Protein AF-A0A0C3HPU7-F1 (afdb_monomer_lite)

Organism: Oidiodendron maius (strain Zn) (NCBI:txid913774)

Foldseek 3Di:
DDDDDDQDDPDDDDDDDDDPLCVQCVVCVVVLPLVSNLVSLLVLLVVQDPPDLSPVLLVDDPVRVLVNLVSNQCCNPQVLVLVLVLLCAQVNCVVLVHDDPCPDNLVSLVVVLVSLCSSVVSNCVNPPDELSSLLSSLSSCLSSLPLPSLVVSVVVLVVQCVPDVVSRHQHAQSRLLSNLSSLLCSLSSHSLQPLLLADFPVSLVLQCDPDRDPSNNNAHEDCPRGLLVVLVVSVVVCVVSVHDHFQSSLLSNLSSCLSNPNVVSNQVSCCVLWVFRLVCLVPDDPVPGDQTDDDDPPGSHQDALSVLQSLLQSCLSHLNLVSNVSVSVSSCVRSVYQNDLNSLLSSLVSLLSLQDDDPDPDPPDCRPSNNRNRDHLCVSVVSVCVCCDPPNNDDHDLSSLLSNLVSCLVVLVLVVSVVSLVVLVVVLVVLVVQLVVLLVVLVPDDPPDPVNVVSVVSNVSSVSVSSSSLVSSLVSLLSSQASCLVVCQVPQCCQPPVNVVSCVVCLLSYDQWRWGHHVVGIDIDGRPNVVVVVVVVVVVVVSPPPPNPDDDDDDDDPPDPPPPDDDDDDDDDDDDDDD

Secondary structure (DSSP, 8-state):
--------PPP------S-TTHHHHHHHHHTT-HHHHHHHHHHHHHHTTTTS--HHHHHS-HHHHHHHHHHT-GGGTTHHHHHHHHHS-HHHHHHHTPPPTTTSHHHHHHHHHHHHHHHHHHHTTTSPPPHHHHHHHHHHHHHHT-HHHHHHHHHHHHHHHHH-GGG-----HHHHHHHHHHHHHTTTT-TTTGGGG---HHHHHHHHSSS--GGGTT---STTT-HHHHHHHHHHHHHHTTPPP-HHHHHHHHHHHHHTT-HHHHHHHIIIII---HHHHHHS-GGGSPPPPP--TTSTTS--HHHHHHHHHHHHHTT-HHHHHHHHHHHHHHHT----HHHHHHHHHHHHHHH-----S-SSSSHHHHHTTPPPTTHHHHHHHHHHSTTT-----HHHHHHHHHHHHHTT-HHHHHHHHHHHHHHHHHHHHHHHHHHHHHHTS-TTSHHHHHHHHHHHHHHHHHHHHHHHHHHHHHHHHHHHHHHSTT-HHIIIIIHHHHHHHTGGG--SEEEEEETTEEEEEE-THHHHHHHHHHHHHHT---TTSS-S-----STTSSSSS--------------

Sequence (579 aa):
MGDVLSLSFPDIATNTVSDSGTVPLYTALRLGNPHMVLKALVNLVRYDGEQYTSNMLGMIPSNTFSEILRCLDPAHFVDRFTKLEREVGPKTAKRLKLPQNEDGYLRFCKLFLSQIHKVIGVRAPQHPLSTSDMRYLLKCARAVGSAESAHAIWRSMTSISQKDPEKRVIPDADCYNHYLATKCWGDAFNSDRRYKQRVIPSYLTLRTWTVPPHGFRGHRVGPDGGIKAQASEIFRQMVEAGIPGNEETFCLMMVALAREGDISGVSNILQRVWGIDVDLLLTKQDSKVPLPRTYPQHSPFYPSEQLLFTLAHVYGINNTIPSALRLVDYVSQQYKINIPLKVWNELLQWTYVTSLTRTGQNPETNNEDRKTGQLAPEAVSSLWDTMTLEPYNVKPSMEMYNRLIMNLINRGRFGEAKIRIEEAYRTNKKYVCELSKAIAAYRAGHVHSPIHAERARNVYMARLRVRRNRLYIRRWVEKWIRSGSSMMRFNETFCSQDLPNFLKQWERFLPVRVHYSVTNGEVIFTTGVREANFMMQLSFADAADAPNLVSERLILPRRLRKATSLQGNSIFRRHVLLE

Structure (mmCIF, N/CA/C/O backbone):
data_AF-A0A0C3HPU7-F1
#
_entry.id   AF-A0A0C3HPU7-F1
#
loop_
_atom_site.group_PDB
_atom_site.id
_atom_site.type_symbol
_atom_site.label_atom_id
_atom_site.label_alt_id
_atom_site.label_comp_id
_atom_site.label_asym_id
_atom_site.label_entity_id
_atom_site.label_seq_id
_atom_site.pdbx_PDB_ins_code
_atom_site.Cartn_x
_atom_site.Cartn_y
_atom_site.Cartn_z
_atom_site.occupancy
_atom_site.B_iso_or_equiv
_atom_site.auth_seq_id
_atom_site.auth_comp_id
_atom_site.auth_asym_id
_atom_site.auth_atom_id
_atom_site.pdbx_PDB_model_num
ATOM 1 N N . MET A 1 1 ? -29.556 -26.215 -9.366 1.00 22.80 1 MET A N 1
ATOM 2 C CA . MET A 1 1 ? -29.513 -27.306 -8.372 1.00 22.80 1 MET A CA 1
ATOM 3 C C . MET A 1 1 ? -28.306 -28.173 -8.675 1.00 22.80 1 MET A C 1
ATOM 5 O O . MET A 1 1 ? -28.083 -28.417 -9.850 1.00 22.80 1 MET A O 1
ATOM 9 N N . GLY A 1 2 ? -27.565 -28.572 -7.635 1.00 28.09 2 GLY A N 1
ATOM 10 C CA . GLY A 1 2 ? -26.647 -29.721 -7.635 1.00 28.09 2 GLY A CA 1
ATOM 11 C C . GLY A 1 2 ? -25.381 -29.616 -8.484 1.00 28.09 2 GLY A C 1
ATOM 12 O O . GLY A 1 2 ? -25.407 -29.946 -9.658 1.00 28.09 2 GLY A O 1
ATOM 13 N N . ASP A 1 3 ? -24.293 -29.122 -7.887 1.00 20.55 3 ASP A N 1
ATOM 14 C CA . ASP A 1 3 ? -23.057 -29.903 -7.670 1.00 20.55 3 ASP A CA 1
ATOM 15 C C . ASP A 1 3 ? -21.906 -28.962 -7.310 1.00 20.55 3 ASP A C 1
ATOM 17 O O . ASP A 1 3 ? -21.168 -28.409 -8.127 1.00 20.55 3 ASP A O 1
ATOM 21 N N . VAL A 1 4 ? -21.830 -28.734 -6.001 1.00 25.00 4 VAL A N 1
ATOM 22 C CA . VAL A 1 4 ? -20.758 -28.035 -5.309 1.00 25.00 4 VAL A CA 1
ATOM 23 C C . VAL A 1 4 ? -19.565 -28.979 -5.285 1.00 25.00 4 VAL A C 1
ATOM 25 O O . VAL A 1 4 ? -19.643 -30.049 -4.692 1.00 25.00 4 VAL A O 1
ATOM 28 N N . LEU A 1 5 ? -18.461 -28.575 -5.916 1.00 22.22 5 LEU A N 1
ATOM 29 C CA . LEU A 1 5 ? -17.185 -29.280 -5.827 1.00 22.22 5 LEU A CA 1
ATOM 30 C C . LEU A 1 5 ? -16.828 -29.527 -4.354 1.00 22.22 5 LEU A C 1
ATOM 32 O O . LEU A 1 5 ? -16.519 -28.603 -3.596 1.00 22.22 5 LEU A O 1
ATOM 36 N N . SER A 1 6 ? -16.895 -30.800 -3.981 1.00 21.08 6 SER A N 1
ATOM 37 C CA . SER A 1 6 ? -16.377 -31.372 -2.752 1.00 21.08 6 SER A CA 1
ATOM 38 C C . SER A 1 6 ? -14.887 -31.068 -2.632 1.00 21.08 6 SER A C 1
ATOM 40 O O . SER A 1 6 ? -14.089 -31.402 -3.507 1.00 21.08 6 SER A O 1
ATOM 42 N N . LEU A 1 7 ? -14.503 -30.454 -1.518 1.00 24.03 7 LEU A N 1
ATOM 43 C CA . LEU A 1 7 ? -13.120 -30.420 -1.061 1.00 24.03 7 LEU A CA 1
ATOM 44 C C . LEU A 1 7 ? -12.742 -31.832 -0.592 1.00 24.03 7 LEU A C 1
ATOM 46 O O . LEU A 1 7 ? -12.940 -32.159 0.575 1.00 24.03 7 LEU A O 1
ATOM 50 N N . SER A 1 8 ? -12.217 -32.667 -1.484 1.00 20.84 8 SER A N 1
ATOM 51 C CA . SER A 1 8 ? -11.567 -33.920 -1.100 1.00 20.84 8 SER A CA 1
ATOM 52 C C . SER A 1 8 ? -10.192 -33.608 -0.497 1.00 20.84 8 SER A C 1
ATOM 54 O O . SER A 1 8 ? -9.246 -33.255 -1.206 1.00 20.84 8 SER A O 1
ATOM 56 N N . PHE A 1 9 ? -10.098 -33.704 0.828 1.00 29.05 9 PHE A N 1
ATOM 57 C CA . PHE A 1 9 ? -8.840 -33.919 1.546 1.00 29.05 9 PHE A CA 1
ATOM 58 C C . PHE A 1 9 ? -8.591 -35.437 1.643 1.00 29.05 9 PHE A C 1
ATOM 60 O O . PHE A 1 9 ? -9.564 -36.181 1.566 1.00 29.05 9 PHE A O 1
ATOM 67 N N . PRO A 1 10 ? -7.335 -35.906 1.781 1.00 23.47 10 PRO A N 1
ATOM 68 C CA . PRO A 1 10 ? -7.043 -37.336 1.780 1.00 23.47 10 PRO A CA 1
ATOM 69 C C . PRO A 1 10 ? -7.791 -38.056 2.904 1.00 23.47 10 PRO A C 1
ATOM 71 O O . PRO A 1 10 ? -7.775 -37.589 4.047 1.00 23.47 10 PRO A O 1
ATOM 74 N N . ASP A 1 11 ? -8.402 -39.186 2.551 1.00 22.83 11 ASP A N 1
ATOM 75 C CA . ASP A 1 11 ? -9.031 -40.125 3.471 1.00 22.83 11 ASP A CA 1
ATOM 76 C C . ASP A 1 11 ? -8.021 -40.570 4.532 1.00 22.83 11 ASP A C 1
ATOM 78 O O . ASP A 1 11 ? -6.982 -41.158 4.228 1.00 22.83 11 ASP A O 1
ATOM 82 N N . ILE A 1 12 ? -8.336 -40.295 5.795 1.00 27.66 12 ILE A N 1
ATOM 83 C CA . ILE A 1 12 ? -7.794 -41.063 6.910 1.00 27.66 12 ILE A CA 1
ATOM 84 C C . ILE A 1 12 ? -8.950 -41.933 7.369 1.00 27.66 12 ILE A C 1
ATOM 86 O O . ILE A 1 12 ? -9.917 -41.444 7.953 1.00 27.66 12 ILE A O 1
ATOM 90 N N . ALA A 1 13 ? -8.850 -43.213 7.020 1.00 26.58 13 ALA A N 1
ATOM 91 C CA . ALA A 1 13 ? -9.755 -44.244 7.473 1.00 26.58 13 ALA A CA 1
ATOM 92 C C . ALA A 1 13 ? -9.871 -44.218 9.004 1.00 26.58 13 ALA A C 1
ATOM 94 O O . ALA A 1 13 ? -8.899 -44.050 9.743 1.00 26.58 13 ALA A O 1
ATOM 95 N N . THR A 1 14 ? -11.114 -44.361 9.429 1.00 30.58 14 THR A N 1
ATOM 96 C CA . THR A 1 14 ? -11.617 -44.461 10.789 1.00 30.58 14 THR A CA 1
ATOM 97 C C . THR A 1 14 ? -10.988 -45.617 11.559 1.00 30.58 14 THR A C 1
ATOM 99 O O . THR A 1 14 ? -10.808 -46.699 11.007 1.00 30.58 14 THR A O 1
ATOM 102 N N . ASN A 1 15 ? -10.744 -45.413 12.855 1.00 25.61 15 ASN A N 1
ATOM 103 C CA . ASN A 1 15 ? -11.394 -46.171 13.933 1.00 25.61 15 ASN A CA 1
ATOM 104 C C . ASN A 1 15 ? -10.812 -45.750 15.287 1.00 25.61 15 ASN A C 1
ATOM 106 O O . ASN A 1 15 ? -9.653 -46.024 15.560 1.00 25.61 15 ASN A O 1
ATOM 110 N N . THR A 1 16 ? -11.625 -45.071 16.100 1.00 26.70 16 THR A N 1
ATOM 111 C CA . THR A 1 16 ? -12.003 -45.451 17.477 1.00 26.70 16 THR A CA 1
ATOM 112 C C . THR A 1 16 ? -12.852 -44.326 18.066 1.00 26.70 16 THR A C 1
ATOM 114 O O . THR A 1 16 ? -12.469 -43.158 18.056 1.00 26.70 16 THR A O 1
ATOM 117 N N . VAL A 1 17 ? -14.031 -44.704 18.544 1.00 39.25 17 VAL A N 1
ATOM 118 C CA . VAL A 1 17 ? -15.015 -43.860 19.219 1.00 39.25 17 VAL A CA 1
ATOM 119 C C . VAL A 1 17 ? -14.498 -43.504 20.615 1.00 39.25 17 VAL A C 1
ATOM 121 O O . VAL A 1 17 ? -14.429 -44.390 21.456 1.00 39.25 17 VAL A O 1
ATOM 124 N N . SER A 1 18 ? -14.149 -42.231 20.837 1.00 37.06 18 SER A N 1
ATOM 125 C CA . SER A 1 18 ? -14.240 -41.504 22.122 1.00 37.06 18 SER A CA 1
ATOM 126 C C . SER A 1 18 ? -13.592 -40.106 21.996 1.00 37.06 18 SER A C 1
ATOM 128 O O . SER A 1 18 ? -12.405 -40.008 21.694 1.00 37.06 18 SER A O 1
ATOM 130 N N . ASP A 1 19 ? -14.355 -39.036 22.262 1.00 42.94 19 ASP A N 1
ATOM 131 C CA . ASP A 1 19 ? -13.868 -37.698 22.687 1.00 42.94 19 ASP A CA 1
ATOM 132 C C . ASP A 1 19 ? -13.229 -36.714 21.657 1.00 42.94 19 ASP A C 1
ATOM 134 O O . ASP A 1 19 ? -12.379 -35.881 21.979 1.00 42.94 19 ASP A O 1
ATOM 138 N N . SER A 1 20 ? -13.623 -36.749 20.379 1.00 50.28 20 SER A N 1
ATOM 139 C CA . SER A 1 20 ? -12.733 -36.316 19.278 1.00 50.28 20 SER A CA 1
ATOM 140 C C . SER A 1 20 ? -12.784 -34.852 18.777 1.00 50.28 20 SER A C 1
ATOM 142 O O . SER A 1 20 ? -12.077 -34.530 17.820 1.00 50.28 20 SER A O 1
ATOM 144 N N . GLY A 1 21 ? -13.581 -33.943 19.354 1.00 54.22 21 GLY A N 1
ATOM 145 C CA . GLY A 1 21 ? -13.721 -32.558 18.844 1.00 54.22 21 GLY A CA 1
ATOM 146 C C . GLY A 1 21 ? -12.745 -31.531 19.442 1.00 54.22 21 GLY A C 1
ATOM 147 O O . GLY A 1 21 ? -12.226 -30.655 18.743 1.00 54.22 21 GLY A O 1
ATOM 148 N N . THR A 1 22 ? -12.460 -31.649 20.739 1.00 58.22 22 THR A N 1
ATOM 149 C CA . THR A 1 22 ? -11.664 -30.683 21.518 1.00 58.22 22 THR A CA 1
ATOM 150 C C . THR A 1 22 ? -10.162 -30.951 21.430 1.00 58.22 22 THR A C 1
ATOM 152 O O . THR A 1 22 ? -9.368 -30.009 21.390 1.00 58.22 22 THR A O 1
ATOM 155 N N . VAL A 1 23 ? -9.754 -32.220 21.317 1.00 64.00 23 VAL A N 1
ATOM 156 C CA . VAL A 1 23 ? -8.347 -32.635 21.176 1.00 64.00 23 VAL A CA 1
ATOM 157 C C . VAL A 1 23 ? -7.656 -31.950 19.981 1.00 64.00 23 VAL A C 1
ATOM 159 O O . VAL A 1 23 ? -6.560 -31.407 20.169 1.00 64.00 23 VAL A O 1
ATOM 162 N N . PRO A 1 24 ? -8.272 -31.851 18.782 1.00 74.56 24 PRO A N 1
ATOM 163 C CA . PRO A 1 24 ? -7.721 -31.070 17.674 1.00 74.56 24 PRO A CA 1
ATOM 164 C C . PRO A 1 24 ? -7.555 -29.575 17.981 1.00 74.56 24 PRO A C 1
ATOM 166 O O . PRO A 1 24 ? -6.556 -28.984 17.567 1.00 74.56 24 PRO A O 1
ATOM 169 N N . LEU A 1 25 ? -8.496 -28.960 18.711 1.00 77.31 25 LEU A N 1
ATOM 170 C CA . LEU A 1 25 ? -8.434 -27.541 19.077 1.00 77.31 25 LEU A CA 1
ATOM 171 C C . LEU A 1 25 ? -7.308 -27.275 20.084 1.00 77.31 25 LEU A C 1
ATOM 173 O O . LEU A 1 25 ? -6.482 -26.395 19.849 1.00 77.31 25 LEU A O 1
ATOM 177 N N . TYR A 1 26 ? -7.212 -28.062 21.158 1.00 77.69 26 TYR A N 1
ATOM 178 C CA . TYR A 1 26 ? -6.135 -27.929 22.144 1.00 77.69 26 TYR A CA 1
ATOM 179 C C . TYR A 1 26 ? -4.759 -28.203 21.538 1.00 77.69 26 TYR A C 1
ATOM 181 O O . TYR A 1 26 ? -3.800 -27.487 21.827 1.00 77.69 26 TYR A O 1
ATOM 189 N N . THR A 1 27 ? -4.659 -29.189 20.645 1.00 79.25 27 THR A N 1
ATOM 190 C CA . THR A 1 27 ? -3.423 -29.458 19.897 1.00 79.25 27 THR A CA 1
ATOM 191 C C . THR A 1 27 ? -3.053 -28.269 19.009 1.00 79.25 27 THR A C 1
ATOM 193 O O . THR A 1 27 ? -1.901 -27.839 18.999 1.00 79.25 27 THR A O 1
ATOM 196 N N . ALA A 1 28 ? -4.025 -27.681 18.305 1.00 79.88 28 ALA A N 1
ATOM 197 C CA . ALA A 1 28 ? -3.797 -26.501 17.477 1.00 79.88 28 ALA A CA 1
ATOM 198 C C . ALA A 1 28 ? -3.351 -25.275 18.293 1.00 79.88 28 ALA A C 1
ATOM 200 O O . ALA A 1 28 ? -2.455 -24.553 17.851 1.00 79.88 28 ALA A O 1
ATOM 201 N N . LEU A 1 29 ? -3.935 -25.070 19.479 1.00 82.31 29 LEU A N 1
ATOM 202 C CA . LEU A 1 29 ? -3.561 -23.995 20.400 1.00 82.31 29 LEU A CA 1
ATOM 203 C C . LEU A 1 29 ? -2.152 -24.199 20.971 1.00 82.31 29 LEU A C 1
ATOM 205 O O . LEU A 1 29 ? -1.365 -23.257 20.965 1.00 82.31 29 LEU A O 1
ATOM 209 N N . ARG A 1 30 ? -1.784 -25.427 21.368 1.00 82.06 30 ARG A N 1
ATOM 210 C CA . ARG A 1 30 ? -0.418 -25.758 21.828 1.00 82.06 30 ARG A CA 1
ATOM 211 C C . ARG A 1 30 ? 0.641 -25.511 20.756 1.00 82.06 30 ARG A C 1
ATOM 213 O O . ARG A 1 30 ? 1.739 -25.070 21.067 1.00 82.06 30 ARG A O 1
ATOM 220 N N . LEU A 1 31 ? 0.310 -25.787 19.495 1.00 80.44 31 LEU A N 1
ATOM 221 C CA . LEU A 1 31 ? 1.198 -25.536 18.358 1.00 80.44 31 LEU A CA 1
ATOM 222 C C . LEU A 1 31 ? 1.249 -24.058 17.944 1.00 80.44 31 LEU A C 1
ATOM 224 O O . LEU A 1 31 ? 2.064 -23.704 17.093 1.00 80.44 31 LEU A O 1
ATOM 228 N N . GLY A 1 32 ? 0.363 -23.211 18.479 1.00 78.81 32 GLY A N 1
ATOM 229 C CA . GLY A 1 32 ? 0.308 -21.783 18.169 1.00 78.81 32 GLY A CA 1
ATOM 230 C C . GLY A 1 32 ? 0.048 -21.468 16.693 1.00 78.81 32 GLY A C 1
ATOM 231 O O . GLY A 1 32 ? 0.434 -20.399 16.231 1.00 78.81 32 GLY A O 1
ATOM 232 N N . ASN A 1 33 ? -0.561 -22.384 15.923 1.00 81.12 33 ASN A N 1
ATOM 233 C CA . ASN A 1 33 ? -0.788 -22.192 14.486 1.00 81.12 33 ASN A CA 1
ATOM 234 C C . ASN A 1 33 ? -2.214 -21.664 14.216 1.00 81.12 33 ASN A C 1
ATOM 236 O O . ASN A 1 33 ? -3.164 -22.454 14.275 1.00 81.12 33 ASN A O 1
ATOM 240 N N . PRO A 1 34 ? -2.390 -20.383 13.823 1.00 83.50 34 PRO A N 1
ATOM 241 C CA . PRO A 1 34 ? -3.710 -19.764 13.649 1.00 83.50 34 PRO A CA 1
ATOM 242 C C . PRO A 1 34 ? -4.620 -20.521 12.680 1.00 83.50 34 PRO A C 1
ATOM 244 O O . PRO A 1 34 ? -5.833 -20.603 12.850 1.00 83.50 34 PRO A O 1
ATOM 247 N N . HIS A 1 35 ? -4.043 -21.126 11.645 1.00 79.88 35 HIS A N 1
ATOM 248 C CA . HIS A 1 35 ? -4.823 -21.805 10.618 1.00 79.88 35 HIS A CA 1
ATOM 249 C C . HIS A 1 35 ? -5.360 -23.158 11.072 1.00 79.88 35 HIS A C 1
ATOM 251 O O . HIS A 1 35 ? -6.445 -23.554 10.650 1.00 79.88 35 HIS A O 1
ATOM 257 N N . MET A 1 36 ? -4.610 -23.852 11.929 1.00 77.62 36 MET A N 1
ATOM 258 C CA . MET A 1 36 ? -5.078 -25.083 12.561 1.00 77.62 36 MET A CA 1
ATOM 259 C C . MET A 1 36 ? -6.200 -24.774 13.549 1.00 77.62 36 MET A C 1
ATOM 261 O O . MET A 1 36 ? -7.199 -25.486 13.559 1.00 77.62 36 MET A O 1
ATOM 265 N N . VAL A 1 37 ? -6.073 -23.674 14.300 1.00 84.50 37 VAL A N 1
ATOM 266 C CA . VAL A 1 37 ? -7.111 -23.197 15.224 1.00 84.50 37 VAL A CA 1
ATOM 267 C C . VAL A 1 37 ? -8.396 -22.878 14.457 1.00 84.50 37 VAL A C 1
ATOM 269 O O . VAL A 1 37 ? -9.451 -23.407 14.795 1.00 84.50 37 VAL A O 1
ATOM 272 N N . LEU A 1 38 ? -8.313 -22.113 13.360 1.00 83.56 38 LEU A N 1
ATOM 273 C CA . LEU A 1 38 ? -9.487 -21.807 12.535 1.00 83.56 38 LEU A CA 1
ATOM 274 C C . LEU A 1 38 ? -10.124 -23.075 11.957 1.00 83.56 38 LEU A C 1
ATOM 276 O O . LEU A 1 38 ? -11.343 -23.217 11.984 1.00 83.56 38 LEU A O 1
ATOM 280 N N . LYS A 1 39 ? -9.313 -24.014 11.449 1.00 81.50 39 LYS A N 1
ATOM 281 C CA . LYS A 1 39 ? -9.816 -25.282 10.904 1.00 81.50 39 LYS A CA 1
ATOM 282 C C . LYS A 1 39 ? -10.527 -26.111 11.975 1.00 81.50 39 LYS A C 1
ATOM 284 O O . LYS A 1 39 ? -11.596 -26.643 11.697 1.00 81.50 39 LYS A O 1
ATOM 289 N N . ALA A 1 40 ? -9.962 -26.201 13.179 1.00 82.50 40 ALA A N 1
ATOM 290 C CA . ALA A 1 40 ? -10.573 -26.912 14.298 1.00 82.50 40 ALA A CA 1
ATOM 291 C C . ALA A 1 40 ? -11.921 -26.285 14.688 1.00 82.50 40 ALA A C 1
ATOM 293 O O . ALA A 1 40 ? -12.910 -27.002 14.792 1.00 82.50 40 ALA A O 1
ATOM 294 N N . LEU A 1 41 ? -11.994 -24.954 14.791 1.00 82.44 41 LEU A N 1
ATOM 295 C CA . LEU A 1 41 ? -13.239 -24.240 15.101 1.00 82.44 41 LEU A CA 1
ATOM 296 C C . LEU A 1 41 ? -14.302 -24.405 14.010 1.00 82.44 41 LEU A C 1
ATOM 298 O O . LEU A 1 41 ? -15.462 -24.655 14.313 1.00 82.44 41 LEU A O 1
ATOM 302 N N . VAL A 1 42 ? -13.924 -24.309 12.733 1.00 81.38 42 VAL A N 1
ATOM 303 C CA . VAL A 1 42 ? -14.861 -24.518 11.616 1.00 81.38 42 VAL A CA 1
ATOM 304 C C . VAL A 1 42 ? -15.355 -25.962 11.570 1.00 81.38 42 VAL A C 1
ATOM 306 O O . VAL A 1 42 ? -16.517 -26.194 11.251 1.00 81.38 42 VAL A O 1
ATOM 309 N N . ASN A 1 43 ? -14.497 -26.934 11.885 1.00 79.44 43 ASN A N 1
ATOM 310 C CA . ASN A 1 43 ? -14.906 -28.329 11.978 1.00 79.44 43 ASN A CA 1
ATOM 311 C C . ASN A 1 43 ? -15.895 -28.539 13.128 1.00 79.44 43 ASN A C 1
ATOM 313 O O . ASN A 1 43 ? -16.916 -29.169 12.890 1.00 79.44 43 ASN A O 1
ATOM 317 N N . LEU A 1 44 ? -15.653 -27.961 14.310 1.00 76.06 44 LEU A N 1
ATOM 318 C CA . LEU A 1 44 ? -16.605 -27.995 15.431 1.00 76.06 44 LEU A CA 1
ATOM 319 C C . LEU A 1 44 ? -17.982 -27.455 15.012 1.00 76.06 44 LEU A C 1
ATOM 321 O O . LEU A 1 44 ? -18.992 -28.107 15.232 1.00 76.06 44 LEU A O 1
ATOM 325 N N . VAL A 1 45 ? -18.017 -26.334 14.284 1.00 74.94 45 VAL A N 1
ATOM 326 C CA . VAL A 1 45 ? -19.268 -25.775 13.736 1.00 74.94 45 VAL A CA 1
ATOM 327 C C . VAL A 1 45 ? -19.944 -26.700 12.709 1.00 74.94 45 VAL A C 1
ATOM 329 O O . VAL A 1 45 ? -21.163 -26.683 12.584 1.00 74.94 45 VAL A O 1
ATOM 332 N N . ARG A 1 46 ? -19.182 -27.483 11.933 1.00 69.88 46 ARG A N 1
ATOM 333 C CA . ARG A 1 46 ? -19.723 -28.393 10.903 1.00 69.88 46 ARG A CA 1
ATOM 334 C C . ARG A 1 46 ? -20.219 -29.724 11.465 1.00 69.88 46 ARG A C 1
ATOM 336 O O . ARG A 1 46 ? -21.188 -30.250 10.931 1.00 69.88 46 ARG A O 1
ATOM 343 N N . TYR A 1 47 ? -19.542 -30.269 12.476 1.00 59.53 47 TYR A N 1
ATOM 344 C CA . TYR A 1 47 ? -19.900 -31.548 13.097 1.00 59.53 47 TYR A CA 1
ATOM 345 C C . TYR A 1 47 ? -21.237 -31.477 13.844 1.00 59.53 47 TYR A C 1
ATOM 347 O O . TYR A 1 47 ? -21.968 -32.461 13.849 1.00 59.53 47 TYR A O 1
ATOM 355 N N . ASP A 1 48 ? -21.587 -30.311 14.387 1.00 54.75 48 ASP A N 1
ATOM 356 C CA . ASP A 1 48 ? -22.776 -30.152 15.231 1.00 54.75 48 ASP A CA 1
ATOM 357 C C . ASP A 1 48 ? -24.075 -29.857 14.443 1.00 54.75 48 ASP A C 1
ATOM 359 O O . ASP A 1 48 ? -25.157 -29.791 15.023 1.00 54.75 48 ASP A O 1
ATOM 363 N N . GLY A 1 49 ? -24.004 -29.741 13.109 1.00 50.50 49 GLY A N 1
ATOM 364 C CA . GLY A 1 49 ? -25.149 -29.410 12.252 1.00 50.50 49 GLY A CA 1
ATOM 365 C C . GLY A 1 49 ? -25.630 -27.960 12.423 1.00 50.50 49 GLY A C 1
ATOM 366 O O . GLY A 1 49 ? -25.474 -27.338 13.466 1.00 50.50 49 GLY A O 1
ATOM 367 N N . GLU A 1 50 ? -26.244 -27.379 11.388 1.00 48.53 50 GLU A N 1
ATOM 368 C CA . GLU A 1 50 ? -26.665 -25.960 11.387 1.00 48.53 50 GLU A CA 1
ATOM 369 C C . GLU A 1 50 ? -27.797 -25.625 12.392 1.00 48.53 50 GLU A C 1
ATOM 371 O O . GLU A 1 50 ? -28.236 -24.478 12.451 1.00 48.53 50 GLU A O 1
ATOM 376 N N . GLN A 1 51 ? -28.267 -26.597 13.185 1.00 47.00 51 GLN A N 1
ATOM 377 C CA . GLN A 1 51 ? -29.429 -26.475 14.074 1.00 47.00 51 GLN A CA 1
ATOM 378 C C . GLN A 1 51 ? -29.131 -26.649 15.571 1.00 47.00 51 GLN A C 1
ATOM 380 O O . GLN A 1 51 ? -29.960 -26.236 16.379 1.00 47.00 51 GLN A O 1
ATOM 385 N N . TYR A 1 52 ? -27.969 -27.179 15.968 1.00 44.75 52 TYR A N 1
ATOM 386 C CA . TYR A 1 52 ? -27.614 -27.299 17.383 1.00 44.75 52 TYR A CA 1
ATOM 387 C C . TYR A 1 52 ? -26.515 -26.301 17.733 1.00 44.75 52 TYR A C 1
ATOM 389 O O . TYR A 1 52 ? -25.448 -26.260 17.122 1.00 44.75 52 TYR A O 1
ATOM 397 N N . THR A 1 53 ? -26.783 -25.464 18.737 1.00 50.06 53 THR A N 1
ATOM 398 C CA . THR A 1 53 ? -25.742 -24.686 19.404 1.00 50.06 53 THR A CA 1
ATOM 399 C C . THR A 1 53 ? -24.648 -25.658 19.821 1.00 50.06 53 THR A C 1
ATOM 401 O O . THR A 1 53 ? -24.924 -26.556 20.614 1.00 50.06 53 THR A O 1
ATOM 404 N N . SER A 1 54 ? -23.443 -25.523 19.269 1.00 54.59 54 SER A N 1
ATOM 405 C CA . SER A 1 54 ? -22.326 -26.393 19.630 1.00 54.59 54 SER A CA 1
ATOM 406 C C . SER A 1 54 ? -22.128 -26.343 21.145 1.00 54.59 54 SER A C 1
ATOM 408 O O . SER A 1 54 ? -21.590 -25.361 21.667 1.00 54.59 54 SER A O 1
ATOM 410 N N . ASN A 1 55 ? -22.578 -27.384 21.860 1.00 61.50 55 ASN A N 1
ATOM 411 C CA . ASN A 1 55 ? -22.423 -27.479 23.315 1.00 61.50 55 ASN A CA 1
ATOM 412 C C . ASN A 1 55 ? -20.944 -27.307 23.684 1.00 61.50 55 ASN A C 1
ATOM 414 O O . ASN A 1 55 ? -20.621 -26.668 24.677 1.00 61.50 55 ASN A O 1
ATOM 418 N N . MET A 1 56 ? -20.033 -27.768 22.821 1.00 67.62 56 MET A N 1
ATOM 419 C CA . MET A 1 56 ? -18.593 -27.636 23.024 1.00 67.62 56 MET A CA 1
ATOM 420 C C . MET A 1 56 ? -18.090 -26.189 22.913 1.00 67.62 56 MET A C 1
ATOM 422 O O . MET A 1 56 ? -17.303 -25.759 23.755 1.00 67.62 56 MET A O 1
ATOM 426 N N . LEU A 1 57 ? -18.523 -25.409 21.912 1.00 74.31 57 LEU A N 1
ATOM 427 C CA . LEU A 1 57 ? -18.087 -24.008 21.775 1.00 74.31 57 LEU A CA 1
ATOM 428 C C . LEU A 1 57 ? -18.619 -23.114 22.894 1.00 74.31 57 LEU A C 1
ATOM 430 O O . LEU A 1 57 ? -17.955 -22.140 23.263 1.00 74.31 57 LEU A O 1
ATOM 434 N N . GLY A 1 58 ? -19.797 -23.426 23.428 1.00 72.19 58 GLY A N 1
ATOM 435 C CA . GLY A 1 58 ? -20.362 -22.685 24.544 1.00 72.19 58 GLY A CA 1
ATOM 436 C C . GLY A 1 58 ? -19.861 -23.116 25.924 1.00 72.19 58 GLY A C 1
ATOM 437 O O . GLY A 1 58 ? -19.920 -22.315 26.853 1.00 72.19 58 GLY A O 1
ATOM 438 N N . MET A 1 59 ? -19.243 -24.294 26.061 1.00 78.12 59 MET A N 1
ATOM 439 C CA . MET A 1 59 ? -18.497 -24.661 27.276 1.00 78.12 59 MET A CA 1
ATOM 440 C C . MET A 1 59 ? -17.199 -23.856 27.458 1.00 78.12 59 MET A C 1
ATOM 442 O O . MET A 1 59 ? -16.681 -23.773 28.569 1.00 78.12 59 MET A O 1
ATOM 446 N N . ILE A 1 60 ? -16.656 -23.249 26.395 1.00 81.00 60 ILE A N 1
ATOM 447 C CA . ILE A 1 60 ? -15.426 -22.447 26.478 1.00 81.00 60 ILE A CA 1
ATOM 448 C C . ILE A 1 60 ? -15.728 -21.099 27.160 1.00 81.00 60 ILE A C 1
ATOM 450 O O . ILE A 1 60 ? -16.524 -20.329 26.612 1.00 81.00 60 ILE A O 1
ATOM 454 N N . PRO A 1 61 ? -15.047 -20.737 28.264 1.00 83.00 61 PRO A N 1
ATOM 455 C CA . PRO A 1 61 ? -15.206 -19.437 28.923 1.00 83.00 61 PRO A CA 1
ATOM 456 C C . PRO A 1 61 ? -14.942 -18.233 28.000 1.00 83.00 61 PRO A C 1
ATOM 458 O O . PRO A 1 61 ? -14.123 -18.301 27.081 1.00 83.00 61 PRO A O 1
ATOM 461 N N . SER A 1 62 ? -15.617 -17.103 28.237 1.00 81.06 62 SER A N 1
ATOM 462 C CA . SER A 1 62 ? -15.547 -15.906 27.370 1.00 81.06 62 SER A CA 1
ATOM 463 C C . SER A 1 62 ? -14.167 -15.254 27.290 1.00 81.06 62 SER A C 1
ATOM 465 O O . SER A 1 62 ? -13.773 -14.774 26.226 1.00 81.06 62 SER A O 1
ATOM 467 N N . ASN A 1 63 ? -13.392 -15.299 28.373 1.00 81.88 63 ASN A N 1
ATOM 468 C CA . ASN A 1 63 ? -11.996 -14.859 28.372 1.00 81.88 63 ASN A CA 1
ATOM 469 C C . ASN A 1 63 ? -11.128 -15.757 27.473 1.00 81.88 63 ASN A C 1
ATOM 471 O O . ASN A 1 63 ? -10.430 -15.253 26.598 1.00 81.88 63 ASN A O 1
ATOM 475 N N . THR A 1 64 ? -11.229 -17.082 27.611 1.00 84.25 64 THR A N 1
ATOM 476 C CA . THR A 1 64 ? -10.488 -18.045 26.788 1.00 84.25 64 THR A CA 1
ATOM 477 C C . THR A 1 64 ? -10.856 -17.914 25.316 1.00 84.25 64 THR A C 1
ATOM 479 O O . THR A 1 64 ? -9.979 -17.929 24.458 1.00 84.25 64 THR A O 1
ATOM 482 N N . PHE A 1 65 ? -12.139 -17.731 25.006 1.00 85.19 65 PHE A N 1
ATOM 483 C CA . PHE A 1 65 ? -12.581 -17.521 23.632 1.00 85.19 65 PHE A CA 1
ATOM 484 C C . PHE A 1 65 ? -12.026 -16.230 23.029 1.00 85.19 65 PHE A C 1
ATOM 486 O O . PHE A 1 65 ? -11.571 -16.239 21.888 1.00 85.19 65 PHE A O 1
ATOM 493 N N . SER A 1 66 ? -11.981 -15.150 23.809 1.00 82.25 66 SER A N 1
ATOM 494 C CA . SER A 1 66 ? -11.366 -13.892 23.376 1.00 82.25 66 SER A CA 1
ATOM 495 C C . SER A 1 66 ? -9.880 -14.071 23.041 1.00 82.25 66 SER A C 1
ATOM 497 O O . SER A 1 66 ? -9.421 -13.550 22.025 1.00 82.25 66 SER A O 1
ATOM 499 N N . GLU A 1 67 ? -9.129 -14.854 23.827 1.00 83.69 67 GLU A N 1
ATOM 500 C CA . GLU A 1 67 ? -7.734 -15.190 23.493 1.00 83.69 67 GLU A CA 1
ATOM 501 C C . GLU A 1 67 ? -7.628 -16.051 22.229 1.00 83.69 67 GLU A C 1
ATOM 503 O O . GLU A 1 67 ? -6.775 -15.798 21.378 1.00 83.69 67 GLU A O 1
ATOM 508 N N . ILE A 1 68 ? -8.528 -17.025 22.050 1.00 86.12 68 ILE A N 1
ATOM 509 C CA . ILE A 1 68 ? -8.588 -17.840 20.828 1.00 86.12 68 ILE A CA 1
ATOM 510 C C . ILE A 1 68 ? -8.816 -16.944 19.601 1.00 86.12 68 ILE A C 1
ATOM 512 O O . ILE A 1 68 ? -8.134 -17.110 18.589 1.00 86.12 68 ILE A O 1
ATOM 516 N N . LEU A 1 69 ? -9.722 -15.963 19.684 1.00 86.06 69 LEU A N 1
ATOM 517 C CA . LEU A 1 69 ? -9.939 -14.992 18.609 1.00 86.06 69 LEU A CA 1
ATOM 518 C C . LEU A 1 69 ? -8.701 -14.120 18.360 1.00 86.06 69 LEU A C 1
ATOM 520 O O . LEU A 1 69 ? -8.373 -13.852 17.204 1.00 86.06 69 LEU A O 1
ATOM 524 N N . ARG A 1 70 ? -7.957 -13.725 19.403 1.00 83.56 70 ARG A N 1
ATOM 525 C CA . ARG A 1 70 ? -6.682 -13.004 19.233 1.00 83.56 70 ARG A CA 1
ATOM 526 C C . ARG A 1 70 ? -5.634 -13.838 18.498 1.00 83.56 70 ARG A C 1
ATOM 528 O O . ARG A 1 70 ? -4.931 -13.293 17.651 1.00 83.56 70 ARG A O 1
ATOM 535 N N . CYS A 1 71 ? -5.569 -15.150 18.737 1.00 85.56 71 CYS A N 1
ATOM 536 C CA . CYS A 1 71 ? -4.710 -16.050 17.958 1.00 85.56 71 CYS A CA 1
ATOM 537 C C . CYS A 1 71 ? -5.100 -16.103 16.471 1.00 85.56 71 CYS A C 1
ATOM 539 O O . CYS A 1 71 ? -4.263 -16.405 15.623 1.00 85.56 71 CYS A O 1
ATOM 541 N N . LEU A 1 72 ? -6.356 -15.800 16.137 1.00 86.44 72 LEU A N 1
ATOM 542 C CA . LEU A 1 72 ? -6.875 -15.748 14.772 1.00 86.44 72 LEU A CA 1
ATOM 543 C C . LEU A 1 72 ? -6.725 -14.366 14.126 1.00 86.44 72 LEU A C 1
ATOM 545 O O . LEU A 1 72 ? -7.560 -13.972 13.310 1.00 86.44 72 LEU A O 1
ATOM 549 N N . ASP A 1 73 ? -5.678 -13.613 14.467 1.00 87.31 73 ASP A N 1
ATOM 550 C CA . ASP A 1 73 ? -5.467 -12.282 13.902 1.00 87.31 73 ASP A CA 1
ATOM 551 C C . ASP A 1 73 ? -5.517 -12.315 12.357 1.00 87.31 73 ASP A C 1
ATOM 553 O O . ASP A 1 73 ? -4.799 -13.114 11.734 1.00 87.31 73 ASP A O 1
ATOM 557 N N . PRO A 1 74 ? -6.339 -11.463 11.708 1.00 86.06 74 PRO A N 1
ATOM 558 C CA . PRO A 1 74 ? -6.446 -11.435 10.253 1.00 86.06 74 PRO A CA 1
ATOM 559 C C . PRO A 1 74 ? -5.105 -11.187 9.544 1.00 86.06 74 PRO A C 1
ATOM 561 O O . PRO A 1 74 ? -4.966 -11.587 8.385 1.00 86.06 74 PRO A O 1
ATOM 564 N N . ALA A 1 75 ? -4.092 -10.628 10.215 1.00 84.19 75 ALA A N 1
ATOM 565 C CA . ALA A 1 75 ? -2.743 -10.469 9.675 1.00 84.19 75 ALA A CA 1
ATOM 566 C C . ALA A 1 75 ? -2.104 -11.797 9.222 1.00 84.19 75 ALA A C 1
ATOM 568 O O . ALA A 1 75 ? -1.343 -11.836 8.247 1.00 84.19 75 ALA A O 1
ATOM 569 N N . HIS A 1 76 ? -2.442 -12.912 9.881 1.00 80.06 76 HIS A N 1
ATOM 570 C CA . HIS A 1 76 ? -1.949 -14.243 9.517 1.00 80.06 76 HIS A CA 1
ATOM 571 C C . HIS A 1 76 ? -2.607 -14.800 8.247 1.00 80.06 76 HIS A C 1
ATOM 573 O O . HIS A 1 76 ? -2.000 -15.611 7.543 1.00 80.06 76 HIS A O 1
ATOM 579 N N . PHE A 1 77 ? -3.823 -14.351 7.925 1.00 77.00 77 PHE A N 1
ATOM 580 C CA . PHE A 1 77 ? -4.647 -14.912 6.853 1.00 77.00 77 PHE A CA 1
ATOM 581 C C . PHE A 1 77 ? -4.718 -14.017 5.622 1.00 77.00 77 PHE A C 1
ATOM 583 O O . PHE A 1 77 ? -4.604 -14.515 4.509 1.00 77.00 77 PHE A O 1
ATOM 590 N N . VAL A 1 78 ? -4.921 -12.716 5.816 1.00 75.69 78 VAL A N 1
ATOM 591 C CA . VAL A 1 78 ? -5.316 -11.763 4.774 1.00 75.69 78 VAL A CA 1
ATOM 592 C C . VAL A 1 78 ? -4.128 -10.868 4.411 1.00 75.69 78 VAL A C 1
ATOM 594 O O . VAL A 1 78 ? -3.689 -10.862 3.263 1.00 75.69 78 VAL A O 1
ATOM 597 N N . ASP A 1 79 ? -3.491 -10.202 5.377 1.00 71.69 79 ASP A N 1
ATOM 598 C CA . ASP A 1 79 ? -2.495 -9.151 5.090 1.00 71.69 79 ASP A CA 1
ATOM 599 C C . ASP A 1 79 ? -1.285 -9.624 4.270 1.00 71.69 79 ASP A C 1
ATOM 601 O O . ASP A 1 79 ? -0.819 -8.918 3.365 1.00 71.69 79 ASP A O 1
ATOM 605 N N . ARG A 1 80 ? -0.804 -10.851 4.520 1.00 68.69 80 ARG A N 1
ATOM 606 C CA . ARG A 1 80 ? 0.287 -11.462 3.735 1.00 68.69 80 ARG A CA 1
ATOM 607 C C . ARG A 1 80 ? -0.058 -11.573 2.248 1.00 68.69 80 ARG A C 1
ATOM 609 O O . ARG A 1 80 ? 0.818 -11.378 1.402 1.00 68.69 80 ARG A O 1
ATOM 616 N N . PHE A 1 81 ? -1.313 -11.878 1.934 1.00 67.62 81 PHE A N 1
ATOM 617 C CA . PHE A 1 81 ? -1.812 -12.042 0.571 1.00 67.62 81 PHE A CA 1
ATOM 618 C C . PHE A 1 81 ? -2.208 -10.699 -0.041 1.00 67.62 81 PHE A C 1
ATOM 620 O O . PHE A 1 81 ? -1.845 -10.437 -1.189 1.00 67.62 81 PHE A O 1
ATOM 627 N N . THR A 1 82 ? -2.820 -9.805 0.744 1.00 71.19 82 THR A N 1
ATOM 628 C CA . THR A 1 82 ? -3.205 -8.450 0.322 1.00 71.19 82 THR A CA 1
ATOM 629 C C . THR A 1 82 ? -2.051 -7.714 -0.342 1.00 71.19 82 THR A C 1
ATOM 631 O O . THR A 1 82 ? -2.234 -7.113 -1.399 1.00 71.19 82 THR A O 1
ATOM 634 N N . LYS A 1 83 ? -0.844 -7.762 0.239 1.00 74.12 83 LYS A N 1
ATOM 635 C CA . LYS A 1 83 ? 0.310 -7.037 -0.314 1.00 74.12 83 LYS A CA 1
ATOM 636 C C . LYS A 1 83 ? 0.665 -7.511 -1.724 1.00 74.12 83 LYS A C 1
ATOM 638 O O . LYS A 1 83 ? 0.923 -6.687 -2.592 1.00 74.12 83 LYS A O 1
ATOM 643 N N . LEU A 1 84 ? 0.658 -8.824 -1.951 1.00 73.25 84 LEU A N 1
ATOM 644 C CA . LEU A 1 84 ? 1.016 -9.418 -3.237 1.00 73.25 84 LEU A CA 1
ATOM 645 C C . LEU A 1 84 ? -0.098 -9.231 -4.277 1.00 73.25 84 LEU A C 1
ATOM 647 O O . LEU A 1 84 ? 0.190 -8.886 -5.422 1.00 73.25 84 LEU A O 1
ATOM 651 N N . GLU A 1 85 ? -1.354 -9.398 -3.868 1.00 70.31 85 GLU A N 1
ATOM 652 C CA . GLU A 1 85 ? -2.538 -9.237 -4.721 1.00 70.31 85 GLU A CA 1
ATOM 653 C C . GLU A 1 85 ? -2.791 -7.769 -5.101 1.00 70.31 85 GLU A C 1
ATOM 655 O O . GLU A 1 85 ? -3.119 -7.481 -6.251 1.00 70.31 85 GLU A O 1
ATOM 660 N N . ARG A 1 86 ? -2.514 -6.803 -4.208 1.00 72.19 86 ARG A N 1
ATOM 661 C CA . ARG A 1 86 ? -2.543 -5.358 -4.529 1.00 72.19 86 ARG A CA 1
ATOM 662 C C . ARG A 1 86 ? -1.615 -5.011 -5.701 1.00 72.19 86 ARG A C 1
ATOM 664 O O . ARG A 1 86 ? -1.875 -4.057 -6.441 1.00 72.19 86 ARG A O 1
ATOM 671 N N . GLU A 1 87 ? -0.533 -5.767 -5.879 1.00 74.25 87 GLU A N 1
ATOM 672 C CA . GLU A 1 87 ? 0.391 -5.604 -7.003 1.00 74.25 87 GLU A CA 1
ATOM 673 C C . GLU A 1 87 ? -0.094 -6.312 -8.283 1.00 74.25 87 GLU A C 1
ATOM 675 O O . GLU A 1 87 ? 0.223 -5.883 -9.396 1.00 74.25 87 GLU A O 1
ATOM 680 N N . VAL A 1 88 ? -0.881 -7.384 -8.163 1.00 72.75 88 VAL A N 1
ATOM 681 C CA . VAL A 1 88 ? -1.412 -8.143 -9.302 1.00 72.75 88 VAL A CA 1
ATOM 682 C C . VAL A 1 88 ? -2.745 -7.533 -9.751 1.00 72.75 88 VAL A C 1
ATOM 684 O O . VAL A 1 88 ? -3.831 -7.968 -9.394 1.00 72.75 88 VAL A O 1
ATOM 687 N N . GLY A 1 89 ? -2.668 -6.502 -10.598 1.00 69.38 89 GLY A N 1
ATOM 688 C CA . GLY A 1 89 ? -3.864 -5.934 -11.238 1.00 69.38 89 GLY A CA 1
ATOM 689 C C . GLY A 1 89 ? -4.593 -6.936 -12.152 1.00 69.38 89 GLY A C 1
ATOM 690 O O . GLY A 1 89 ? -3.964 -7.884 -12.627 1.00 69.38 89 GLY A O 1
ATOM 691 N N . PRO A 1 90 ? -5.866 -6.727 -12.531 1.00 69.75 90 PRO A N 1
ATOM 692 C CA . PRO A 1 90 ? -6.660 -7.751 -13.228 1.00 69.75 90 PRO A CA 1
ATOM 693 C C . PRO A 1 90 ? -6.133 -8.094 -14.621 1.00 69.75 90 PRO A C 1
ATOM 695 O O . PRO A 1 90 ? -6.172 -9.243 -15.059 1.00 69.75 90 PRO A O 1
ATOM 698 N N . LYS A 1 91 ? -5.504 -7.125 -15.299 1.00 71.69 91 LYS A N 1
ATOM 699 C CA . LYS A 1 91 ? -4.755 -7.378 -16.543 1.00 71.69 91 LYS A CA 1
ATOM 700 C C . LYS A 1 91 ? -3.560 -8.312 -16.314 1.00 71.69 91 LYS A C 1
ATOM 702 O O . LYS A 1 91 ? -3.283 -9.173 -17.148 1.00 71.69 91 LYS A O 1
ATOM 707 N N . THR A 1 92 ? -2.845 -8.134 -15.206 1.00 73.19 92 THR A N 1
ATOM 708 C CA . THR A 1 92 ? -1.731 -8.995 -14.788 1.00 73.19 92 THR A CA 1
ATOM 709 C C . THR A 1 92 ? -2.262 -10.373 -14.391 1.00 73.19 92 THR A C 1
ATOM 711 O O . THR A 1 92 ? -1.740 -11.366 -14.887 1.00 73.19 92 THR A O 1
ATOM 714 N N . ALA A 1 93 ? -3.348 -10.442 -13.613 1.00 70.69 93 ALA A N 1
ATOM 715 C CA . ALA A 1 93 ? -4.023 -11.682 -13.232 1.00 70.69 93 ALA A CA 1
ATOM 716 C C . ALA A 1 93 ? -4.463 -12.496 -14.460 1.00 70.69 93 ALA A C 1
ATOM 718 O O . ALA A 1 93 ? -4.125 -13.674 -14.574 1.00 70.69 93 ALA A O 1
ATOM 719 N N . LYS A 1 94 ? -5.104 -11.849 -15.447 1.00 74.69 94 LYS A N 1
ATOM 720 C CA . LYS A 1 94 ? -5.498 -12.470 -16.724 1.00 74.69 94 LYS A CA 1
ATOM 721 C C . LYS A 1 94 ? -4.293 -13.031 -17.484 1.00 74.69 94 LYS A C 1
ATOM 723 O O . LYS A 1 94 ? -4.343 -14.153 -17.980 1.00 74.69 94 LYS A O 1
ATOM 728 N N . ARG A 1 95 ? -3.180 -12.289 -17.547 1.00 71.31 95 ARG A N 1
ATOM 729 C CA . ARG A 1 95 ? -1.929 -12.755 -18.183 1.00 71.31 95 ARG A CA 1
ATOM 730 C C . ARG A 1 95 ? -1.262 -13.900 -17.418 1.00 71.31 95 ARG A C 1
ATOM 732 O O . ARG A 1 95 ? -0.635 -14.754 -18.038 1.00 71.31 95 ARG A O 1
ATOM 739 N N . LEU A 1 96 ? -1.399 -13.927 -16.094 1.00 69.44 96 LEU A N 1
ATOM 740 C CA . LEU A 1 96 ? -0.924 -15.012 -15.236 1.00 69.44 96 LEU A CA 1
ATOM 741 C C . LEU A 1 96 ? -1.883 -16.214 -15.202 1.00 69.44 96 LEU A C 1
ATOM 743 O O . LEU A 1 96 ? -1.525 -17.233 -14.612 1.00 69.44 96 LEU A O 1
ATOM 747 N N . LYS A 1 97 ? -3.046 -16.127 -15.868 1.00 69.00 97 LYS A N 1
ATOM 748 C CA . LYS A 1 97 ? -4.122 -17.130 -15.833 1.00 69.00 97 LYS A CA 1
ATOM 749 C C . LYS A 1 97 ? -4.577 -17.448 -14.404 1.00 69.00 97 LYS A C 1
ATOM 751 O O . LYS A 1 97 ? -4.822 -18.603 -14.074 1.00 69.00 97 LYS A O 1
ATOM 756 N N . LEU A 1 98 ? -4.619 -16.430 -13.549 1.00 66.56 98 LEU A N 1
ATOM 757 C CA . LEU A 1 98 ? -5.176 -16.560 -12.207 1.00 66.56 98 LEU A CA 1
ATOM 758 C C . LEU A 1 98 ? -6.710 -16.504 -12.282 1.00 66.56 98 LEU A C 1
ATOM 760 O O . LEU A 1 98 ? -7.236 -15.812 -13.171 1.00 66.56 98 LEU A O 1
ATOM 764 N N . PRO A 1 99 ? -7.417 -17.208 -11.377 1.00 58.75 99 PRO A N 1
ATOM 765 C CA . PRO A 1 99 ? -8.866 -17.093 -11.258 1.00 58.75 99 PRO A CA 1
ATOM 766 C C . PRO A 1 99 ? -9.253 -15.618 -11.091 1.00 58.75 99 PRO A C 1
ATOM 768 O O . PRO A 1 99 ? -8.588 -14.861 -10.382 1.00 58.75 99 PRO A O 1
ATOM 771 N N . GLN A 1 100 ? -10.274 -15.188 -11.832 1.00 56.59 100 GLN A N 1
ATOM 772 C CA . GLN A 1 100 ? -10.738 -13.800 -11.807 1.00 56.59 100 GLN A CA 1
ATOM 773 C C . GLN A 1 100 ? -11.426 -13.480 -10.471 1.00 56.59 100 GLN A C 1
ATOM 775 O O . GLN A 1 100 ? -11.753 -14.376 -9.699 1.00 56.59 100 GLN A O 1
ATOM 780 N N . ASN A 1 101 ? -11.626 -12.187 -10.211 1.00 49.34 101 ASN A N 1
ATOM 781 C CA . ASN A 1 101 ? -12.026 -11.591 -8.930 1.00 49.34 101 ASN A CA 1
ATOM 782 C C . ASN A 1 101 ? -13.137 -12.314 -8.135 1.00 49.34 101 ASN A C 1
ATOM 784 O O . ASN A 1 101 ? -13.101 -12.247 -6.911 1.00 49.34 101 ASN A O 1
ATOM 788 N N . GLU A 1 102 ? -14.091 -13.002 -8.765 1.00 48.28 102 GLU A N 1
ATOM 789 C CA . GLU A 1 102 ? -15.165 -13.717 -8.051 1.00 48.28 102 GLU A CA 1
ATOM 790 C C . GLU A 1 102 ? -14.763 -15.105 -7.522 1.00 48.28 102 GLU A C 1
ATOM 792 O O . GLU A 1 102 ? -15.345 -15.564 -6.543 1.00 48.28 102 GLU A O 1
ATOM 797 N N . ASP A 1 103 ? -13.711 -15.717 -8.074 1.00 48.06 103 ASP A N 1
ATOM 798 C CA . ASP A 1 103 ? -13.183 -17.029 -7.664 1.00 48.06 103 ASP A CA 1
ATOM 799 C C . ASP A 1 103 ? -11.793 -16.965 -7.010 1.00 48.06 103 ASP A C 1
ATOM 801 O O . ASP A 1 103 ? -11.273 -17.974 -6.539 1.00 48.06 103 ASP A O 1
ATOM 805 N N . GLY A 1 104 ? -11.171 -15.782 -6.985 1.00 62.38 104 GLY A N 1
ATOM 806 C CA . GLY A 1 104 ? -9.814 -15.568 -6.478 1.00 62.38 104 GLY A CA 1
ATOM 807 C C . GLY A 1 104 ? -9.743 -15.068 -5.028 1.00 62.38 104 GLY A C 1
ATOM 808 O O . GLY A 1 104 ? -10.488 -15.482 -4.141 1.00 62.38 104 GLY A O 1
ATOM 809 N N . TYR A 1 105 ? -8.826 -14.130 -4.778 1.00 67.69 105 TYR A N 1
ATOM 810 C CA . TYR A 1 105 ? -8.525 -13.604 -3.443 1.00 67.69 105 TYR A CA 1
ATOM 811 C C . TYR A 1 105 ? -9.730 -12.993 -2.704 1.00 67.69 105 TYR A C 1
ATOM 813 O O . TYR A 1 105 ? -9.885 -13.176 -1.496 1.00 67.69 105 TYR A O 1
ATOM 821 N N . LEU A 1 106 ? -10.630 -12.308 -3.415 1.00 69.12 106 LEU A N 1
ATOM 822 C CA . LEU A 1 106 ? -11.828 -11.728 -2.798 1.00 69.12 106 LEU A CA 1
ATOM 823 C C . LEU A 1 106 ? -12.784 -12.812 -2.282 1.00 69.12 106 LEU A C 1
ATOM 825 O O . LEU A 1 106 ? -13.397 -12.627 -1.232 1.00 69.12 106 LEU A O 1
ATOM 829 N N . ARG A 1 107 ? -12.879 -13.962 -2.966 1.00 72.19 107 ARG A N 1
ATOM 830 C CA . ARG A 1 107 ? -13.638 -15.124 -2.482 1.00 72.19 107 ARG A CA 1
ATOM 831 C C . ARG A 1 107 ? -13.017 -15.689 -1.216 1.00 72.19 107 ARG A C 1
ATOM 833 O O . ARG A 1 107 ? -13.743 -15.943 -0.263 1.00 72.19 107 ARG A O 1
ATOM 840 N N . PHE A 1 108 ? -11.691 -15.821 -1.178 1.00 74.44 108 PHE A N 1
ATOM 841 C CA . PHE A 1 108 ? -10.975 -16.218 0.036 1.00 74.44 108 PHE A CA 1
ATOM 842 C C . PHE A 1 108 ? -11.298 -15.283 1.211 1.00 74.44 108 PHE A C 1
ATOM 844 O O . PHE A 1 108 ? -11.665 -15.758 2.283 1.00 74.44 108 PHE A O 1
ATOM 851 N N . CYS A 1 109 ? -11.265 -13.965 0.997 1.00 75.38 109 CYS A N 1
ATOM 852 C CA . CYS A 1 109 ? -11.584 -12.991 2.040 1.00 75.38 109 CYS A CA 1
ATOM 853 C C . CYS A 1 109 ? -13.049 -13.080 2.509 1.00 75.38 109 CYS A C 1
ATOM 855 O O . CYS A 1 109 ? -13.316 -13.042 3.710 1.00 75.38 109 CYS A O 1
ATOM 857 N N . LYS A 1 110 ? -14.000 -13.253 1.578 1.00 76.69 110 LYS A N 1
ATOM 858 C CA . LYS A 1 110 ? -15.423 -13.472 1.899 1.00 76.69 110 LYS A CA 1
ATOM 859 C C . LYS A 1 110 ? -15.640 -14.767 2.686 1.00 76.69 110 LYS A C 1
ATOM 861 O O . LYS A 1 110 ? -16.399 -14.769 3.651 1.00 76.69 110 LYS A O 1
ATOM 866 N N . LEU A 1 111 ? -14.972 -15.854 2.297 1.00 80.12 111 LEU A N 1
ATOM 867 C CA . LEU A 1 111 ? -15.051 -17.145 2.984 1.00 80.12 111 LEU A CA 1
ATOM 868 C C . LEU A 1 111 ? -14.466 -17.068 4.394 1.00 80.12 111 LEU A C 1
ATOM 870 O O . LEU A 1 111 ? -15.101 -17.558 5.321 1.00 80.12 111 LEU A O 1
ATOM 874 N N . PHE A 1 112 ? -13.308 -16.425 4.564 1.00 84.00 112 PHE A N 1
ATOM 875 C CA . PHE A 1 112 ? -12.706 -16.191 5.877 1.00 84.00 112 PHE A CA 1
ATOM 876 C C . PHE A 1 112 ? -13.673 -15.438 6.798 1.00 84.00 112 PHE A C 1
ATOM 878 O O . PHE A 1 112 ? -13.995 -15.920 7.882 1.00 84.00 112 PHE A O 1
ATOM 885 N N . LEU A 1 113 ? -14.215 -14.306 6.337 1.00 84.38 113 LEU A N 1
ATOM 886 C CA . LEU A 1 113 ? -15.149 -13.511 7.133 1.00 84.38 113 LEU A CA 1
ATOM 887 C C . LEU A 1 113 ? -16.444 -14.277 7.446 1.00 84.38 113 LEU A C 1
ATOM 889 O O . LEU A 1 113 ? -16.940 -14.214 8.567 1.00 84.38 113 LEU A O 1
ATOM 893 N N . SER A 1 114 ? -16.965 -15.047 6.485 1.00 84.25 114 SER A N 1
ATOM 894 C CA . SER A 1 114 ? -18.137 -15.906 6.688 1.00 84.25 114 SER A CA 1
ATOM 895 C C . SER A 1 114 ? -17.882 -16.998 7.730 1.00 84.25 114 SER A C 1
ATOM 897 O O . SER A 1 114 ? -18.738 -17.232 8.577 1.00 84.25 114 SER A O 1
ATOM 899 N N . GLN A 1 115 ? -16.713 -17.643 7.710 1.00 84.94 115 GLN A N 1
ATOM 900 C CA . GLN A 1 115 ? -16.342 -18.658 8.699 1.00 84.94 115 GLN A CA 1
ATOM 901 C C . GLN A 1 115 ? -16.256 -18.065 10.106 1.00 84.94 115 GLN A C 1
ATOM 903 O O . GLN A 1 115 ? -16.820 -18.639 11.033 1.00 84.94 115 GLN A O 1
ATOM 908 N N . ILE A 1 116 ? -15.625 -16.897 10.258 1.00 87.19 116 ILE A N 1
ATOM 909 C CA . ILE A 1 116 ? -15.546 -16.200 11.547 1.00 87.19 116 ILE A CA 1
ATOM 910 C C . ILE A 1 116 ? -16.940 -15.792 12.044 1.00 87.19 116 ILE A C 1
ATOM 912 O O . ILE A 1 116 ? -17.275 -16.060 13.197 1.00 87.19 116 ILE A O 1
ATOM 916 N N . HIS A 1 117 ? -17.786 -15.219 11.177 1.00 85.56 117 HIS A N 1
ATOM 917 C CA . HIS A 1 117 ? -19.171 -14.898 11.535 1.00 85.56 117 HIS A CA 1
ATOM 918 C C . HIS A 1 117 ? -19.958 -16.130 11.981 1.00 85.56 117 HIS A C 1
ATOM 920 O O . HIS A 1 117 ? -20.712 -16.039 12.943 1.00 85.56 117 HIS A O 1
ATOM 926 N N . LYS A 1 118 ? -19.777 -17.282 11.323 1.00 83.94 118 LYS A N 1
ATOM 927 C CA . LYS A 1 118 ? -20.438 -18.532 11.722 1.00 83.94 118 LYS A CA 1
ATOM 928 C C . LYS A 1 118 ? -19.968 -19.009 13.097 1.00 83.94 118 LYS A C 1
ATOM 930 O O . LYS A 1 118 ? -20.806 -19.319 13.932 1.00 83.94 118 LYS A O 1
ATOM 935 N N . VAL A 1 119 ? -18.657 -19.021 13.352 1.00 85.12 119 VAL A N 1
ATOM 936 C CA . VAL A 1 119 ? -18.094 -19.439 14.651 1.00 85.12 119 VAL A CA 1
ATOM 937 C C . VAL A 1 119 ? -18.633 -18.571 15.792 1.00 85.12 119 VAL A C 1
ATOM 939 O O . VAL A 1 119 ? -19.078 -19.097 16.808 1.00 85.12 119 VAL A O 1
ATOM 942 N N . ILE A 1 120 ? -18.642 -17.248 15.614 1.00 85.69 120 ILE A N 1
ATOM 943 C CA . ILE A 1 120 ? -19.141 -16.318 16.636 1.00 85.69 120 ILE A CA 1
ATOM 944 C C . ILE A 1 120 ? -20.672 -16.389 16.751 1.00 85.69 120 ILE A C 1
ATOM 946 O O . ILE A 1 120 ? -21.208 -16.381 17.856 1.00 85.69 120 ILE A O 1
ATOM 950 N N . GLY A 1 121 ? -21.382 -16.529 15.629 1.00 83.19 121 GLY A N 1
ATOM 951 C CA . GLY A 1 121 ? -22.841 -16.631 15.593 1.00 83.19 121 GLY A CA 1
ATOM 952 C C . GLY A 1 121 ? -23.387 -17.875 16.295 1.00 83.19 121 GLY A C 1
ATOM 953 O O . GLY A 1 121 ? -24.387 -17.772 16.993 1.00 83.19 121 GLY A O 1
ATOM 954 N N . VAL A 1 122 ? -22.710 -19.024 16.182 1.00 81.94 122 VAL A N 1
ATOM 955 C CA . VAL A 1 122 ? -23.089 -20.261 16.897 1.00 81.94 122 VAL A CA 1
ATOM 956 C C . VAL A 1 122 ? -22.883 -20.133 18.410 1.00 81.94 122 VAL A C 1
ATOM 958 O O . VAL A 1 122 ? -23.615 -20.744 19.184 1.00 81.94 122 VAL A O 1
ATOM 961 N N . ARG A 1 123 ? -21.913 -19.321 18.847 1.00 82.88 123 ARG A N 1
ATOM 962 C CA . ARG A 1 123 ? -21.627 -19.080 20.270 1.00 82.88 123 ARG A CA 1
ATOM 963 C C . ARG A 1 123 ? -22.578 -18.060 20.910 1.00 82.88 123 ARG A C 1
ATOM 965 O O . ARG A 1 123 ? -22.886 -18.184 22.094 1.00 82.88 123 ARG A O 1
ATOM 972 N N . ALA A 1 124 ? -23.041 -17.078 20.137 1.00 81.38 124 ALA A N 1
ATOM 973 C CA . ALA A 1 124 ? -23.827 -15.939 20.616 1.00 81.38 124 ALA A CA 1
ATOM 974 C C . ALA A 1 124 ? -25.073 -16.283 21.471 1.00 81.38 124 ALA A C 1
ATOM 976 O O . ALA A 1 124 ? -25.359 -15.525 22.397 1.00 81.38 124 ALA A O 1
ATOM 977 N N . PRO A 1 125 ? -25.817 -17.386 21.226 1.00 80.19 125 PRO A N 1
ATOM 978 C CA . PRO A 1 125 ? -26.963 -17.753 22.062 1.00 80.19 125 PRO A CA 1
ATOM 979 C C . PRO A 1 125 ? -26.589 -18.155 23.494 1.00 80.19 125 PRO A C 1
ATOM 981 O O . PRO A 1 125 ? -27.389 -17.958 24.402 1.00 80.19 125 PRO A O 1
ATOM 984 N N . GLN A 1 126 ? -25.395 -18.724 23.699 1.00 78.12 126 GLN A N 1
ATOM 985 C CA . GLN A 1 126 ? -24.945 -19.215 25.009 1.00 78.12 126 GLN A CA 1
ATOM 986 C C . GLN A 1 126 ? -24.097 -18.180 25.757 1.00 78.12 126 GLN A C 1
ATOM 988 O O . GLN A 1 126 ? -24.169 -18.088 26.978 1.00 78.12 126 GLN A O 1
ATOM 993 N N . HIS A 1 127 ? -23.325 -17.372 25.024 1.00 79.81 127 HIS A N 1
ATOM 994 C CA . HIS A 1 127 ? -22.554 -16.260 25.577 1.00 79.81 127 HIS A CA 1
ATOM 995 C C . HIS A 1 127 ? -22.855 -14.990 24.783 1.00 79.81 127 HIS A C 1
ATOM 997 O O . HIS A 1 127 ? -22.569 -14.967 23.581 1.00 79.81 127 HIS A O 1
ATOM 1003 N N . PRO A 1 128 ? -23.398 -13.931 25.412 1.00 81.00 128 PRO A N 1
ATOM 1004 C CA . PRO A 1 128 ? -23.682 -12.691 24.709 1.00 81.00 128 PRO A CA 1
ATOM 1005 C C . PRO A 1 128 ? -22.395 -12.070 24.161 1.00 81.00 128 PRO A C 1
ATOM 1007 O O . PRO A 1 128 ? -21.325 -12.176 24.760 1.00 81.00 128 PRO A O 1
ATOM 1010 N N . LEU A 1 129 ? -22.513 -11.422 23.002 1.00 83.06 129 LEU A N 1
ATOM 1011 C CA . LEU A 1 129 ? -21.374 -10.834 22.304 1.00 83.06 129 LEU A CA 1
ATOM 1012 C C . LEU A 1 129 ? -20.771 -9.691 23.121 1.00 83.06 129 LEU A C 1
ATOM 1014 O O . LEU A 1 129 ? -21.451 -8.718 23.440 1.00 83.06 129 LEU A O 1
ATOM 1018 N N . SER A 1 130 ? -19.480 -9.800 23.419 1.00 85.38 130 SER A N 1
ATOM 1019 C CA . SER A 1 130 ? -18.728 -8.774 24.140 1.00 85.38 130 SER A CA 1
ATOM 1020 C C . SER A 1 130 ? -18.231 -7.659 23.208 1.00 85.38 130 SER A C 1
ATOM 1022 O O . SER A 1 130 ? -18.141 -7.830 21.987 1.00 85.38 130 SER A O 1
ATOM 1024 N N . THR A 1 131 ? -17.806 -6.525 23.781 1.00 88.00 131 THR A N 1
ATOM 1025 C CA . THR A 1 131 ? -17.090 -5.473 23.031 1.00 88.00 131 THR A CA 1
ATOM 1026 C C . THR A 1 131 ? -15.842 -6.029 22.339 1.00 88.00 131 THR A C 1
ATOM 1028 O O . THR A 1 131 ? -15.549 -5.658 21.204 1.00 88.00 131 THR A O 1
ATOM 1031 N N . SER A 1 132 ? -15.118 -6.965 22.966 1.00 88.06 132 SER A N 1
ATOM 1032 C CA . SER A 1 132 ? -13.960 -7.625 22.348 1.00 88.06 132 SER A CA 1
ATOM 1033 C C . SER A 1 132 ? -14.322 -8.434 21.104 1.00 88.06 132 SER A C 1
ATOM 1035 O O . SER A 1 132 ? -13.584 -8.357 20.119 1.00 88.06 132 SER A O 1
ATOM 1037 N N . ASP A 1 133 ? -15.449 -9.148 21.117 1.00 87.75 133 ASP A N 1
ATOM 1038 C CA . ASP A 1 133 ? -15.906 -9.944 19.971 1.00 87.75 133 ASP A CA 1
ATOM 1039 C C . ASP A 1 133 ? -16.291 -9.036 18.799 1.00 87.75 133 ASP A C 1
ATOM 1041 O O . ASP A 1 133 ? -15.872 -9.258 17.660 1.00 87.75 133 ASP A O 1
ATOM 1045 N N . MET A 1 134 ? -17.022 -7.952 19.083 1.00 89.50 134 MET A N 1
ATOM 1046 C CA . MET A 1 134 ? -17.403 -6.956 18.075 1.00 89.50 134 MET A CA 1
ATOM 1047 C C . MET A 1 134 ? -16.189 -6.224 17.500 1.00 89.50 134 MET A C 1
ATOM 1049 O O . MET A 1 134 ? -16.082 -6.068 16.280 1.00 89.50 134 MET A O 1
ATOM 1053 N N . ARG A 1 135 ? -15.230 -5.836 18.349 1.00 92.50 135 ARG A N 1
ATOM 1054 C CA . ARG A 1 135 ? -13.957 -5.248 17.916 1.00 92.50 135 ARG A CA 1
ATOM 1055 C C . ARG A 1 135 ? -13.206 -6.188 16.979 1.00 92.50 135 ARG A C 1
ATOM 1057 O O . ARG A 1 135 ? -12.733 -5.754 15.930 1.00 92.50 135 ARG A O 1
ATOM 1064 N N . TYR A 1 136 ? -13.122 -7.473 17.318 1.00 92.12 136 TYR A N 1
ATOM 1065 C CA . TYR A 1 136 ? -12.460 -8.467 16.476 1.00 92.12 136 TYR A CA 1
ATOM 1066 C C . TYR A 1 136 ? -13.177 -8.665 15.130 1.00 92.12 136 TYR A C 1
ATOM 1068 O O . TYR A 1 136 ? -12.526 -8.703 14.082 1.00 92.12 136 TYR A O 1
ATOM 1076 N N . LEU A 1 137 ? -14.513 -8.708 15.121 1.00 91.44 137 LEU A N 1
ATOM 1077 C CA . LEU A 1 137 ? -15.301 -8.767 13.887 1.00 91.44 137 LEU A CA 1
ATOM 1078 C C . LEU A 1 137 ? -15.070 -7.546 12.991 1.00 91.44 137 LEU A C 1
ATOM 1080 O O . LEU A 1 137 ? -14.854 -7.693 11.784 1.00 91.44 137 LEU A O 1
ATOM 1084 N N . LEU A 1 138 ? -15.042 -6.344 13.570 1.00 93.44 138 LEU A N 1
ATOM 1085 C CA . LEU A 1 138 ? -14.726 -5.116 12.841 1.00 93.44 138 LEU A CA 1
ATOM 1086 C C . LEU A 1 138 ? -13.282 -5.117 12.326 1.00 93.44 138 LEU A C 1
ATOM 1088 O O . LEU A 1 138 ? -13.046 -4.714 11.185 1.00 93.44 138 LEU A O 1
ATOM 1092 N N . LYS A 1 139 ? -12.325 -5.642 13.102 1.00 92.75 139 LYS A N 1
ATOM 1093 C CA . LYS A 1 139 ? -10.936 -5.846 12.662 1.00 92.75 139 LYS A CA 1
ATOM 1094 C C . LYS A 1 139 ? -10.862 -6.782 11.451 1.00 92.75 139 LYS A C 1
ATOM 1096 O O . LYS A 1 139 ? -10.166 -6.480 10.481 1.00 92.75 139 LYS A O 1
ATOM 1101 N N . CYS A 1 140 ? -11.622 -7.877 11.457 1.00 90.88 140 CYS A N 1
ATOM 1102 C CA . CYS A 1 140 ? -11.712 -8.800 10.323 1.00 90.88 140 CYS A CA 1
ATOM 1103 C C . CYS A 1 140 ? -12.350 -8.137 9.095 1.00 90.88 140 CYS A C 1
ATOM 1105 O O . CYS A 1 140 ? -11.822 -8.246 7.986 1.00 90.88 140 CYS A O 1
ATOM 1107 N N . ALA A 1 141 ? -13.451 -7.401 9.280 1.00 90.75 141 ALA A N 1
ATOM 1108 C CA . ALA A 1 141 ? -14.113 -6.674 8.199 1.00 90.75 141 ALA A CA 1
ATOM 1109 C C . ALA A 1 141 ? -13.199 -5.599 7.585 1.00 90.75 141 ALA A C 1
ATOM 1111 O O . ALA A 1 141 ? -13.175 -5.439 6.361 1.00 90.75 141 ALA A O 1
ATOM 1112 N N . ARG A 1 142 ? -12.404 -4.915 8.420 1.00 90.88 142 ARG A N 1
ATOM 1113 C CA . ARG A 1 142 ? -11.356 -3.974 8.003 1.00 90.88 142 ARG A CA 1
ATOM 1114 C C . ARG A 1 142 ? -10.284 -4.657 7.163 1.00 90.88 142 ARG A C 1
ATOM 1116 O O . ARG A 1 142 ? -9.979 -4.154 6.086 1.00 90.88 142 ARG A O 1
ATOM 1123 N N . ALA A 1 143 ? -9.732 -5.778 7.626 1.00 87.56 143 ALA A N 1
ATOM 1124 C CA . ALA A 1 143 ? -8.670 -6.492 6.913 1.00 87.56 143 ALA A CA 1
ATOM 1125 C C . ALA A 1 143 ? -9.131 -6.998 5.535 1.00 87.56 143 ALA A C 1
ATOM 1127 O O . ALA A 1 143 ? -8.390 -6.929 4.558 1.00 87.56 143 ALA A O 1
ATOM 1128 N N . VAL A 1 144 ? -10.383 -7.456 5.446 1.00 83.75 144 VAL A N 1
ATOM 1129 C CA . VAL A 1 144 ? -11.020 -7.893 4.194 1.00 83.75 144 VAL A CA 1
ATOM 1130 C C . VAL A 1 144 ? -11.427 -6.713 3.295 1.00 83.75 144 VAL A C 1
ATOM 1132 O O . VAL A 1 144 ? -11.589 -6.883 2.086 1.00 83.75 144 VAL A O 1
ATOM 1135 N N . GLY A 1 145 ? -11.608 -5.516 3.858 1.00 83.62 145 GLY A N 1
ATOM 1136 C CA . GLY A 1 145 ? -12.093 -4.339 3.133 1.00 83.62 145 GLY A CA 1
ATOM 1137 C C . GLY A 1 145 ? -13.595 -4.365 2.830 1.00 83.62 145 GLY A C 1
ATOM 1138 O O . GLY A 1 145 ? -14.047 -3.702 1.898 1.00 83.62 145 GLY A O 1
ATOM 1139 N N . SER A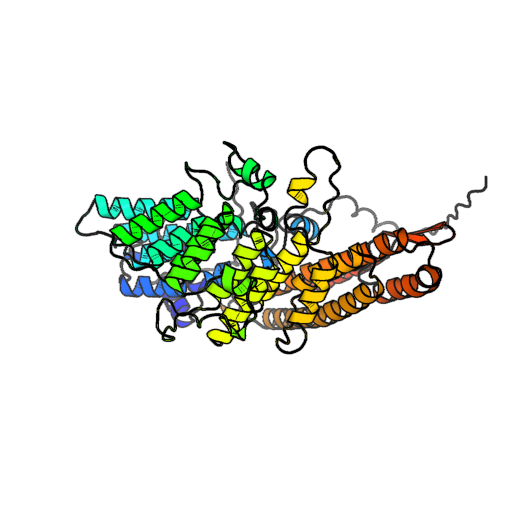 1 146 ? -14.388 -5.132 3.586 1.00 85.56 146 SER A N 1
ATOM 1140 C CA . SER A 1 146 ? -15.831 -5.278 3.358 1.00 85.56 146 SER A CA 1
ATOM 1141 C C . SER A 1 146 ? -16.639 -4.246 4.156 1.00 85.56 146 SER A C 1
ATOM 1143 O O . SER A 1 146 ? -17.065 -4.521 5.281 1.00 85.56 146 SER A O 1
ATOM 1145 N N . ALA A 1 147 ? -16.940 -3.100 3.539 1.00 87.44 147 ALA A N 1
ATOM 1146 C CA . ALA A 1 147 ? -17.761 -2.047 4.148 1.00 87.44 147 ALA A CA 1
ATOM 1147 C C . ALA A 1 147 ? -19.200 -2.494 4.485 1.00 87.44 147 ALA A C 1
ATOM 1149 O O . ALA A 1 147 ? -19.765 -2.024 5.470 1.00 87.44 147 ALA A O 1
ATOM 1150 N N . GLU A 1 148 ? -19.783 -3.409 3.703 1.00 87.69 148 GLU A N 1
ATOM 1151 C CA . GLU A 1 148 ? -21.126 -3.966 3.947 1.00 87.69 148 GLU A CA 1
ATOM 1152 C C . GLU A 1 148 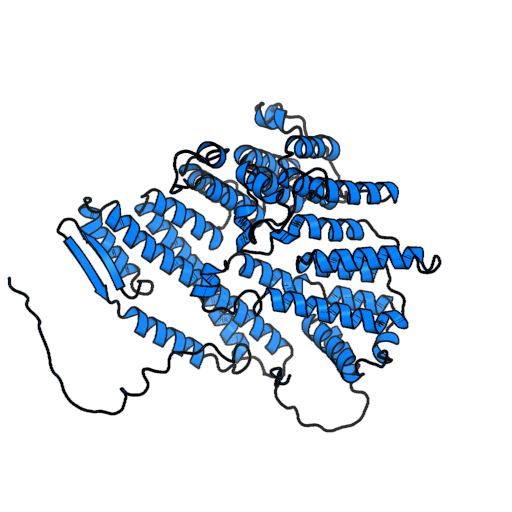? -21.163 -4.761 5.255 1.00 87.69 148 GLU A C 1
ATOM 1154 O O . GLU A 1 148 ? -21.930 -4.435 6.158 1.00 87.69 148 GLU A O 1
ATOM 1159 N N . SER A 1 149 ? -20.266 -5.744 5.394 1.00 88.31 149 SER A N 1
ATOM 1160 C CA . SER A 1 149 ? -20.127 -6.522 6.631 1.00 88.31 149 SER A CA 1
ATOM 1161 C C . SER A 1 149 ? -19.828 -5.634 7.841 1.00 88.31 149 SER A C 1
ATOM 1163 O O . SER A 1 149 ? -20.468 -5.793 8.872 1.00 88.31 149 SER A O 1
ATOM 1165 N N . ALA A 1 150 ? -18.917 -4.659 7.716 1.00 92.00 150 ALA A N 1
ATOM 1166 C CA . ALA A 1 150 ? -18.614 -3.727 8.804 1.00 92.00 150 ALA A CA 1
ATOM 1167 C C . ALA A 1 150 ? -19.849 -2.923 9.242 1.00 92.00 150 ALA A C 1
ATOM 1169 O O . ALA A 1 150 ? -20.074 -2.726 10.432 1.00 92.00 150 ALA A O 1
ATOM 1170 N N . HIS A 1 151 ? -20.679 -2.497 8.288 1.00 91.38 151 HIS A N 1
ATOM 1171 C CA . HIS A 1 151 ? -21.914 -1.781 8.579 1.00 91.38 151 HIS A CA 1
ATOM 1172 C C . HIS A 1 151 ? -22.974 -2.667 9.244 1.00 91.38 151 HIS A C 1
ATOM 1174 O O . HIS A 1 151 ? -23.651 -2.215 10.166 1.00 91.38 151 HIS A O 1
ATOM 1180 N N . ALA A 1 152 ? -23.096 -3.927 8.818 1.00 90.81 152 ALA A N 1
ATOM 1181 C CA . ALA A 1 152 ? -23.977 -4.900 9.459 1.00 90.81 152 ALA A CA 1
ATOM 1182 C C . ALA A 1 152 ? -23.551 -5.182 10.912 1.00 90.81 152 ALA A C 1
ATOM 1184 O O . ALA A 1 152 ? -24.393 -5.146 11.807 1.00 90.81 152 ALA A O 1
ATOM 1185 N N . ILE A 1 153 ? -22.247 -5.369 11.156 1.00 91.50 153 ILE A N 1
ATOM 1186 C CA . ILE A 1 153 ? -21.685 -5.552 12.504 1.00 91.50 153 ILE A CA 1
ATOM 1187 C C . ILE A 1 153 ? -21.957 -4.314 13.371 1.00 91.50 153 ILE A C 1
ATOM 1189 O O . ILE A 1 153 ? -22.455 -4.446 14.487 1.00 91.50 153 ILE A O 1
ATOM 1193 N N . TRP A 1 154 ? -21.704 -3.108 12.846 1.00 92.44 154 TRP A N 1
ATOM 1194 C CA . TRP A 1 154 ? -21.943 -1.855 13.572 1.00 92.44 154 TRP A CA 1
ATOM 1195 C C . TRP A 1 154 ? -23.413 -1.688 13.972 1.00 92.44 154 TRP A C 1
ATOM 1197 O O . TRP A 1 154 ? -23.711 -1.436 15.136 1.00 92.44 154 TRP A O 1
ATOM 1207 N N . ARG A 1 155 ? -24.349 -1.912 13.036 1.00 90.75 155 ARG A N 1
ATOM 1208 C CA . ARG A 1 155 ? -25.794 -1.881 13.325 1.00 90.75 155 ARG A CA 1
ATOM 1209 C C . ARG A 1 155 ? -26.196 -2.922 14.365 1.00 90.75 155 ARG A C 1
ATOM 1211 O O . ARG A 1 155 ? -26.994 -2.610 15.243 1.00 90.75 155 ARG A O 1
ATOM 1218 N N . SER A 1 156 ? -25.641 -4.133 14.281 1.00 86.50 156 SER A N 1
ATOM 1219 C CA . SER A 1 156 ? -25.897 -5.184 15.268 1.00 86.50 156 SER A CA 1
ATOM 1220 C C . SER A 1 156 ? -25.480 -4.728 16.663 1.00 86.50 156 SER A C 1
ATOM 1222 O O . SER A 1 156 ? -26.277 -4.829 17.591 1.00 86.50 156 SER A O 1
ATOM 1224 N N . MET A 1 157 ? -24.280 -4.161 16.802 1.00 87.06 157 MET A N 1
ATOM 1225 C CA . MET A 1 157 ? -23.767 -3.633 18.068 1.00 87.06 157 MET A CA 1
ATOM 1226 C C . MET A 1 157 ? -24.671 -2.534 18.643 1.00 87.06 157 MET A C 1
ATOM 1228 O O . MET A 1 157 ? -25.045 -2.604 19.811 1.00 87.06 157 MET A O 1
ATOM 1232 N N . THR A 1 158 ? -25.104 -1.568 17.824 1.00 82.38 158 THR A N 1
ATOM 1233 C CA . THR A 1 158 ? -26.045 -0.522 18.262 1.00 82.38 158 THR A CA 1
ATOM 1234 C C . THR A 1 158 ? -27.401 -1.105 18.670 1.00 82.38 158 THR A C 1
ATOM 1236 O O . THR A 1 158 ? -27.966 -0.692 19.678 1.00 82.38 158 THR A O 1
ATOM 1239 N N . SER A 1 159 ? -27.913 -2.088 17.923 1.00 81.44 159 SER A N 1
ATOM 1240 C CA . SER A 1 159 ? -29.217 -2.702 18.198 1.00 81.44 159 SER A CA 1
ATOM 1241 C C . SER A 1 159 ? -29.233 -3.556 19.469 1.00 81.44 159 SER A C 1
ATOM 1243 O O . SER A 1 159 ? -30.232 -3.556 20.181 1.00 81.44 159 SER A O 1
ATOM 1245 N N . ILE A 1 160 ? -28.134 -4.253 19.785 1.00 77.88 160 ILE A N 1
ATOM 1246 C CA . ILE A 1 160 ? -27.992 -5.033 21.025 1.00 77.88 160 ILE A CA 1
ATOM 1247 C C . ILE A 1 160 ? -28.059 -4.086 22.222 1.00 77.88 160 ILE A C 1
ATOM 1249 O O . ILE A 1 160 ? -28.861 -4.292 23.126 1.00 77.88 160 ILE A O 1
ATOM 1253 N N . SER A 1 161 ? -27.306 -2.987 22.152 1.00 73.69 161 SER A N 1
ATOM 1254 C CA . SER A 1 161 ? -27.280 -1.949 23.184 1.00 73.69 161 SER A CA 1
ATOM 1255 C C . SER A 1 161 ? -28.617 -1.229 23.390 1.00 73.69 161 SER A C 1
ATOM 1257 O O . SER A 1 161 ? -28.823 -0.652 24.452 1.00 73.69 161 SER A O 1
ATOM 1259 N N . GLN A 1 162 ? -29.514 -1.244 22.399 1.00 73.69 162 GLN A N 1
ATOM 1260 C CA . GLN A 1 162 ? -30.867 -0.686 22.520 1.00 73.69 162 GLN A CA 1
ATOM 1261 C C . GLN A 1 162 ? -31.881 -1.680 23.100 1.00 73.69 162 GLN A C 1
ATOM 1263 O O . GLN A 1 162 ? -32.824 -1.257 23.759 1.00 73.69 162 GLN A O 1
ATOM 1268 N N . LYS A 1 163 ? -31.725 -2.983 22.829 1.00 75.69 163 LYS A N 1
ATOM 1269 C CA . LYS A 1 163 ? -32.697 -4.017 23.220 1.00 75.69 163 LYS A CA 1
ATOM 1270 C C . LYS A 1 163 ? -32.523 -4.512 24.651 1.00 75.69 163 LYS A C 1
ATOM 1272 O O . LYS A 1 163 ? -33.518 -4.845 25.282 1.00 75.69 163 LYS A O 1
ATOM 1277 N N . ASP A 1 164 ? -31.286 -4.596 25.132 1.00 69.94 164 ASP A N 1
ATOM 1278 C CA . ASP A 1 164 ? -30.968 -5.137 26.454 1.00 69.94 164 ASP A CA 1
ATOM 1279 C C . ASP A 1 164 ? -29.951 -4.216 27.160 1.00 69.94 164 ASP A C 1
ATOM 1281 O O . ASP A 1 164 ? -28.761 -4.238 26.822 1.00 69.94 164 ASP A O 1
ATOM 1285 N N . PRO A 1 165 ? -30.401 -3.376 28.113 1.00 68.69 165 PRO A N 1
ATOM 1286 C CA . PRO A 1 165 ? -29.528 -2.472 28.858 1.00 68.69 165 PRO A CA 1
ATOM 1287 C C . PRO A 1 165 ? -28.465 -3.201 29.691 1.00 68.69 165 PRO A C 1
ATOM 1289 O O . PRO A 1 165 ? -27.382 -2.651 29.893 1.00 68.69 165 PRO A O 1
ATOM 1292 N N . GLU A 1 166 ? -28.741 -4.428 30.146 1.00 66.75 166 GLU A N 1
ATOM 1293 C CA . GLU A 1 166 ? -27.817 -5.223 30.966 1.00 66.75 166 GLU A CA 1
ATOM 1294 C C . GLU A 1 166 ? -26.707 -5.867 30.121 1.00 66.75 166 GLU A C 1
ATOM 1296 O O . GLU A 1 166 ? -25.609 -6.120 30.615 1.00 66.75 166 GLU A O 1
ATOM 1301 N N . LYS A 1 167 ? -26.949 -6.069 28.818 1.00 69.50 167 LYS A N 1
ATOM 1302 C CA . LYS A 1 167 ? -25.975 -6.608 27.845 1.00 69.50 167 LYS A CA 1
ATOM 1303 C C . LYS A 1 167 ? -25.451 -5.547 26.881 1.00 69.50 167 LYS A C 1
ATOM 1305 O O . LYS A 1 167 ? -25.089 -5.848 25.739 1.00 69.50 167 LYS A O 1
ATOM 1310 N N . ARG A 1 168 ? -25.411 -4.289 27.327 1.00 74.06 168 ARG A N 1
ATOM 1311 C CA . ARG A 1 168 ? -24.969 -3.160 26.508 1.00 74.06 168 ARG A CA 1
ATOM 1312 C C . ARG A 1 168 ? -23.520 -3.338 26.056 1.00 74.06 168 ARG A C 1
ATOM 1314 O O . ARG A 1 168 ? -22.595 -3.385 26.864 1.00 74.06 168 ARG A O 1
ATOM 1321 N N . VAL A 1 169 ? -23.313 -3.331 24.742 1.00 82.12 169 VAL A N 1
ATOM 1322 C CA . VAL A 1 169 ? -21.979 -3.309 24.139 1.00 82.12 169 VAL A CA 1
ATOM 1323 C C . VAL A 1 169 ? -21.563 -1.854 23.954 1.00 82.12 169 VAL A C 1
ATOM 1325 O O . VAL A 1 169 ? -22.119 -1.134 23.120 1.00 82.12 169 VAL A O 1
ATOM 1328 N N . ILE A 1 170 ? -20.600 -1.409 24.759 1.00 85.56 170 ILE A N 1
ATOM 1329 C CA . ILE A 1 170 ? -20.021 -0.065 24.670 1.00 85.56 170 ILE A CA 1
ATOM 1330 C C . ILE A 1 170 ? -18.841 -0.137 23.691 1.00 85.56 170 ILE A C 1
ATOM 1332 O O . ILE A 1 170 ? -17.895 -0.880 23.971 1.00 85.56 170 ILE A O 1
ATOM 1336 N N . PRO A 1 171 ? -18.879 0.568 22.544 1.00 90.12 171 PRO A N 1
ATOM 1337 C CA . PRO A 1 171 ? -17.763 0.579 21.604 1.00 90.12 171 PRO A CA 1
ATOM 1338 C C . PRO A 1 171 ? -16.566 1.322 22.205 1.00 90.12 171 PRO A C 1
ATOM 1340 O O . PRO A 1 171 ? -16.743 2.361 22.832 1.00 90.12 171 PRO A O 1
ATOM 1343 N N . ASP A 1 172 ? -15.353 0.818 21.989 1.00 92.12 172 ASP A N 1
ATOM 1344 C CA . ASP A 1 172 ? -14.106 1.503 22.348 1.00 92.12 172 ASP A CA 1
ATOM 1345 C C . ASP A 1 172 ? -13.515 2.268 21.145 1.00 92.12 172 ASP A C 1
ATOM 1347 O O . ASP A 1 172 ? -14.067 2.251 20.040 1.00 92.12 172 ASP A O 1
ATOM 1351 N N . ALA A 1 173 ? -12.388 2.963 21.337 1.00 92.88 173 ALA A N 1
ATOM 1352 C CA . ALA A 1 173 ? -11.734 3.718 20.262 1.00 92.88 173 ALA A CA 1
ATOM 1353 C C . ALA A 1 173 ? -11.336 2.826 19.068 1.00 92.88 173 ALA A C 1
ATOM 1355 O O . ALA A 1 173 ? -11.501 3.229 17.915 1.00 92.88 173 ALA A O 1
ATOM 1356 N N . ASP A 1 174 ? -10.894 1.590 19.324 1.00 94.00 174 ASP A N 1
ATOM 1357 C CA . ASP A 1 174 ? -10.590 0.599 18.282 1.00 94.00 174 ASP A CA 1
ATOM 1358 C C . ASP A 1 174 ? -11.849 0.211 17.489 1.00 94.00 174 ASP A C 1
ATOM 1360 O O . ASP A 1 174 ? -11.805 0.117 16.261 1.00 94.00 174 ASP A O 1
ATOM 1364 N N . CYS A 1 175 ? -12.976 0.062 18.197 1.00 94.50 175 CYS A N 1
ATOM 1365 C CA . CYS A 1 175 ? -14.361 0.118 17.728 1.00 94.50 175 CYS A CA 1
ATOM 1366 C C . CYS A 1 175 ? -14.552 1.031 16.516 1.00 94.50 175 CYS A C 1
ATOM 1368 O O . CYS A 1 175 ? -14.748 0.614 15.363 1.00 94.50 175 CYS A O 1
ATOM 1370 N N . TYR A 1 176 ? -14.483 2.320 16.836 1.00 95.31 176 TYR A N 1
ATOM 1371 C CA . TYR A 1 176 ? -14.684 3.420 15.906 1.00 95.31 176 TYR A CA 1
ATOM 1372 C C . TYR A 1 176 ? -13.625 3.428 14.808 1.00 95.31 176 TYR A C 1
ATOM 1374 O O . TYR A 1 176 ? -13.972 3.547 13.634 1.00 95.31 176 TYR A O 1
ATOM 1382 N N . ASN A 1 177 ? -12.352 3.228 15.151 1.00 96.00 177 ASN A N 1
ATOM 1383 C CA . ASN A 1 177 ? -11.255 3.241 14.188 1.00 96.00 177 ASN A CA 1
ATOM 1384 C C . ASN A 1 177 ? -11.376 2.125 13.149 1.00 96.00 177 ASN A C 1
ATOM 1386 O O . ASN A 1 177 ? -11.162 2.359 11.960 1.00 96.00 177 ASN A O 1
ATOM 1390 N N . HIS A 1 178 ? -11.743 0.908 13.552 1.00 95.12 178 HIS A N 1
ATOM 1391 C CA . HIS A 1 178 ? -11.938 -0.200 12.621 1.00 95.12 178 HIS A CA 1
ATOM 1392 C C . HIS A 1 178 ? -13.123 0.045 11.691 1.00 95.12 178 HIS A C 1
ATOM 1394 O O . HIS A 1 178 ? -13.009 -0.170 10.480 1.00 95.12 178 HIS A O 1
ATOM 1400 N N . TYR A 1 179 ? -14.234 0.552 12.228 1.00 94.81 179 TYR A N 1
ATOM 1401 C CA . TYR A 1 179 ? -15.395 0.900 11.419 1.00 94.81 179 TYR A CA 1
ATOM 1402 C C . TYR A 1 179 ? -15.087 2.044 10.442 1.00 94.81 179 TYR A C 1
ATOM 1404 O O 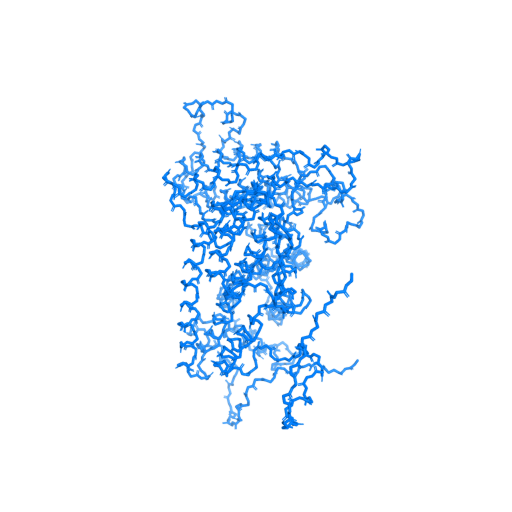. TYR A 1 179 ? -15.306 1.900 9.235 1.00 94.81 179 TYR A O 1
ATOM 1412 N N . LEU A 1 180 ? -14.474 3.127 10.921 1.00 93.94 180 LEU A N 1
ATOM 1413 C CA . LEU A 1 180 ? -14.034 4.264 10.116 1.00 93.94 180 LEU A CA 1
ATOM 1414 C C . LEU A 1 180 ? -13.033 3.832 9.034 1.00 93.94 180 LEU A C 1
ATOM 1416 O O . LEU A 1 180 ? -13.174 4.205 7.870 1.00 93.94 180 LEU A O 1
ATOM 1420 N N . ALA A 1 181 ? -12.081 2.954 9.364 1.00 93.00 181 ALA A N 1
ATOM 1421 C CA . ALA A 1 181 ? -11.124 2.408 8.408 1.00 93.00 181 ALA A CA 1
ATOM 1422 C C . ALA A 1 181 ? -11.803 1.642 7.269 1.00 93.00 181 ALA A C 1
ATOM 1424 O O . ALA A 1 181 ? -11.340 1.721 6.134 1.00 93.00 181 ALA A O 1
ATOM 1425 N N . THR A 1 182 ? -12.910 0.938 7.518 1.00 91.06 182 THR A N 1
ATOM 1426 C CA . THR A 1 182 ? -13.631 0.232 6.443 1.00 91.06 182 THR A CA 1
ATOM 1427 C C . THR A 1 182 ? -14.257 1.200 5.436 1.00 91.06 182 THR A C 1
ATOM 1429 O O . THR A 1 182 ? -14.247 0.925 4.234 1.00 91.06 182 THR A O 1
ATOM 1432 N N . LYS A 1 183 ? -14.720 2.370 5.896 1.00 89.62 183 LYS A N 1
ATOM 1433 C CA . LYS A 1 183 ? -15.213 3.458 5.037 1.00 89.62 183 LYS A CA 1
ATOM 1434 C C . LYS A 1 183 ? -14.056 4.130 4.297 1.00 89.62 183 LYS A C 1
ATOM 1436 O O . LYS A 1 183 ? -14.095 4.286 3.076 1.00 89.62 183 LYS A O 1
ATOM 1441 N N . CYS A 1 184 ? -12.979 4.432 5.019 1.00 88.56 184 CYS A N 1
ATOM 1442 C CA . CYS A 1 184 ? -11.802 5.101 4.480 1.00 88.56 184 CYS A CA 1
ATOM 1443 C C . CYS A 1 184 ? -10.914 4.216 3.608 1.00 88.56 184 CYS A C 1
ATOM 1445 O O . CYS A 1 184 ? -10.147 4.758 2.833 1.00 88.56 184 CYS A O 1
ATOM 1447 N N . TRP A 1 185 ? -10.981 2.887 3.651 1.00 84.25 185 TRP A N 1
ATOM 1448 C CA . TRP A 1 185 ? -10.065 2.015 2.894 1.00 84.25 185 TRP A CA 1
ATOM 1449 C C . TRP A 1 185 ? -10.752 0.944 2.045 1.00 84.25 185 TRP A C 1
ATOM 1451 O O . TRP A 1 185 ? -10.048 0.203 1.360 1.00 84.25 185 TRP A O 1
ATOM 1461 N N . GLY A 1 186 ? -12.089 0.913 1.970 1.00 73.31 186 GLY A N 1
ATOM 1462 C CA . GLY A 1 186 ? -12.831 -0.055 1.141 1.00 73.31 186 GLY A CA 1
ATOM 1463 C C . GLY A 1 186 ? -12.399 -0.111 -0.336 1.00 73.31 186 GLY A C 1
ATOM 1464 O O . GLY A 1 186 ? -12.532 -1.139 -0.994 1.00 73.31 186 GLY A O 1
ATOM 1465 N N . ASP A 1 187 ? -11.799 0.962 -0.858 1.00 64.38 187 ASP A N 1
ATOM 1466 C CA . ASP A 1 187 ? -11.253 1.023 -2.218 1.00 64.38 187 ASP A CA 1
ATOM 1467 C C . ASP A 1 187 ? -9.847 0.463 -2.411 1.00 64.38 187 ASP A C 1
ATOM 1469 O O . ASP A 1 187 ? -9.479 0.108 -3.533 1.00 64.38 187 ASP A O 1
ATOM 1473 N N . ALA A 1 188 ? -9.031 0.433 -1.359 1.00 61.62 188 ALA A N 1
ATOM 1474 C CA . ALA A 1 188 ? -7.600 0.167 -1.492 1.00 61.62 188 ALA A CA 1
ATOM 1475 C C . ALA A 1 188 ? -7.288 -1.294 -1.832 1.00 61.62 188 ALA A C 1
ATOM 1477 O O . ALA A 1 188 ? -6.236 -1.584 -2.404 1.00 61.62 188 ALA A O 1
ATOM 1478 N N . PHE A 1 189 ? -8.218 -2.198 -1.528 1.00 63.69 189 PHE A N 1
ATOM 1479 C CA . PHE A 1 189 ? -8.086 -3.631 -1.777 1.00 63.69 189 PHE A CA 1
ATOM 1480 C C . PHE A 1 189 ? -8.444 -4.026 -3.216 1.00 63.69 189 PHE A C 1
ATOM 1482 O O . PHE A 1 189 ? -8.113 -5.127 -3.651 1.00 63.69 189 PHE A O 1
ATOM 1489 N N . ASN A 1 190 ? -9.072 -3.131 -3.991 1.00 70.12 190 ASN A N 1
ATOM 1490 C CA . ASN A 1 190 ? -9.384 -3.391 -5.391 1.00 70.12 190 ASN A CA 1
ATOM 1491 C C . ASN A 1 190 ? -8.306 -2.797 -6.310 1.00 70.12 190 ASN A C 1
ATOM 1493 O O . ASN A 1 190 ? -8.190 -1.579 -6.486 1.00 70.12 190 ASN A O 1
ATOM 1497 N N . SER A 1 191 ? -7.538 -3.673 -6.955 1.00 67.50 191 SER A N 1
ATOM 1498 C CA . SER A 1 191 ? -6.437 -3.283 -7.835 1.00 67.50 191 SER A CA 1
ATOM 1499 C C . SER A 1 191 ? -6.881 -2.467 -9.063 1.00 67.50 191 SER A C 1
ATOM 1501 O O . SER A 1 191 ? -6.091 -1.663 -9.560 1.00 67.50 191 SER A O 1
ATOM 1503 N N . ASP A 1 192 ? -8.146 -2.560 -9.499 1.00 66.69 192 ASP A N 1
ATOM 1504 C CA . ASP A 1 192 ? -8.709 -1.713 -10.570 1.00 66.69 192 ASP A CA 1
ATOM 1505 C C . ASP A 1 192 ? -8.982 -0.267 -10.138 1.00 66.69 192 ASP A C 1
ATOM 1507 O O . ASP A 1 192 ? -9.131 0.627 -10.983 1.00 66.69 192 ASP A O 1
ATOM 1511 N N . ARG A 1 193 ? -9.090 -0.028 -8.828 1.00 73.56 193 ARG A N 1
ATOM 1512 C CA . ARG A 1 193 ? -9.493 1.265 -8.258 1.00 73.56 193 ARG A CA 1
ATOM 1513 C C . ARG A 1 193 ? -8.320 2.073 -7.719 1.00 73.56 193 ARG A C 1
ATOM 1515 O O . ARG A 1 193 ? -8.446 3.287 -7.599 1.00 73.56 193 ARG A O 1
ATOM 1522 N N . ARG A 1 194 ? -7.160 1.444 -7.505 1.00 74.12 194 ARG A N 1
ATOM 1523 C CA . ARG A 1 194 ? -5.942 2.063 -6.948 1.00 74.12 194 ARG A CA 1
ATOM 1524 C C . ARG A 1 194 ? -5.601 3.425 -7.565 1.00 74.12 194 ARG A C 1
ATOM 1526 O O . ARG A 1 194 ? -5.497 4.413 -6.856 1.00 74.12 194 ARG A O 1
ATOM 1533 N N . TYR A 1 195 ? -5.484 3.513 -8.892 1.00 78.75 195 TYR A N 1
ATOM 1534 C CA . TYR A 1 195 ? -5.140 4.778 -9.569 1.00 78.75 195 TYR A CA 1
ATOM 1535 C C . TYR A 1 195 ? -6.337 5.713 -9.802 1.00 78.75 195 TYR A C 1
ATOM 1537 O O . TYR A 1 195 ? -6.166 6.824 -10.301 1.00 78.75 195 TYR A O 1
ATOM 1545 N N . LYS A 1 196 ? -7.556 5.264 -9.482 1.00 82.50 196 LYS A N 1
ATOM 1546 C CA . LYS A 1 196 ? -8.790 6.061 -9.560 1.00 82.50 196 LYS A CA 1
ATOM 1547 C C . LYS A 1 196 ? -9.084 6.805 -8.254 1.00 82.50 196 LYS A C 1
ATOM 1549 O O . LYS A 1 196 ? -10.072 7.525 -8.189 1.00 82.50 196 LYS A O 1
ATOM 1554 N N . GLN A 1 197 ? -8.230 6.646 -7.242 1.00 85.12 197 GLN A N 1
ATOM 1555 C CA . GLN A 1 197 ? -8.259 7.422 -5.998 1.00 85.12 197 GLN A CA 1
ATOM 1556 C C . GLN A 1 197 ? -7.689 8.837 -6.160 1.00 85.12 197 GLN A C 1
ATOM 1558 O O . GLN A 1 197 ? -7.870 9.649 -5.265 1.00 85.12 197 GLN A O 1
ATOM 1563 N N . ARG A 1 198 ? -7.021 9.133 -7.288 1.00 88.56 198 ARG A N 1
ATOM 1564 C CA . ARG A 1 198 ? -6.539 10.483 -7.613 1.00 88.56 198 ARG A CA 1
ATOM 1565 C C . ARG A 1 198 ? -7.698 11.478 -7.548 1.00 88.56 198 ARG A C 1
ATOM 1567 O O . ARG A 1 198 ? -8.741 11.232 -8.150 1.00 88.56 198 ARG A O 1
ATOM 1574 N N . VAL A 1 199 ? -7.489 12.596 -6.879 1.00 89.00 199 VAL A N 1
ATOM 1575 C CA . VAL A 1 199 ? -8.468 13.667 -6.756 1.00 89.00 199 VAL A CA 1
ATOM 1576 C C . VAL A 1 199 ? -8.235 14.643 -7.900 1.00 89.00 199 VAL A C 1
ATOM 1578 O O . VAL A 1 199 ? -7.220 15.333 -7.961 1.00 89.00 199 VAL A O 1
ATOM 1581 N N . ILE A 1 200 ? -9.151 14.615 -8.861 1.00 87.44 200 ILE A N 1
ATOM 1582 C CA . ILE A 1 200 ? -9.245 15.552 -9.983 1.00 87.44 200 ILE A CA 1
ATOM 1583 C C . ILE A 1 200 ? -10.731 15.843 -10.225 1.00 87.44 200 ILE A C 1
ATOM 1585 O O . ILE A 1 200 ? -11.540 14.938 -9.980 1.00 87.44 200 ILE A O 1
ATOM 1589 N N . PRO A 1 201 ? -11.103 17.034 -10.731 1.00 86.62 201 PRO A N 1
ATOM 1590 C CA . PRO A 1 201 ? -12.507 17.426 -10.885 1.00 86.62 201 PRO A CA 1
ATOM 1591 C C . PRO A 1 201 ? -13.342 16.365 -11.616 1.00 86.62 201 PRO A C 1
ATOM 1593 O O . PRO A 1 201 ? -14.293 15.830 -11.050 1.00 86.62 201 PRO A O 1
ATOM 1596 N N . SER A 1 202 ? -12.882 15.912 -12.789 1.00 84.38 202 SER A N 1
ATOM 1597 C CA . SER A 1 202 ? -13.535 14.834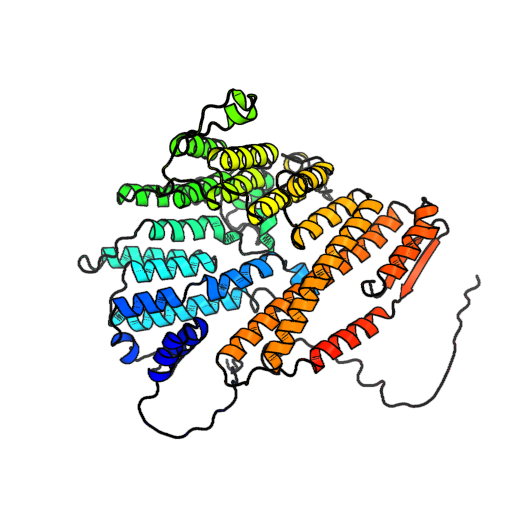 -13.552 1.00 84.38 202 SER A CA 1
ATOM 1598 C C . SER A 1 202 ? -13.785 13.534 -12.767 1.00 84.38 202 SER A C 1
ATOM 1600 O O . SER A 1 202 ? -14.788 12.858 -12.989 1.00 84.38 202 SER A O 1
ATOM 1602 N N . TYR A 1 203 ? -12.899 13.145 -11.845 1.00 87.94 203 TYR A N 1
ATOM 1603 C CA . TYR A 1 203 ? -13.083 11.935 -11.036 1.00 87.94 203 TYR A CA 1
ATOM 1604 C C . TYR A 1 203 ? -14.047 12.163 -9.876 1.00 87.94 203 TYR A C 1
ATOM 1606 O O . TYR A 1 203 ? -14.784 11.239 -9.535 1.00 87.94 203 TYR A O 1
ATOM 1614 N N . LEU A 1 204 ? -14.049 13.359 -9.285 1.00 87.88 204 LEU A N 1
ATOM 1615 C CA . LEU A 1 204 ? -15.004 13.731 -8.245 1.00 87.88 204 LEU A CA 1
ATOM 1616 C C . LEU A 1 204 ? -16.425 13.774 -8.815 1.00 87.88 204 LEU A C 1
ATOM 1618 O O . LEU A 1 204 ? -17.316 13.153 -8.242 1.00 87.88 204 LEU A O 1
ATOM 1622 N N . THR A 1 205 ? -16.623 14.371 -9.995 1.00 87.62 205 THR A N 1
ATOM 1623 C CA . THR A 1 205 ? -17.929 14.397 -10.676 1.00 87.62 205 THR A CA 1
ATOM 1624 C C . THR A 1 205 ? -18.464 12.992 -10.945 1.00 87.62 205 THR A C 1
ATOM 1626 O O . THR A 1 205 ? -19.634 12.715 -10.714 1.00 87.62 205 THR A O 1
ATOM 1629 N N . LEU A 1 206 ? -17.616 12.046 -11.360 1.00 87.88 206 LEU A N 1
ATOM 1630 C CA . LEU A 1 206 ? -18.051 10.657 -11.563 1.00 87.88 206 LEU A CA 1
ATOM 1631 C C . LEU A 1 206 ? -18.516 9.970 -10.271 1.00 87.88 206 LEU A C 1
ATOM 1633 O O . LEU A 1 206 ? -19.201 8.952 -10.349 1.00 87.88 206 LEU A O 1
ATOM 1637 N N . ARG A 1 207 ? -18.128 10.478 -9.095 1.00 89.06 207 ARG A N 1
ATOM 1638 C CA . ARG A 1 207 ? -18.481 9.923 -7.778 1.00 89.06 207 ARG A CA 1
ATOM 1639 C C . ARG A 1 207 ? -19.748 10.517 -7.180 1.00 89.06 207 ARG A C 1
ATOM 1641 O O . ARG A 1 207 ? -20.278 9.909 -6.252 1.00 89.06 207 ARG A O 1
ATOM 1648 N N . THR A 1 208 ? -20.226 11.644 -7.704 1.00 88.69 208 THR A N 1
ATOM 1649 C CA . THR A 1 208 ? -21.511 12.240 -7.308 1.00 88.69 208 THR A CA 1
ATOM 1650 C C . THR A 1 208 ? -22.693 11.584 -8.022 1.00 88.69 208 THR A C 1
ATOM 1652 O O . THR A 1 208 ? -23.835 11.742 -7.603 1.00 88.69 208 THR A O 1
ATOM 1655 N N . TRP A 1 209 ? -22.440 10.810 -9.083 1.00 87.12 209 TRP A N 1
ATOM 1656 C CA . TRP A 1 209 ? -23.484 10.094 -9.812 1.00 87.12 209 TRP A CA 1
ATOM 1657 C C . TRP A 1 209 ? -24.239 9.124 -8.897 1.00 87.12 209 TRP A C 1
ATOM 1659 O O . TRP A 1 209 ? -23.640 8.442 -8.061 1.00 87.12 209 TRP A O 1
ATOM 1669 N N . THR A 1 210 ? -25.549 9.003 -9.121 1.00 85.38 210 THR A N 1
ATOM 1670 C CA . THR A 1 210 ? -26.437 8.079 -8.391 1.00 85.38 210 THR A CA 1
ATOM 1671 C C . THR A 1 210 ? -25.877 6.653 -8.402 1.00 85.38 210 THR A C 1
ATOM 1673 O O . THR A 1 210 ? -25.698 6.017 -7.355 1.00 85.38 210 THR A O 1
ATOM 1676 N N . VAL A 1 211 ? -25.473 6.189 -9.588 1.00 86.06 211 VAL A N 1
ATOM 1677 C CA . VAL A 1 211 ? -24.759 4.928 -9.796 1.00 86.06 211 VAL A CA 1
ATOM 1678 C C . VAL A 1 211 ? -23.408 5.205 -10.470 1.00 86.06 211 VAL A C 1
ATOM 1680 O O . VAL A 1 211 ? -23.319 5.240 -11.698 1.00 86.06 211 VAL A O 1
ATOM 1683 N N . PRO A 1 212 ? -22.317 5.356 -9.698 1.00 85.44 212 PRO A N 1
ATOM 1684 C CA . PRO A 1 212 ? -21.002 5.569 -10.264 1.00 85.44 212 PRO A CA 1
ATOM 1685 C C . PRO A 1 212 ? -20.530 4.336 -11.048 1.00 85.44 212 PRO A C 1
ATOM 1687 O O . PRO A 1 212 ? -20.879 3.188 -10.711 1.00 85.44 212 PRO A O 1
ATOM 1690 N N . PRO A 1 213 ? -19.667 4.536 -12.059 1.00 84.94 213 PRO A N 1
ATOM 1691 C CA . PRO A 1 213 ? -19.080 3.439 -12.817 1.00 84.94 213 PRO A CA 1
ATOM 1692 C C . PRO A 1 213 ? -18.305 2.480 -11.907 1.00 84.94 213 PRO A C 1
ATOM 1694 O O . PRO A 1 213 ? -17.758 2.890 -10.886 1.00 84.94 213 PRO A O 1
ATOM 1697 N N . HIS A 1 214 ? -18.176 1.205 -12.294 1.00 80.44 214 HIS A N 1
ATOM 1698 C CA . HIS A 1 214 ? -17.592 0.140 -11.455 1.00 80.44 214 HIS A CA 1
ATOM 1699 C C . HIS A 1 214 ? -16.246 0.502 -10.778 1.00 80.44 214 HIS A C 1
ATOM 1701 O O . HIS A 1 214 ? -15.991 0.119 -9.635 1.00 80.44 214 HIS A O 1
ATOM 1707 N N . GLY A 1 215 ? -15.389 1.278 -11.451 1.00 77.25 215 GLY A N 1
ATOM 1708 C CA . GLY A 1 215 ? -14.102 1.731 -10.904 1.00 77.25 215 GLY A CA 1
ATOM 1709 C C . GLY A 1 215 ? -14.166 2.884 -9.891 1.00 77.25 215 GLY A C 1
ATOM 1710 O O . GLY A 1 215 ? -13.154 3.170 -9.261 1.00 77.25 215 GLY A O 1
ATOM 1711 N N . PHE A 1 216 ? -15.322 3.533 -9.747 1.00 83.00 216 PHE A N 1
ATOM 1712 C CA . PHE A 1 216 ? -15.581 4.682 -8.872 1.00 83.00 216 PHE A CA 1
ATOM 1713 C C . PHE A 1 216 ? -16.615 4.367 -7.771 1.00 83.00 216 PHE A C 1
ATOM 1715 O O . PHE A 1 216 ? -16.932 5.223 -6.957 1.00 83.00 216 PHE A O 1
ATOM 1722 N N . ARG A 1 217 ? -17.112 3.125 -7.678 1.00 81.31 217 ARG A N 1
ATOM 1723 C CA . ARG A 1 217 ? -18.124 2.713 -6.677 1.00 81.31 217 ARG A CA 1
ATOM 1724 C C . ARG A 1 217 ? -17.644 2.641 -5.231 1.00 81.31 217 ARG A C 1
ATOM 1726 O O . ARG A 1 217 ? -18.434 2.384 -4.337 1.00 81.31 217 ARG A O 1
ATOM 1733 N N . GLY A 1 218 ? -16.358 2.827 -5.029 1.00 78.88 218 GLY A N 1
ATOM 1734 C CA . GLY A 1 218 ? -15.688 2.733 -3.753 1.00 78.88 218 GLY A CA 1
ATOM 1735 C C . GLY A 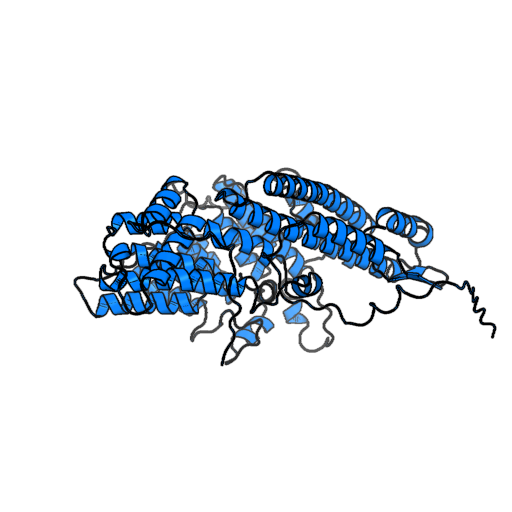1 218 ? -16.119 3.624 -2.614 1.00 78.88 218 GLY A C 1
ATOM 1736 O O . GLY A 1 218 ? -16.278 3.173 -1.487 1.00 78.88 218 GLY A O 1
ATOM 1737 N N . HIS A 1 219 ? -16.274 4.899 -2.939 1.00 87.12 219 HIS A N 1
ATOM 1738 C CA . HIS A 1 219 ? -16.747 5.932 -2.042 1.00 87.12 219 HIS A CA 1
ATOM 1739 C C . HIS A 1 219 ? -17.532 6.958 -2.857 1.00 87.12 219 HIS A C 1
ATOM 1741 O O . HIS A 1 219 ? -17.353 7.071 -4.078 1.00 87.12 219 HIS A O 1
ATOM 1747 N N . ARG A 1 220 ? -18.422 7.665 -2.165 1.00 88.94 220 ARG A N 1
ATOM 1748 C CA . ARG A 1 220 ? -19.196 8.790 -2.689 1.00 88.94 220 ARG A CA 1
ATOM 1749 C C . ARG A 1 220 ? -18.560 10.103 -2.247 1.00 88.94 220 ARG A C 1
ATOM 1751 O O . ARG A 1 220 ? -17.775 10.121 -1.301 1.00 88.94 220 ARG A O 1
ATOM 1758 N N . VAL A 1 221 ? -18.905 11.161 -2.964 1.00 88.69 221 VAL A N 1
ATOM 1759 C CA . VAL A 1 221 ? -18.506 12.543 -2.691 1.00 88.69 221 VAL A CA 1
ATOM 1760 C C . VAL A 1 221 ? -19.784 13.370 -2.642 1.00 88.69 221 VAL A C 1
ATOM 1762 O O . VAL A 1 221 ? -20.692 13.108 -3.434 1.00 88.69 221 VAL A O 1
ATOM 1765 N N . GLY A 1 222 ? -19.846 14.344 -1.738 1.00 86.12 222 GLY A N 1
ATOM 1766 C CA . GLY A 1 222 ? -20.979 15.257 -1.614 1.00 86.12 222 GLY A CA 1
ATOM 1767 C C . GLY A 1 222 ? -21.503 15.378 -0.182 1.00 86.12 222 GLY A C 1
ATOM 1768 O O . GLY A 1 222 ? -21.117 14.593 0.687 1.00 86.12 222 GLY A O 1
ATOM 1769 N N . PRO A 1 223 ? -22.390 16.356 0.067 1.00 79.94 223 PRO A N 1
ATOM 1770 C CA . PRO A 1 223 ? -22.940 16.609 1.399 1.00 79.94 223 PRO A CA 1
ATOM 1771 C C . PRO A 1 223 ? -23.750 15.410 1.910 1.00 79.94 223 PRO A C 1
ATOM 1773 O O . PRO A 1 223 ? -23.581 14.985 3.052 1.00 79.94 223 PRO A O 1
ATOM 1776 N N . ASP A 1 224 ? -24.537 14.795 1.028 1.00 78.31 224 ASP A N 1
ATOM 1777 C CA . ASP A 1 224 ? -25.409 13.676 1.366 1.00 78.31 224 ASP A CA 1
ATOM 1778 C C . ASP A 1 224 ? -24.709 12.344 1.090 1.00 78.31 224 ASP A C 1
ATOM 1780 O O . ASP A 1 224 ? -24.634 11.848 -0.037 1.00 78.31 224 ASP A O 1
ATOM 1784 N N . GLY A 1 225 ? -24.156 11.748 2.146 1.00 80.69 225 GLY A N 1
ATOM 1785 C CA . GLY A 1 225 ? -23.551 10.418 2.078 1.00 80.69 225 GLY A CA 1
ATOM 1786 C C . GLY A 1 225 ? -22.150 10.372 1.460 1.00 80.69 225 GLY A C 1
ATOM 1787 O O . GLY A 1 225 ? -21.670 9.271 1.169 1.00 80.69 225 GLY A O 1
ATOM 1788 N N . GLY A 1 226 ? -21.473 11.514 1.300 1.00 89.50 226 GLY A N 1
ATOM 1789 C CA . GLY A 1 226 ? -20.040 11.573 1.005 1.00 89.50 226 GLY A CA 1
ATOM 1790 C C . GLY A 1 226 ? -19.188 10.916 2.093 1.00 89.50 226 GLY A C 1
ATOM 1791 O O . GLY A 1 226 ? -19.610 10.747 3.240 1.00 89.50 226 GLY A O 1
ATOM 1792 N N . ILE A 1 227 ? -17.972 10.508 1.737 1.00 91.75 227 ILE A N 1
ATOM 1793 C CA . ILE A 1 227 ? -17.034 9.886 2.677 1.00 91.75 227 ILE A CA 1
ATOM 1794 C C . ILE A 1 227 ? -16.634 10.833 3.813 1.00 91.75 227 ILE A C 1
ATOM 1796 O O . ILE A 1 227 ? -16.494 10.378 4.947 1.00 91.75 227 ILE A O 1
ATOM 1800 N N . LYS A 1 228 ? -16.513 12.135 3.533 1.00 93.00 228 LYS A N 1
ATOM 1801 C CA . LYS A 1 228 ? -16.259 13.176 4.531 1.00 93.00 228 LYS A CA 1
ATOM 1802 C C . LYS A 1 228 ? -17.410 13.249 5.527 1.00 93.00 228 LYS A C 1
ATOM 1804 O O . LYS A 1 228 ? -17.174 13.124 6.723 1.00 93.00 228 LYS A O 1
ATOM 1809 N N . ALA A 1 229 ? -18.644 13.377 5.037 1.00 92.44 229 ALA A N 1
ATOM 1810 C CA . ALA A 1 229 ? -19.835 13.444 5.883 1.00 92.44 229 ALA A CA 1
ATOM 1811 C C . ALA A 1 229 ? -19.980 12.185 6.756 1.00 92.44 229 ALA A C 1
ATOM 1813 O O . ALA A 1 229 ? -20.180 12.286 7.964 1.00 92.44 229 ALA A O 1
ATOM 1814 N N . GLN A 1 230 ? -19.785 10.996 6.172 1.00 92.56 230 GLN A N 1
ATOM 1815 C CA . GLN A 1 230 ? -19.816 9.730 6.912 1.00 92.56 230 GLN A CA 1
ATOM 1816 C C . GLN A 1 230 ? -18.734 9.655 7.999 1.00 92.56 230 GLN A C 1
ATOM 1818 O O . GLN A 1 230 ? -19.010 9.198 9.105 1.00 92.56 230 GLN A O 1
ATOM 1823 N N . ALA A 1 231 ? -17.505 10.081 7.697 1.00 94.50 231 ALA A N 1
ATOM 1824 C CA . ALA A 1 231 ? -16.403 10.072 8.655 1.00 94.50 231 ALA A CA 1
ATOM 1825 C C . ALA A 1 231 ? -16.630 11.067 9.802 1.00 94.50 231 ALA A C 1
ATOM 1827 O O . ALA A 1 231 ? -16.470 10.704 10.966 1.00 94.50 231 ALA A O 1
ATOM 1828 N N . SER A 1 232 ? -17.061 12.290 9.481 1.00 93.94 232 SER A N 1
ATOM 1829 C CA . SER A 1 232 ? -17.414 13.317 10.465 1.00 93.94 232 SER A CA 1
ATOM 1830 C C . SER A 1 232 ? -18.547 12.872 11.383 1.00 93.94 232 SER A C 1
ATOM 1832 O O . SER A 1 232 ? -18.470 13.109 12.583 1.00 93.94 232 SER A O 1
ATOM 1834 N N . GLU A 1 233 ? -19.554 12.182 10.850 1.00 93.69 233 GLU A N 1
ATOM 1835 C CA . GLU A 1 233 ? -20.657 11.642 11.645 1.00 93.69 233 GLU A CA 1
ATOM 1836 C C . GLU A 1 233 ? -20.187 10.553 12.621 1.00 93.69 233 GLU A C 1
ATOM 1838 O O . GLU A 1 233 ? -20.519 10.593 13.803 1.00 93.69 233 GLU A O 1
ATOM 1843 N N . ILE A 1 234 ? -19.350 9.615 12.164 1.00 93.88 234 ILE A N 1
ATOM 1844 C CA . ILE A 1 234 ? -18.770 8.582 13.038 1.00 93.88 234 ILE A CA 1
ATOM 1845 C C . ILE A 1 234 ? -17.903 9.222 14.133 1.00 93.88 234 ILE A C 1
ATOM 1847 O O . ILE A 1 234 ? -17.964 8.809 15.289 1.00 93.88 234 ILE A O 1
ATOM 1851 N N . PHE A 1 235 ? -17.113 10.241 13.789 1.00 94.75 235 PHE A N 1
ATOM 1852 C CA . PHE A 1 235 ? -16.284 10.959 14.755 1.00 94.75 235 PHE A CA 1
ATOM 1853 C C . PHE A 1 235 ? -17.124 11.751 15.767 1.00 94.75 235 PHE A C 1
ATOM 1855 O O . PHE A 1 235 ? -16.826 11.727 16.957 1.00 94.75 235 PHE A O 1
ATOM 1862 N N . ARG A 1 236 ? -18.213 12.395 15.332 1.00 94.75 236 ARG A N 1
ATOM 1863 C CA . ARG A 1 236 ? -19.167 13.066 16.227 1.00 94.75 236 ARG A CA 1
ATOM 1864 C C . ARG A 1 236 ? -19.760 12.080 17.233 1.00 94.75 236 ARG A C 1
ATOM 1866 O O . ARG A 1 236 ? -19.723 12.349 18.428 1.00 94.75 236 ARG A O 1
ATOM 1873 N N . GLN A 1 237 ? -20.202 10.910 16.768 1.00 93.12 237 GLN A N 1
ATOM 1874 C CA . GLN A 1 237 ? -20.703 9.838 17.638 1.00 93.12 237 GLN A CA 1
ATOM 1875 C C . GLN A 1 237 ? -19.649 9.355 18.646 1.00 93.12 237 GLN A C 1
ATOM 1877 O O . GLN A 1 237 ? -19.993 9.005 19.771 1.00 93.12 237 GLN A O 1
ATOM 1882 N N . MET A 1 238 ? -18.372 9.322 18.257 1.00 94.25 238 MET A N 1
ATOM 1883 C CA . MET A 1 238 ? -17.265 8.965 19.150 1.00 94.25 238 MET A CA 1
ATOM 1884 C C . MET A 1 238 ? -17.072 10.007 20.263 1.00 94.25 238 MET A C 1
ATOM 1886 O O . MET A 1 238 ? -16.925 9.643 21.430 1.00 94.25 238 MET A O 1
ATOM 1890 N N . VAL A 1 239 ? -17.122 11.296 19.911 1.00 94.31 239 VAL A N 1
ATOM 1891 C CA . VAL A 1 239 ? -17.002 12.412 20.864 1.00 94.31 239 VAL A CA 1
ATOM 1892 C C . VAL A 1 239 ? -18.206 12.471 21.807 1.00 94.31 239 VAL A C 1
ATOM 1894 O O . VAL A 1 239 ? -18.024 12.638 23.009 1.00 94.31 239 VAL A O 1
ATOM 1897 N N . GLU A 1 240 ? -19.423 12.274 21.296 1.00 93.75 240 GLU A N 1
ATOM 1898 C CA . GLU A 1 240 ? -20.656 12.218 22.101 1.00 93.75 240 GLU A CA 1
ATOM 1899 C C . GLU A 1 240 ? -20.668 11.043 23.080 1.00 93.75 240 GLU A C 1
ATOM 1901 O O . GLU A 1 240 ? -21.213 11.152 24.175 1.00 93.75 240 GLU A O 1
ATOM 1906 N N . ALA A 1 241 ? -20.015 9.938 22.720 1.00 89.56 241 ALA A N 1
ATOM 1907 C CA . ALA A 1 241 ? -19.796 8.810 23.617 1.00 89.56 241 ALA A CA 1
ATOM 1908 C C . ALA A 1 241 ? -18.692 9.064 24.668 1.00 89.56 241 ALA A C 1
ATOM 1910 O O . ALA A 1 241 ? -18.435 8.189 25.493 1.00 89.56 241 ALA A O 1
ATOM 1911 N N . GLY A 1 242 ? -18.028 10.227 24.648 1.00 92.31 242 GLY A N 1
ATOM 1912 C CA . GLY A 1 242 ? -16.946 10.578 25.573 1.00 92.31 242 GLY A CA 1
ATOM 1913 C C . GLY A 1 242 ? -15.628 9.847 25.302 1.00 92.31 242 GLY A C 1
ATOM 1914 O O . GLY A 1 242 ? -14.776 9.772 26.186 1.00 92.31 242 GLY A O 1
ATOM 1915 N N . ILE A 1 243 ? -15.446 9.286 24.102 1.00 93.56 243 ILE A N 1
ATOM 1916 C CA . ILE A 1 243 ? -14.275 8.472 23.764 1.00 93.56 243 ILE A CA 1
ATOM 1917 C C . ILE A 1 243 ? -13.234 9.355 23.060 1.00 93.56 243 ILE A C 1
ATOM 1919 O O . ILE A 1 243 ? -13.524 9.919 22.001 1.00 93.56 243 ILE A O 1
ATOM 1923 N N . PRO A 1 244 ? -12.004 9.479 23.594 1.00 92.31 244 PRO A N 1
ATOM 1924 C CA . PRO A 1 244 ? -10.973 10.303 22.976 1.00 92.31 244 PRO A CA 1
ATOM 1925 C C . PRO A 1 244 ? -10.430 9.657 21.694 1.00 92.31 244 PRO A C 1
ATOM 1927 O O . PRO A 1 244 ? -10.130 8.462 21.658 1.00 92.31 244 PRO A O 1
ATOM 1930 N N . GLY A 1 245 ? -10.268 10.462 20.641 1.00 91.44 245 GLY A N 1
ATOM 1931 C CA . GLY A 1 245 ? -9.582 10.053 19.411 1.00 91.44 245 GLY A CA 1
ATOM 1932 C C . GLY A 1 245 ? -8.079 9.845 19.620 1.00 91.44 245 GLY A C 1
ATOM 1933 O O . GLY A 1 245 ? -7.478 10.468 20.494 1.00 91.44 245 GLY A O 1
ATOM 1934 N N . ASN A 1 246 ? -7.464 9.005 18.789 1.00 94.31 246 ASN A N 1
ATOM 1935 C CA . ASN A 1 246 ? -6.017 8.753 18.775 1.00 94.31 246 ASN A CA 1
ATOM 1936 C C . ASN A 1 246 ? -5.403 9.060 17.394 1.00 94.31 246 ASN A C 1
ATOM 1938 O O . ASN A 1 246 ? -6.110 9.487 16.477 1.00 94.31 246 ASN A O 1
ATOM 1942 N N . GLU A 1 247 ? -4.089 8.848 17.229 1.00 95.44 247 GLU A N 1
ATOM 1943 C CA . GLU A 1 247 ? -3.369 9.051 15.959 1.00 95.44 247 GLU A CA 1
ATOM 1944 C C . GLU A 1 247 ? -4.104 8.402 14.776 1.00 95.44 247 GLU A C 1
ATOM 1946 O O . GLU A 1 247 ? -4.297 9.033 13.733 1.00 95.44 247 GLU A O 1
ATOM 1951 N N . GLU A 1 248 ? -4.563 7.159 14.941 1.00 95.69 248 GLU A N 1
ATOM 1952 C CA . GLU A 1 248 ? -5.274 6.433 13.895 1.00 95.69 248 GLU A CA 1
ATOM 1953 C C . GLU A 1 248 ? -6.597 7.110 13.522 1.00 95.69 248 GLU A C 1
ATOM 1955 O O . GLU A 1 248 ? -6.873 7.263 12.329 1.00 95.69 248 GLU A O 1
ATOM 1960 N N . THR A 1 249 ? -7.383 7.564 14.503 1.00 96.38 249 THR A N 1
ATOM 1961 C CA . THR A 1 249 ? -8.636 8.290 14.257 1.00 96.38 249 THR A CA 1
ATOM 1962 C C . THR A 1 249 ? -8.383 9.504 13.365 1.00 96.38 249 THR A C 1
ATOM 1964 O O . THR A 1 249 ? -9.017 9.660 12.320 1.00 96.38 249 THR A O 1
ATOM 1967 N N . PHE A 1 250 ? -7.400 10.335 13.723 1.00 96.62 250 PHE A N 1
ATOM 1968 C CA . PHE A 1 250 ? -7.077 11.546 12.967 1.00 96.62 250 PHE A CA 1
ATOM 1969 C C . PHE A 1 250 ? -6.470 11.238 11.595 1.00 96.62 250 PHE A C 1
ATOM 1971 O O . PHE A 1 250 ? -6.803 11.912 10.621 1.00 96.62 250 PHE A O 1
ATOM 1978 N N . CYS A 1 251 ? -5.666 10.179 11.466 1.00 96.88 251 CYS A N 1
ATOM 1979 C CA . CYS A 1 251 ? -5.194 9.705 10.165 1.00 96.88 251 CYS A CA 1
ATOM 1980 C C . CYS A 1 251 ? -6.355 9.311 9.244 1.00 96.88 251 CYS A C 1
ATOM 1982 O O . CYS A 1 251 ? -6.384 9.688 8.072 1.00 96.88 251 CYS A O 1
ATOM 1984 N N . LEU A 1 252 ? -7.341 8.581 9.764 1.00 96.38 252 LEU A N 1
ATOM 1985 C CA . LEU A 1 252 ? -8.516 8.173 8.996 1.00 96.38 252 LEU A CA 1
ATOM 1986 C C . LEU A 1 252 ? -9.399 9.364 8.607 1.00 96.38 252 LEU A C 1
ATOM 1988 O O . LEU A 1 252 ? -9.896 9.395 7.479 1.00 96.38 252 LEU A O 1
ATOM 1992 N N . MET A 1 253 ? -9.541 10.353 9.494 1.00 96.75 253 MET A N 1
ATOM 1993 C CA . MET A 1 253 ? -10.225 11.615 9.196 1.00 96.75 253 MET A CA 1
ATOM 1994 C C . MET A 1 253 ? -9.519 12.390 8.081 1.00 96.75 253 MET A C 1
ATOM 1996 O O . MET A 1 253 ? -10.173 12.826 7.134 1.00 96.75 253 MET A O 1
ATOM 2000 N N . MET A 1 254 ? -8.185 12.493 8.127 1.00 96.88 254 MET A N 1
ATOM 2001 C CA . MET A 1 254 ? -7.405 13.114 7.053 1.00 96.88 254 MET A CA 1
ATOM 2002 C C . MET A 1 254 ? -7.605 12.394 5.715 1.00 96.88 254 MET A C 1
ATOM 2004 O O . MET A 1 254 ? -7.798 13.053 4.699 1.00 96.88 254 MET A O 1
ATOM 2008 N N . VAL A 1 255 ? -7.635 11.054 5.692 1.00 95.56 255 VAL A N 1
ATOM 2009 C CA . VAL A 1 255 ? -7.926 10.291 4.461 1.00 95.56 255 VAL A CA 1
ATOM 2010 C C . VAL A 1 255 ? -9.333 10.575 3.931 1.00 95.56 255 VAL A C 1
ATOM 2012 O O . VAL A 1 255 ? -9.504 10.701 2.718 1.00 95.56 255 VAL A O 1
ATOM 2015 N N . ALA A 1 256 ? -10.340 10.676 4.803 1.00 94.75 256 ALA A N 1
ATOM 2016 C CA . ALA A 1 256 ? -11.710 10.980 4.393 1.00 94.75 256 ALA A CA 1
ATOM 2017 C C . ALA A 1 256 ? -11.818 12.373 3.754 1.00 94.75 256 ALA A C 1
ATOM 2019 O O . ALA A 1 256 ? -12.357 12.495 2.655 1.00 94.75 256 ALA A O 1
ATOM 2020 N N . LEU A 1 257 ? -11.242 13.394 4.397 1.00 95.19 257 LEU A N 1
ATOM 2021 C CA . LEU A 1 257 ? -11.199 14.772 3.891 1.00 95.19 257 LEU A CA 1
ATOM 2022 C C . LEU A 1 257 ? -10.447 14.857 2.560 1.00 95.19 257 LEU A C 1
ATOM 2024 O O . LEU A 1 257 ? -10.953 15.391 1.572 1.00 95.19 257 LEU A O 1
ATOM 2028 N N . ALA A 1 258 ? -9.271 14.235 2.506 1.00 94.75 258 ALA A N 1
ATOM 2029 C CA . ALA A 1 258 ? -8.423 14.225 1.328 1.00 94.75 258 ALA A CA 1
ATOM 2030 C C . ALA A 1 258 ? -9.104 13.618 0.104 1.00 94.75 258 ALA A C 1
ATOM 2032 O O . ALA A 1 258 ? -8.831 14.058 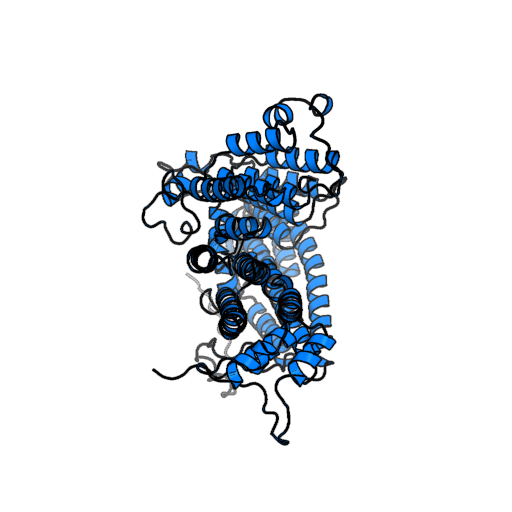-1.005 1.00 94.75 258 ALA A O 1
ATOM 2033 N N . ARG A 1 259 ? -9.975 12.617 0.270 1.00 92.19 259 ARG A N 1
ATOM 2034 C CA . ARG A 1 259 ? -10.678 11.967 -0.850 1.00 92.19 259 ARG A CA 1
ATOM 2035 C C . ARG A 1 259 ? -11.724 12.841 -1.522 1.00 92.19 259 ARG A C 1
ATOM 2037 O O . ARG A 1 259 ? -12.047 12.590 -2.681 1.00 92.19 259 ARG A O 1
ATOM 2044 N N . GLU A 1 260 ? -12.227 13.845 -0.818 1.00 92.44 260 GLU A N 1
ATOM 2045 C CA . GLU A 1 260 ? -13.127 14.852 -1.381 1.00 92.44 260 GLU A CA 1
ATOM 2046 C C . GLU A 1 260 ? -12.384 16.119 -1.830 1.00 92.44 260 GLU A C 1
ATOM 2048 O O . GLU A 1 260 ? -13.012 17.048 -2.324 1.00 92.44 260 GLU A O 1
ATOM 2053 N N . GLY A 1 261 ? -11.051 16.150 -1.710 1.00 91.69 261 GLY A N 1
ATOM 2054 C CA . GLY A 1 261 ? -10.225 17.301 -2.086 1.00 91.69 261 GLY A CA 1
ATOM 2055 C C . GLY A 1 261 ? -10.067 18.365 -1.002 1.00 91.69 261 GLY A C 1
ATOM 2056 O O . GLY A 1 261 ? -9.522 19.431 -1.273 1.00 91.69 261 GLY A O 1
ATOM 2057 N N . ASP A 1 262 ? -10.504 18.092 0.229 1.00 93.81 262 ASP A N 1
ATOM 2058 C CA . ASP A 1 262 ? -10.436 19.042 1.342 1.00 93.81 262 ASP A CA 1
ATOM 2059 C C . ASP A 1 262 ? -9.057 19.021 2.028 1.00 93.81 262 ASP A C 1
ATOM 2061 O O . ASP A 1 262 ? -8.878 18.481 3.122 1.00 93.81 262 ASP A O 1
ATOM 2065 N N . ILE A 1 263 ? -8.049 19.583 1.353 1.00 94.12 263 ILE A N 1
ATOM 2066 C CA . ILE A 1 263 ? -6.684 19.697 1.893 1.00 94.12 263 ILE A CA 1
ATOM 2067 C C . ILE A 1 263 ? -6.593 20.729 3.022 1.00 94.12 263 ILE A C 1
ATOM 2069 O O . ILE A 1 263 ? -5.810 20.532 3.949 1.00 94.12 263 ILE A O 1
ATOM 2073 N N . SER A 1 264 ? -7.410 21.784 3.012 1.00 93.44 264 SER A N 1
ATOM 2074 C CA . SER A 1 264 ? -7.432 22.756 4.112 1.00 93.44 264 SER A CA 1
ATOM 2075 C C . SER A 1 264 ? -7.925 22.111 5.410 1.00 93.44 264 SER A C 1
ATOM 2077 O O . SER A 1 264 ? -7.339 22.332 6.469 1.00 93.44 264 SER A O 1
ATOM 2079 N N . GLY A 1 265 ? -8.926 21.228 5.339 1.00 94.00 265 GLY A N 1
ATOM 2080 C CA . GLY A 1 265 ? -9.347 20.389 6.458 1.00 94.00 265 GLY A CA 1
ATOM 2081 C C . GLY A 1 265 ? -8.220 19.503 7.002 1.00 94.00 265 GLY A C 1
ATOM 2082 O O . GLY A 1 265 ? -8.069 19.381 8.217 1.00 94.00 265 GLY A O 1
ATOM 2083 N N . VAL A 1 266 ? -7.391 18.928 6.124 1.00 95.88 266 VAL A N 1
ATOM 2084 C CA . VAL A 1 266 ? -6.211 18.137 6.521 1.00 95.88 266 VAL A CA 1
ATOM 2085 C C . VAL A 1 266 ? -5.181 19.012 7.238 1.00 95.88 266 VAL A C 1
ATOM 2087 O O . VAL A 1 266 ? -4.748 18.655 8.334 1.00 95.88 266 VAL A O 1
ATOM 2090 N N . SER A 1 267 ? -4.830 20.170 6.671 1.00 94.31 267 SER A N 1
ATOM 2091 C CA . SER A 1 267 ? -3.900 21.122 7.292 1.00 94.31 267 SER A CA 1
ATOM 2092 C C . SER A 1 267 ? -4.400 21.588 8.664 1.00 94.31 267 SER A C 1
ATOM 2094 O O . SER A 1 267 ? -3.631 21.639 9.619 1.00 94.31 267 SER A O 1
ATOM 2096 N N . ASN A 1 268 ? -5.707 21.826 8.808 1.00 95.31 268 ASN A N 1
ATOM 2097 C CA . ASN A 1 268 ? -6.320 22.186 10.086 1.00 95.31 268 ASN A CA 1
ATOM 2098 C C . ASN A 1 268 ? -6.183 21.082 11.146 1.00 95.31 268 ASN A C 1
ATOM 2100 O O . ASN A 1 268 ? -5.957 21.386 12.318 1.00 95.31 268 ASN A O 1
ATOM 2104 N N . ILE A 1 269 ? -6.306 19.805 10.764 1.00 95.12 269 ILE A N 1
ATOM 2105 C CA . ILE A 1 269 ? -6.068 18.681 11.683 1.00 95.12 269 ILE A CA 1
ATOM 2106 C C . ILE A 1 269 ? -4.594 18.640 12.101 1.00 95.12 269 ILE A C 1
ATOM 2108 O O . ILE A 1 269 ? -4.311 18.527 13.294 1.00 95.12 269 ILE A O 1
ATOM 2112 N N . LEU A 1 270 ? -3.664 18.773 11.150 1.00 94.88 270 LEU A N 1
ATOM 2113 C CA . LEU A 1 270 ? -2.224 18.776 11.431 1.00 94.88 270 LEU A CA 1
ATOM 2114 C C . LEU A 1 270 ? -1.824 19.909 12.380 1.00 94.88 270 LEU A C 1
ATOM 2116 O O . LEU A 1 270 ? -1.090 19.672 13.341 1.00 94.88 270 LEU A O 1
ATOM 2120 N N . GLN A 1 271 ? -2.389 21.098 12.179 1.00 93.81 271 GLN A N 1
ATOM 2121 C CA . GLN A 1 271 ? -2.157 22.246 13.044 1.00 93.81 271 GLN A CA 1
ATOM 2122 C C . GLN A 1 271 ? -2.739 22.038 14.447 1.00 93.81 271 GLN A C 1
ATOM 2124 O O . GLN A 1 271 ? -2.067 22.291 15.442 1.00 93.81 271 GLN A O 1
ATOM 2129 N N . ARG A 1 272 ? -3.982 21.555 14.563 1.00 93.06 272 ARG A N 1
ATOM 2130 C CA . ARG A 1 272 ? -4.652 21.409 15.868 1.00 93.06 272 ARG A CA 1
ATOM 2131 C C . ARG A 1 272 ? -4.092 20.269 16.712 1.00 93.06 272 ARG A C 1
ATOM 2133 O O . ARG A 1 272 ? -3.986 20.410 17.929 1.00 93.06 272 ARG A O 1
ATOM 2140 N N . VAL A 1 273 ? -3.780 19.138 16.084 1.00 93.06 273 VAL A N 1
ATOM 2141 C CA . VAL A 1 273 ? -3.317 17.941 16.794 1.00 93.06 273 VAL A CA 1
ATOM 2142 C C . VAL A 1 273 ? -1.805 18.005 16.989 1.00 93.06 273 VAL A C 1
ATOM 2144 O O . VAL A 1 273 ? -1.341 17.945 18.120 1.00 93.06 273 VAL A O 1
ATOM 2147 N N . TRP A 1 274 ? -1.029 18.211 15.924 1.00 93.62 274 TRP A N 1
ATOM 2148 C CA . TRP A 1 274 ? 0.437 18.134 15.979 1.00 93.62 274 TRP A CA 1
ATOM 2149 C C . TRP A 1 274 ? 1.148 19.492 15.960 1.00 93.62 274 TRP A C 1
ATOM 2151 O O . TRP A 1 274 ? 2.371 19.523 16.070 1.00 93.62 274 TRP A O 1
ATOM 2161 N N . GLY A 1 275 ? 0.429 20.615 15.863 1.00 90.81 275 GLY A N 1
ATOM 2162 C CA . GLY A 1 275 ? 1.051 21.943 15.779 1.00 90.81 275 GLY A CA 1
ATOM 2163 C C . GLY A 1 275 ? 1.837 22.165 14.485 1.00 90.81 275 GLY A C 1
ATOM 2164 O O . GLY A 1 275 ? 2.767 22.965 14.475 1.00 90.81 275 GLY A O 1
ATOM 2165 N N . ILE A 1 276 ? 1.523 21.410 13.426 1.00 91.50 276 ILE A N 1
ATOM 2166 C CA . ILE A 1 276 ? 2.239 21.467 12.149 1.00 91.50 276 ILE A CA 1
ATOM 2167 C C . ILE A 1 276 ? 1.493 22.398 11.197 1.00 91.50 276 ILE A C 1
ATOM 2169 O O . ILE A 1 276 ? 0.438 22.040 10.668 1.00 91.50 276 ILE A O 1
ATOM 2173 N N . ASP A 1 277 ? 2.095 23.556 10.936 1.00 88.88 277 ASP A N 1
ATOM 2174 C CA . ASP A 1 277 ? 1.589 24.515 9.962 1.00 88.88 277 ASP A CA 1
ATOM 2175 C C . ASP A 1 277 ? 2.173 24.198 8.582 1.00 88.88 277 ASP A C 1
ATOM 2177 O O . ASP A 1 277 ? 3.358 24.411 8.302 1.00 88.88 277 ASP A O 1
ATOM 2181 N N . VAL A 1 278 ? 1.319 23.646 7.722 1.00 87.69 278 VAL A N 1
ATOM 2182 C CA . VAL A 1 278 ? 1.697 23.202 6.380 1.00 87.69 278 VAL A CA 1
ATOM 2183 C C . VAL A 1 278 ? 2.075 24.387 5.492 1.00 87.69 278 VAL A C 1
ATOM 2185 O O . VAL A 1 278 ? 3.048 24.299 4.748 1.00 87.69 278 VAL A O 1
ATOM 2188 N N . ASP A 1 279 ? 1.355 25.503 5.576 1.00 86.56 279 ASP A N 1
ATOM 2189 C CA . ASP A 1 279 ? 1.573 26.649 4.690 1.00 86.56 279 ASP A CA 1
ATOM 2190 C C . ASP A 1 279 ? 2.875 27.373 5.055 1.00 86.56 279 ASP A C 1
ATOM 2192 O O . ASP A 1 279 ? 3.667 27.745 4.177 1.00 86.56 279 ASP A O 1
ATOM 2196 N N . LEU A 1 280 ? 3.168 27.482 6.356 1.00 85.25 280 LEU A N 1
ATOM 2197 C CA . LEU A 1 280 ? 4.455 27.980 6.841 1.00 85.25 280 LEU A CA 1
ATOM 2198 C C . LEU A 1 280 ? 5.617 27.067 6.442 1.00 85.25 280 LEU A C 1
ATOM 2200 O O . LEU A 1 280 ? 6.659 27.581 6.025 1.00 85.25 280 LEU A O 1
ATOM 2204 N N . LEU A 1 281 ? 5.445 25.744 6.532 1.00 85.81 281 LEU A N 1
ATOM 2205 C CA . LEU A 1 281 ? 6.474 24.768 6.157 1.00 85.81 281 LEU A CA 1
ATOM 2206 C C . LEU A 1 281 ? 6.834 24.851 4.667 1.00 85.81 281 LEU A C 1
ATOM 2208 O O . LEU A 1 281 ? 7.993 24.681 4.289 1.00 85.81 281 LEU A O 1
ATOM 2212 N N . LEU A 1 282 ? 5.854 25.115 3.802 1.00 81.81 282 LEU A N 1
ATOM 2213 C CA . LEU A 1 282 ? 6.090 25.213 2.362 1.00 81.81 282 LEU A CA 1
ATOM 2214 C C . LEU A 1 282 ? 6.720 26.551 1.957 1.00 81.81 282 LEU A C 1
ATOM 2216 O O . LEU A 1 282 ? 7.520 26.575 1.021 1.00 81.81 282 LEU A O 1
ATOM 2220 N N . THR A 1 283 ? 6.395 27.634 2.666 1.00 80.62 283 THR A N 1
ATOM 2221 C CA . THR A 1 283 ? 6.790 29.005 2.298 1.00 80.62 283 THR A CA 1
ATOM 2222 C C . THR A 1 283 ? 8.131 29.434 2.900 1.00 80.62 283 THR A C 1
ATOM 2224 O O . THR A 1 283 ? 8.867 30.203 2.283 1.00 80.62 283 THR A O 1
ATOM 2227 N N . LYS A 1 284 ? 8.473 28.969 4.109 1.00 72.38 284 LYS A N 1
ATOM 2228 C CA . LYS A 1 284 ? 9.699 29.377 4.814 1.00 72.38 284 LYS A CA 1
ATOM 2229 C C . LYS A 1 284 ? 10.832 28.357 4.639 1.00 72.38 284 LYS A C 1
ATOM 2231 O O . LYS A 1 284 ? 10.614 27.181 4.355 1.00 72.38 284 LYS A O 1
ATOM 2236 N N . GLN A 1 285 ? 12.066 28.835 4.810 1.00 62.97 285 GLN A N 1
ATOM 2237 C CA . GLN A 1 285 ? 13.239 27.973 4.985 1.00 62.97 285 GLN A CA 1
ATOM 2238 C C . GLN A 1 285 ? 13.148 27.240 6.332 1.00 62.97 285 GLN A C 1
ATOM 2240 O O . GLN A 1 285 ? 12.665 27.815 7.313 1.00 62.97 285 GLN A O 1
ATOM 2245 N N . ASP A 1 286 ? 13.637 25.998 6.370 1.00 60.38 286 ASP A N 1
ATOM 2246 C CA . ASP A 1 286 ? 13.406 25.031 7.456 1.00 60.38 286 ASP A CA 1
ATOM 2247 C C . ASP A 1 286 ? 13.814 25.552 8.852 1.00 60.38 286 ASP A C 1
ATOM 2249 O O . ASP A 1 286 ? 13.198 25.201 9.854 1.00 60.38 286 ASP A O 1
ATOM 2253 N N . SER A 1 287 ? 14.772 26.481 8.933 1.00 59.28 287 SER A N 1
ATOM 2254 C CA . SER A 1 287 ? 15.237 27.095 10.188 1.00 59.28 287 SER A CA 1
ATOM 2255 C C . SER A 1 287 ? 14.238 28.058 10.856 1.00 59.28 287 SER A C 1
ATOM 2257 O O . SER A 1 287 ? 14.474 28.478 11.985 1.00 59.28 287 SER A O 1
ATOM 2259 N N . LYS A 1 288 ? 13.149 28.454 10.178 1.00 63.75 288 LYS A N 1
ATOM 2260 C CA . LYS A 1 288 ? 12.128 29.393 10.700 1.00 63.75 288 LYS A CA 1
ATOM 2261 C C . LYS A 1 288 ? 10.768 28.738 10.962 1.00 63.75 288 LYS A C 1
ATOM 2263 O O . LYS A 1 288 ? 9.794 29.450 11.224 1.00 63.75 288 LYS A O 1
ATOM 2268 N N . VAL A 1 289 ? 10.676 27.416 10.841 1.00 71.50 289 VAL A N 1
ATOM 2269 C CA . VAL A 1 289 ? 9.437 26.672 11.087 1.00 71.50 289 VAL A CA 1
ATOM 2270 C C . VAL A 1 289 ? 9.339 26.380 12.589 1.00 71.50 289 VAL A C 1
ATOM 2272 O O . VAL A 1 289 ? 10.313 25.888 13.161 1.00 71.50 289 VAL A O 1
ATOM 2275 N N . PRO A 1 290 ? 8.213 26.699 13.255 1.00 73.62 290 PRO A N 1
ATOM 2276 C CA . PRO A 1 290 ? 8.037 26.376 14.667 1.00 73.62 290 PRO A CA 1
ATOM 2277 C C . PRO A 1 290 ? 8.172 24.868 14.894 1.00 73.62 290 PRO A C 1
ATOM 2279 O O . PRO A 1 290 ? 7.814 24.066 14.030 1.00 73.62 290 PRO A O 1
ATOM 2282 N N . LEU A 1 291 ? 8.705 24.483 16.054 1.00 76.81 291 LEU A N 1
ATOM 2283 C CA . LEU A 1 291 ? 8.791 23.075 16.428 1.00 76.81 291 LEU A CA 1
ATOM 2284 C C . LEU A 1 291 ? 7.377 22.499 16.591 1.00 76.81 291 LEU A C 1
ATOM 2286 O O . LEU A 1 291 ? 6.506 23.175 17.149 1.00 76.81 291 LEU A O 1
ATOM 2290 N N . PRO A 1 292 ? 7.144 21.260 16.127 1.00 82.88 292 PRO A N 1
ATOM 2291 C CA . PRO A 1 292 ? 5.845 20.637 16.262 1.00 82.88 292 PRO A CA 1
ATOM 2292 C C . PRO A 1 292 ? 5.593 20.286 17.730 1.00 82.88 292 PRO A C 1
ATOM 2294 O O . PRO A 1 292 ? 6.500 20.265 18.567 1.00 82.88 292 PRO A O 1
ATOM 2297 N N . ARG A 1 293 ? 4.341 19.980 18.060 1.00 87.50 293 ARG A N 1
ATOM 2298 C CA . ARG A 1 293 ? 3.953 19.633 19.425 1.00 87.50 293 ARG A CA 1
ATOM 2299 C C . ARG A 1 293 ? 4.652 18.349 19.869 1.00 87.50 293 ARG A C 1
ATOM 2301 O O . ARG A 1 293 ? 4.471 17.284 19.273 1.00 87.50 293 ARG A O 1
ATOM 2308 N N . THR A 1 294 ? 5.427 18.436 20.943 1.00 85.25 294 THR A N 1
ATOM 2309 C CA . THR A 1 294 ? 6.142 17.282 21.489 1.00 85.25 294 THR A CA 1
ATOM 2310 C C . THR A 1 294 ? 5.179 16.373 22.241 1.00 85.25 294 THR A C 1
ATOM 2312 O O . THR A 1 294 ? 4.459 16.811 23.138 1.00 85.25 294 THR A O 1
ATOM 2315 N N . TYR A 1 295 ? 5.193 15.089 21.894 1.00 87.94 295 TYR A N 1
ATOM 2316 C CA . TYR A 1 295 ? 4.438 14.051 22.582 1.00 87.94 295 TYR A CA 1
ATOM 2317 C C . TYR A 1 295 ? 5.400 13.019 23.181 1.00 87.94 295 TYR A C 1
ATOM 2319 O O . TYR A 1 295 ? 6.385 12.667 22.527 1.00 87.94 295 TYR A O 1
ATOM 2327 N N . PRO A 1 296 ? 5.133 12.497 24.390 1.00 87.75 296 PRO A N 1
ATOM 2328 C CA . PRO A 1 296 ? 5.822 11.311 24.886 1.00 87.75 296 PRO A CA 1
ATOM 2329 C C . PRO A 1 296 ? 5.577 10.110 23.962 1.00 87.75 296 PRO A C 1
ATOM 2331 O O . PRO A 1 296 ? 4.488 9.985 23.412 1.00 87.75 296 PRO A O 1
ATOM 2334 N N . GLN A 1 297 ? 6.538 9.189 23.839 1.00 85.44 297 GLN A N 1
ATOM 2335 C CA . GLN A 1 297 ? 6.419 8.010 22.956 1.00 85.44 297 GLN A CA 1
ATOM 2336 C C . GLN A 1 297 ? 5.226 7.093 23.281 1.00 85.44 297 GLN A C 1
ATOM 2338 O O . GLN A 1 297 ? 4.721 6.408 22.401 1.00 85.44 297 GLN A O 1
ATOM 2343 N N . HIS A 1 298 ? 4.765 7.081 24.534 1.00 86.94 298 HIS A N 1
ATOM 2344 C CA . HIS A 1 298 ? 3.597 6.311 24.976 1.00 86.94 298 HIS A CA 1
ATOM 2345 C C . HIS A 1 298 ? 2.264 7.049 24.757 1.00 86.94 298 HIS A C 1
ATOM 2347 O O . HIS A 1 298 ? 1.205 6.522 25.088 1.00 86.94 298 HIS A O 1
ATOM 2353 N N . SER A 1 299 ? 2.299 8.284 24.245 1.00 89.81 299 SER A N 1
ATOM 2354 C CA . SER A 1 299 ? 1.093 9.052 23.956 1.00 89.81 299 SER A CA 1
ATOM 2355 C C . SER A 1 299 ? 0.350 8.443 22.763 1.00 89.81 299 SER A C 1
ATOM 2357 O O . SER A 1 299 ? 0.982 8.168 21.742 1.00 89.81 299 SER A O 1
ATOM 2359 N N . PRO A 1 300 ? -0.992 8.339 22.807 1.00 89.38 300 PRO A N 1
ATOM 2360 C CA . PRO A 1 300 ? -1.796 7.906 21.660 1.00 89.38 300 PRO A CA 1
ATOM 2361 C C . PRO A 1 300 ? -1.721 8.868 20.460 1.00 89.38 300 PRO A C 1
ATOM 2363 O O . PRO A 1 300 ? -2.250 8.553 19.397 1.00 89.38 300 PRO A O 1
ATOM 2366 N N . PHE A 1 301 ? -1.102 10.040 20.634 1.00 91.94 301 PHE A N 1
ATOM 2367 C CA . PHE A 1 301 ? -0.870 11.050 19.599 1.00 91.94 301 PHE A CA 1
ATOM 2368 C C . PHE A 1 301 ? 0.562 11.071 19.071 1.00 91.94 301 PHE A C 1
ATOM 2370 O O . PHE A 1 301 ? 0.856 11.861 18.171 1.00 91.94 301 PHE A O 1
ATOM 2377 N N . TYR A 1 302 ? 1.463 10.262 19.638 1.00 91.62 302 TYR A N 1
ATOM 2378 C CA . TYR A 1 302 ? 2.831 10.198 19.148 1.00 91.62 302 TYR A CA 1
ATOM 2379 C C . TYR A 1 302 ? 2.818 9.718 17.690 1.00 91.62 302 TYR A C 1
ATOM 2381 O O . TYR A 1 302 ? 2.269 8.648 17.423 1.00 91.62 302 TYR A O 1
ATOM 2389 N N . PRO A 1 303 ? 3.373 10.493 16.741 1.00 93.00 303 PRO A N 1
ATOM 2390 C CA . PRO A 1 303 ? 3.428 10.084 15.348 1.00 93.00 303 PRO A CA 1
ATOM 2391 C C . PRO A 1 303 ? 4.082 8.719 15.175 1.00 93.00 303 PRO A C 1
ATOM 2393 O O . PRO A 1 303 ? 5.108 8.418 15.780 1.00 93.00 303 PRO A O 1
ATOM 2396 N N . SER A 1 304 ? 3.517 7.909 14.294 1.00 93.44 304 SER A N 1
ATOM 2397 C CA . SER A 1 304 ? 4.066 6.618 13.918 1.00 93.44 304 SER A CA 1
ATOM 2398 C C . SER A 1 304 ? 4.251 6.527 12.405 1.00 93.44 304 SER A C 1
ATOM 2400 O O . SER A 1 304 ? 4.026 7.466 11.632 1.00 93.44 304 SER A O 1
ATOM 2402 N N . GLU A 1 305 ? 4.639 5.342 11.938 1.00 94.44 305 GLU A N 1
ATOM 2403 C CA . GLU A 1 305 ? 4.657 5.028 10.513 1.00 94.44 305 GLU A CA 1
ATOM 2404 C C . GLU A 1 305 ? 3.294 5.239 9.825 1.00 94.44 305 GLU A C 1
ATOM 2406 O O . GLU A 1 305 ? 3.235 5.338 8.593 1.00 94.44 305 GLU A O 1
ATOM 2411 N N . GLN A 1 306 ? 2.199 5.230 10.595 1.00 93.69 306 GLN A N 1
ATOM 2412 C CA . GLN A 1 306 ? 0.848 5.436 10.092 1.00 93.69 306 GLN A CA 1
ATOM 2413 C C . GLN A 1 306 ? 0.623 6.886 9.669 1.00 93.69 306 GLN A C 1
ATOM 2415 O O . GLN A 1 306 ? 0.115 7.099 8.562 1.00 93.69 306 GLN A O 1
ATOM 2420 N N . LEU A 1 307 ? 1.051 7.867 10.471 1.00 96.00 307 LEU A N 1
ATOM 2421 C CA . LEU A 1 307 ? 0.997 9.271 10.073 1.00 96.00 307 LEU A CA 1
ATOM 2422 C C . LEU A 1 307 ? 1.840 9.524 8.821 1.00 96.00 307 LEU A C 1
ATOM 2424 O O . LEU A 1 307 ? 1.326 10.083 7.855 1.00 96.00 307 LEU A O 1
ATOM 2428 N N . LEU A 1 308 ? 3.086 9.034 8.773 1.00 97.12 308 LEU A N 1
ATOM 2429 C CA . LEU A 1 308 ? 3.959 9.205 7.599 1.00 97.12 308 LEU A CA 1
ATOM 2430 C C . LEU A 1 308 ? 3.328 8.640 6.317 1.00 97.12 308 LEU A C 1
ATOM 2432 O O . LEU A 1 308 ? 3.343 9.281 5.265 1.00 97.12 308 LEU A O 1
ATOM 2436 N N . PHE A 1 309 ? 2.734 7.444 6.399 1.00 96.31 309 PHE A N 1
ATOM 2437 C CA . PHE A 1 309 ? 2.015 6.856 5.269 1.00 96.31 309 PHE A CA 1
ATOM 2438 C C . PHE A 1 309 ? 0.781 7.676 4.882 1.00 96.31 309 PHE A C 1
ATOM 2440 O O . PHE A 1 309 ? 0.517 7.864 3.695 1.00 96.31 309 PHE A O 1
ATOM 2447 N N . THR A 1 310 ? 0.041 8.178 5.869 1.00 96.50 310 THR A N 1
ATOM 2448 C CA . THR A 1 310 ? -1.156 8.992 5.644 1.00 96.50 310 THR A CA 1
ATOM 2449 C C . THR A 1 310 ? -0.808 10.304 4.951 1.00 96.50 310 THR A C 1
ATOM 2451 O O . THR A 1 310 ? -1.455 10.636 3.964 1.00 96.50 310 THR A O 1
ATOM 2454 N N . LEU A 1 311 ? 0.250 10.996 5.381 1.00 96.81 311 LEU A N 1
ATOM 2455 C CA . LEU A 1 311 ? 0.746 12.220 4.744 1.00 96.81 311 LEU A CA 1
ATOM 2456 C C . LEU A 1 311 ? 1.142 11.971 3.284 1.00 96.81 311 LEU A C 1
ATOM 2458 O O . LEU A 1 311 ? 0.664 12.662 2.382 1.00 96.81 311 LEU A O 1
ATOM 2462 N N . ALA A 1 312 ? 1.936 10.926 3.030 1.00 96.56 312 ALA A N 1
ATOM 2463 C CA . ALA A 1 312 ? 2.305 10.532 1.672 1.00 96.56 312 ALA A CA 1
ATOM 2464 C C . ALA A 1 312 ? 1.083 10.216 0.794 1.00 96.56 312 ALA A C 1
ATOM 2466 O O . ALA A 1 312 ? 1.050 10.580 -0.382 1.00 96.56 312 ALA A O 1
ATOM 2467 N N . HIS A 1 313 ? 0.071 9.548 1.353 1.00 94.88 313 HIS A N 1
ATOM 2468 C CA . HIS A 1 313 ? -1.141 9.182 0.628 1.00 94.88 313 HIS A CA 1
ATOM 2469 C C . HIS A 1 313 ? -2.042 10.393 0.351 1.00 94.88 313 HIS A C 1
ATOM 2471 O O . HIS A 1 313 ? -2.432 10.609 -0.792 1.00 94.88 313 HIS A O 1
ATOM 2477 N N . VAL A 1 314 ? -2.356 11.196 1.369 1.00 95.50 314 VAL A N 1
ATOM 2478 C CA . VAL A 1 314 ? -3.296 12.328 1.310 1.00 95.50 314 VAL A CA 1
ATOM 2479 C C . VAL A 1 314 ? -2.823 13.409 0.341 1.00 95.50 314 VAL A C 1
ATOM 2481 O O . VAL A 1 314 ? -3.574 13.800 -0.554 1.00 95.50 314 VAL A O 1
ATOM 2484 N N . TYR A 1 315 ? -1.571 13.847 0.465 1.00 94.81 315 TYR A N 1
ATOM 2485 C CA . TYR A 1 315 ? -0.992 14.821 -0.464 1.00 94.81 315 TYR A CA 1
ATOM 2486 C C . TYR A 1 315 ? -0.681 14.172 -1.826 1.00 94.81 315 TYR A C 1
ATOM 2488 O O . TYR A 1 315 ? -0.786 14.811 -2.873 1.00 94.81 315 TYR A O 1
ATOM 2496 N N . GLY A 1 316 ? -0.402 12.863 -1.846 1.00 93.44 316 GLY A N 1
ATOM 2497 C CA . GLY A 1 316 ? -0.214 12.088 -3.072 1.00 93.44 316 GLY A CA 1
ATOM 2498 C C . GLY A 1 316 ? -1.447 12.038 -3.975 1.00 93.44 316 GLY A C 1
ATOM 2499 O O . GLY A 1 316 ? -1.355 12.346 -5.165 1.00 93.44 316 GLY A O 1
ATOM 2500 N N . ILE A 1 317 ? -2.616 11.693 -3.423 1.00 92.62 317 ILE A N 1
ATOM 2501 C CA . ILE A 1 317 ? -3.866 11.618 -4.195 1.00 92.62 317 ILE A CA 1
ATOM 2502 C C . ILE A 1 317 ? -4.355 12.993 -4.658 1.00 92.62 317 ILE A C 1
ATOM 2504 O O . ILE A 1 317 ? -4.994 13.070 -5.706 1.00 92.62 317 ILE A O 1
ATOM 2508 N N . ASN A 1 318 ? -4.020 14.058 -3.923 1.00 92.62 318 ASN A N 1
ATOM 2509 C CA . ASN A 1 318 ? -4.367 15.449 -4.233 1.00 92.62 318 ASN A CA 1
ATOM 2510 C C . ASN A 1 318 ? -3.335 16.163 -5.122 1.00 92.62 318 ASN A C 1
ATOM 2512 O O . ASN A 1 318 ? -3.426 17.366 -5.344 1.00 92.62 318 ASN A O 1
ATOM 2516 N N . ASN A 1 319 ? -2.389 15.415 -5.698 1.00 90.06 319 ASN A N 1
ATOM 2517 C CA . ASN A 1 319 ? -1.395 15.905 -6.657 1.00 90.06 319 ASN A CA 1
ATOM 2518 C C . ASN A 1 319 ? -0.391 16.935 -6.097 1.00 90.06 319 ASN A C 1
ATOM 2520 O O . ASN A 1 319 ? 0.248 17.649 -6.867 1.00 90.06 319 ASN A O 1
ATOM 2524 N N . THR A 1 320 ? -0.193 16.984 -4.780 1.00 90.50 320 THR A N 1
ATOM 2525 C CA . THR A 1 320 ? 0.733 17.895 -4.083 1.00 90.50 320 THR A CA 1
ATOM 2526 C C . THR A 1 320 ? 1.947 17.133 -3.537 1.00 90.50 320 THR A C 1
ATOM 2528 O O . THR A 1 320 ? 2.299 17.196 -2.361 1.00 90.50 320 THR A O 1
ATOM 2531 N N . ILE A 1 321 ? 2.623 16.390 -4.422 1.00 92.38 321 ILE A N 1
ATOM 2532 C CA . ILE A 1 321 ? 3.782 15.540 -4.083 1.00 92.38 321 ILE A CA 1
ATOM 2533 C C . ILE A 1 321 ? 4.927 16.299 -3.393 1.00 92.38 321 ILE A C 1
ATOM 2535 O O . ILE A 1 321 ? 5.464 15.756 -2.427 1.00 92.38 321 ILE A O 1
ATOM 2539 N N . PRO A 1 322 ? 5.315 17.521 -3.814 1.00 90.62 322 PRO A N 1
ATOM 2540 C CA . PRO A 1 322 ? 6.368 18.259 -3.115 1.00 90.62 322 PRO A CA 1
ATOM 2541 C C . PRO A 1 322 ? 6.021 18.513 -1.644 1.00 90.62 322 PRO A C 1
ATOM 2543 O O . PRO A 1 322 ? 6.872 18.338 -0.773 1.00 90.62 322 PRO A O 1
ATOM 2546 N N . SER A 1 323 ? 4.756 18.834 -1.353 1.00 91.75 323 SER A N 1
ATOM 2547 C CA . SER A 1 323 ? 4.268 19.002 0.017 1.00 91.75 323 SER A CA 1
ATOM 2548 C C . SER A 1 323 ? 4.325 17.695 0.799 1.00 91.75 323 SER A C 1
ATOM 2550 O O . SER A 1 323 ? 4.774 17.689 1.941 1.00 91.75 323 SER A O 1
ATOM 2552 N N . ALA A 1 324 ? 3.953 16.579 0.165 1.00 94.56 324 ALA A N 1
ATOM 2553 C CA . ALA A 1 324 ? 4.056 15.251 0.763 1.00 94.56 324 ALA A CA 1
ATOM 2554 C C . ALA A 1 324 ? 5.499 14.922 1.186 1.00 94.56 324 ALA A C 1
ATOM 2556 O O . ALA A 1 324 ? 5.717 14.438 2.293 1.00 94.56 324 ALA A O 1
ATOM 2557 N N . LEU A 1 325 ? 6.478 15.201 0.317 1.00 93.31 325 LEU A N 1
ATOM 2558 C CA . LEU A 1 325 ? 7.894 14.942 0.587 1.00 93.31 325 LEU A CA 1
ATOM 2559 C C . LEU A 1 325 ? 8.410 15.779 1.756 1.00 93.31 325 LEU A C 1
ATOM 2561 O O . LEU A 1 325 ? 8.982 15.214 2.685 1.00 93.31 325 LEU A O 1
ATOM 2565 N N . ARG A 1 326 ? 8.152 17.093 1.745 1.00 92.12 326 ARG A N 1
ATOM 2566 C CA . ARG A 1 326 ? 8.594 17.985 2.829 1.00 92.12 326 ARG A CA 1
ATOM 2567 C C . ARG A 1 326 ? 7.945 17.625 4.164 1.00 92.12 326 ARG A C 1
ATOM 2569 O O . ARG A 1 326 ? 8.636 17.595 5.171 1.00 92.12 326 ARG A O 1
ATOM 2576 N N . LEU A 1 327 ? 6.652 17.296 4.181 1.00 93.50 327 LEU A N 1
ATOM 2577 C CA . LEU A 1 327 ? 5.951 16.906 5.410 1.00 93.50 327 LEU A CA 1
ATOM 2578 C C . LEU A 1 327 ? 6.456 15.578 5.979 1.00 93.50 327 LEU A C 1
ATOM 2580 O O . LEU A 1 327 ? 6.668 15.473 7.184 1.00 93.50 327 LEU A O 1
ATOM 2584 N N . VAL A 1 328 ? 6.645 14.564 5.131 1.00 95.06 328 VAL A N 1
ATOM 2585 C CA . VAL A 1 328 ? 7.150 13.256 5.573 1.00 95.06 328 VAL A CA 1
ATOM 2586 C C . VAL A 1 328 ? 8.567 13.383 6.121 1.00 95.06 328 VAL A C 1
ATOM 2588 O O . VAL A 1 328 ? 8.849 12.815 7.174 1.00 95.06 328 VAL A O 1
ATOM 2591 N N . ASP A 1 329 ? 9.434 14.134 5.441 1.00 93.00 329 ASP A N 1
ATOM 2592 C CA . ASP A 1 329 ? 10.804 14.367 5.895 1.00 93.00 329 ASP A CA 1
ATOM 2593 C C . ASP A 1 329 ? 10.836 15.177 7.200 1.00 93.00 329 ASP A C 1
ATOM 2595 O O . ASP A 1 329 ? 11.450 14.750 8.174 1.00 93.00 329 ASP A O 1
ATOM 2599 N N . TYR A 1 330 ? 10.067 16.266 7.280 1.00 92.19 330 TYR A N 1
ATOM 2600 C CA . TYR A 1 330 ? 9.951 17.079 8.490 1.00 92.19 330 TYR A CA 1
ATOM 2601 C C . TYR A 1 330 ? 9.472 16.254 9.696 1.00 92.19 330 TYR A C 1
ATOM 2603 O O . TYR A 1 330 ? 10.131 16.238 10.732 1.00 92.19 330 TYR A O 1
ATOM 2611 N N . VAL A 1 331 ? 8.374 15.499 9.574 1.00 92.69 331 VAL A N 1
ATOM 2612 C CA . VAL A 1 331 ? 7.870 14.660 10.680 1.00 92.69 331 VAL A CA 1
ATOM 2613 C C . VAL A 1 331 ? 8.870 13.555 11.037 1.00 92.69 331 VAL A C 1
ATOM 2615 O O . VAL A 1 331 ? 9.086 13.282 12.218 1.00 92.69 331 VAL A O 1
ATOM 2618 N N . SER A 1 332 ? 9.512 12.942 10.040 1.00 93.88 332 SER A N 1
ATOM 2619 C CA . SER A 1 332 ? 10.544 11.922 10.253 1.00 93.88 332 SER A CA 1
ATOM 2620 C C . SER A 1 332 ? 11.718 12.461 11.070 1.00 93.88 332 SER A C 1
ATOM 2622 O O . SER A 1 332 ? 12.115 11.823 12.045 1.00 93.88 332 SER A O 1
ATOM 2624 N N . GLN A 1 333 ? 12.225 13.647 10.729 1.00 91.50 333 GLN A N 1
ATOM 2625 C CA . GLN A 1 333 ? 13.348 14.277 11.421 1.00 91.50 333 GLN A CA 1
ATOM 2626 C C . GLN A 1 333 ? 12.971 14.737 12.834 1.00 91.50 333 GLN A C 1
ATOM 2628 O O . GLN A 1 333 ? 13.692 14.436 13.786 1.00 91.50 333 GLN A O 1
ATOM 2633 N N . GLN A 1 334 ? 11.826 15.409 12.995 1.00 90.50 334 GLN A N 1
ATOM 2634 C CA . GLN A 1 334 ? 11.410 15.971 14.286 1.00 90.50 334 GLN A CA 1
ATOM 2635 C C . GLN A 1 334 ? 11.084 14.887 15.321 1.00 90.50 334 GLN A C 1
ATOM 2637 O O . GLN A 1 334 ? 11.474 14.994 16.483 1.00 90.50 334 GLN A O 1
ATOM 2642 N N . TYR A 1 335 ? 10.414 13.811 14.901 1.00 90.00 335 TYR A N 1
ATOM 2643 C CA . TYR A 1 335 ? 10.039 12.711 15.795 1.00 90.00 335 TYR A CA 1
ATOM 2644 C C . TYR A 1 335 ? 11.027 11.534 15.763 1.00 90.00 335 TYR A C 1
ATOM 2646 O O . TYR A 1 335 ? 10.841 10.577 16.509 1.00 90.00 335 TYR A O 1
ATOM 2654 N N . LYS A 1 336 ? 12.096 11.605 14.954 1.00 91.88 336 LYS A N 1
ATOM 2655 C CA . LYS A 1 336 ? 13.116 10.550 14.776 1.00 91.88 336 LYS A CA 1
ATOM 2656 C C . LYS A 1 336 ? 12.526 9.202 14.342 1.00 91.88 336 LYS A C 1
ATOM 2658 O O . LYS A 1 336 ? 12.896 8.145 14.850 1.00 91.88 336 LYS A O 1
ATOM 2663 N N . ILE A 1 337 ? 11.596 9.241 13.390 1.00 92.50 337 ILE A N 1
ATOM 2664 C CA . ILE A 1 337 ? 10.908 8.057 12.861 1.00 92.50 337 ILE A CA 1
ATOM 2665 C C . ILE A 1 337 ? 11.512 7.702 11.509 1.00 92.50 337 ILE A C 1
ATOM 2667 O O . ILE A 1 337 ? 11.458 8.502 10.578 1.00 92.50 337 ILE A O 1
ATOM 2671 N N . ASN A 1 338 ? 12.032 6.486 11.361 1.00 93.75 338 ASN A N 1
ATOM 2672 C CA . ASN A 1 338 ? 12.560 6.020 10.079 1.00 93.75 338 ASN A CA 1
ATOM 2673 C C . ASN A 1 338 ? 11.443 5.922 9.036 1.00 93.75 338 ASN A C 1
ATOM 2675 O O . ASN A 1 338 ? 10.436 5.262 9.283 1.00 93.75 338 ASN A O 1
ATOM 2679 N N . ILE A 1 339 ? 11.639 6.517 7.854 1.00 95.56 339 ILE A N 1
ATOM 2680 C CA . ILE A 1 339 ? 10.646 6.481 6.772 1.00 95.56 339 ILE A CA 1
ATOM 2681 C C . ILE A 1 339 ? 10.552 5.053 6.205 1.00 95.56 339 ILE A C 1
ATOM 2683 O O . ILE A 1 339 ? 11.485 4.580 5.545 1.00 95.56 339 ILE A O 1
ATOM 2687 N N . PRO A 1 340 ? 9.426 4.343 6.394 1.00 94.88 340 PRO A N 1
ATOM 2688 C CA . PRO A 1 340 ? 9.312 2.954 5.967 1.00 94.88 340 PRO A CA 1
ATOM 2689 C C . PRO A 1 340 ? 9.214 2.811 4.444 1.00 94.88 340 PRO A C 1
ATOM 2691 O O . PRO A 1 340 ? 8.640 3.652 3.751 1.00 94.88 340 PRO A O 1
ATOM 2694 N N . LEU A 1 341 ? 9.626 1.653 3.910 1.00 93.44 341 LEU A N 1
ATOM 2695 C CA . LEU A 1 341 ? 9.545 1.342 2.471 1.00 93.44 341 LEU A CA 1
ATOM 2696 C C . LEU A 1 341 ? 8.130 1.519 1.882 1.00 93.44 341 LEU A C 1
ATOM 2698 O O . LEU A 1 341 ? 7.980 1.881 0.715 1.00 93.44 341 LEU A O 1
ATOM 2702 N N . LYS A 1 342 ? 7.077 1.264 2.675 1.00 91.69 342 LYS A N 1
ATOM 2703 C CA . LYS A 1 342 ? 5.677 1.450 2.245 1.00 91.69 342 LYS A CA 1
ATOM 2704 C C . LYS A 1 342 ? 5.357 2.915 1.920 1.00 91.69 342 LYS A C 1
ATOM 2706 O O . LYS A 1 342 ? 4.586 3.151 0.996 1.00 91.69 342 LYS A O 1
ATOM 2711 N N . VAL A 1 343 ? 5.971 3.864 2.630 1.00 95.62 343 VAL A N 1
ATOM 2712 C CA . VAL A 1 343 ? 5.787 5.310 2.435 1.00 95.62 343 VAL A CA 1
ATOM 2713 C C . VAL A 1 343 ? 6.489 5.750 1.154 1.00 95.62 343 VAL A C 1
ATOM 2715 O O . VAL A 1 343 ? 5.853 6.336 0.284 1.00 95.62 343 VAL A O 1
ATOM 2718 N N . TRP A 1 344 ? 7.745 5.338 0.959 1.00 96.12 344 TRP A N 1
ATOM 2719 C CA . TRP A 1 344 ? 8.481 5.582 -0.288 1.00 96.12 344 TRP A CA 1
ATOM 2720 C C . TRP A 1 344 ? 7.788 4.999 -1.521 1.00 96.12 344 TRP A C 1
ATOM 2722 O O . TRP A 1 344 ? 7.722 5.645 -2.565 1.00 96.12 344 TRP A O 1
ATOM 2732 N N . ASN A 1 345 ? 7.224 3.792 -1.416 1.00 93.50 345 ASN A N 1
ATOM 2733 C CA . ASN A 1 345 ? 6.470 3.195 -2.519 1.00 93.50 345 ASN A CA 1
ATOM 2734 C C . ASN A 1 345 ? 5.181 3.975 -2.835 1.00 93.50 345 ASN A C 1
ATOM 2736 O O . ASN A 1 345 ? 4.800 4.056 -4.002 1.00 93.50 345 ASN A O 1
ATOM 2740 N N . GLU A 1 346 ? 4.512 4.544 -1.828 1.00 93.62 346 GLU A N 1
ATOM 2741 C CA . GLU A 1 346 ? 3.315 5.373 -2.018 1.00 93.62 346 GLU A CA 1
ATOM 2742 C C . GLU A 1 346 ? 3.672 6.716 -2.676 1.00 93.62 346 GLU A C 1
ATOM 2744 O O . GLU A 1 346 ? 3.050 7.080 -3.674 1.00 93.62 346 GLU A O 1
ATOM 2749 N N . LEU A 1 347 ? 4.734 7.386 -2.208 1.00 95.56 347 LEU A N 1
ATOM 2750 C CA . LEU A 1 347 ? 5.275 8.601 -2.831 1.00 95.56 347 LEU A CA 1
ATOM 2751 C C . LEU A 1 347 ? 5.647 8.340 -4.296 1.00 95.56 347 LEU A C 1
ATOM 2753 O O . LEU A 1 347 ? 5.126 8.992 -5.197 1.00 95.56 347 LEU A O 1
ATOM 2757 N N . LEU A 1 348 ? 6.459 7.310 -4.562 1.00 94.88 348 LEU A N 1
ATOM 2758 C CA . LEU A 1 348 ? 6.876 6.954 -5.921 1.00 94.88 348 LEU A CA 1
ATOM 2759 C C . LEU A 1 348 ? 5.692 6.554 -6.809 1.00 94.88 348 LEU A C 1
ATOM 2761 O O . LEU A 1 348 ? 5.689 6.829 -8.010 1.00 94.88 348 LEU A O 1
ATOM 2765 N N . GLN A 1 349 ? 4.674 5.898 -6.245 1.00 92.25 349 GLN A N 1
ATOM 2766 C CA . GLN A 1 349 ? 3.451 5.580 -6.971 1.00 92.25 349 GLN A CA 1
ATOM 2767 C C . GLN A 1 349 ? 2.749 6.841 -7.456 1.00 92.25 349 GLN A C 1
ATOM 2769 O O . GLN A 1 349 ? 2.385 6.888 -8.633 1.00 92.25 349 GLN A O 1
ATOM 2774 N N . TRP A 1 350 ? 2.519 7.813 -6.578 1.00 92.81 350 TRP A N 1
ATOM 2775 C CA . TRP A 1 350 ? 1.788 9.015 -6.956 1.00 92.81 350 TRP A CA 1
ATOM 2776 C C . TRP A 1 350 ? 2.620 9.919 -7.859 1.00 92.81 350 TRP A C 1
ATOM 2778 O O . TRP A 1 350 ? 2.081 10.343 -8.874 1.00 92.81 350 TRP A O 1
ATOM 2788 N N . THR A 1 351 ? 3.931 10.056 -7.632 1.00 93.62 351 THR A N 1
ATOM 2789 C CA . THR A 1 351 ? 4.855 10.722 -8.571 1.00 93.62 351 THR A CA 1
ATOM 2790 C C . THR A 1 351 ? 4.813 10.081 -9.955 1.00 93.62 351 THR A C 1
ATOM 2792 O O . THR A 1 351 ? 4.733 10.766 -10.971 1.00 93.62 351 THR A O 1
ATOM 2795 N N . TYR A 1 352 ? 4.803 8.746 -10.028 1.00 91.88 352 TYR A N 1
ATOM 2796 C CA . TYR A 1 352 ? 4.652 8.049 -11.302 1.00 91.88 352 TYR A CA 1
ATOM 2797 C C . TYR A 1 352 ? 3.303 8.365 -11.960 1.00 91.88 352 TYR A C 1
ATOM 2799 O O . TYR A 1 352 ? 3.263 8.702 -13.139 1.00 91.88 352 TYR A O 1
ATOM 2807 N N . VAL A 1 353 ? 2.199 8.294 -11.213 1.00 88.94 353 VAL A N 1
ATOM 2808 C CA . VAL A 1 353 ? 0.847 8.552 -11.738 1.00 88.94 353 VAL A CA 1
ATOM 2809 C C . VAL A 1 353 ? 0.674 9.996 -12.213 1.00 88.94 353 VAL A C 1
ATOM 2811 O O . VAL A 1 353 ? 0.017 10.200 -13.236 1.00 88.94 353 VAL A O 1
ATOM 2814 N N . THR A 1 354 ? 1.243 10.975 -11.508 1.00 88.06 354 THR A N 1
ATOM 2815 C CA . THR A 1 354 ? 1.200 12.397 -11.882 1.00 88.06 354 THR A CA 1
ATOM 2816 C C . THR A 1 354 ? 2.180 12.735 -13.001 1.00 88.06 354 THR A C 1
ATOM 2818 O O . THR A 1 354 ? 1.924 13.676 -13.737 1.00 88.06 354 THR A O 1
ATOM 2821 N N . SER A 1 355 ? 3.250 11.958 -13.191 1.00 87.50 355 SER A N 1
ATOM 2822 C CA . SER A 1 355 ? 4.195 12.145 -14.304 1.00 87.50 355 SER A CA 1
ATOM 2823 C C . SER A 1 355 ? 3.698 11.624 -15.660 1.00 87.50 355 SER A C 1
ATOM 2825 O O . SER A 1 355 ? 4.241 11.972 -16.708 1.00 87.50 355 SER A O 1
ATOM 2827 N N . LEU A 1 356 ? 2.682 10.754 -15.669 1.00 82.62 356 LEU A N 1
ATOM 2828 C CA . LEU A 1 356 ? 2.157 10.175 -16.903 1.00 82.62 356 LEU A CA 1
ATOM 2829 C C . LEU A 1 356 ? 1.344 11.208 -17.693 1.00 82.62 356 LEU A C 1
ATOM 2831 O O . LEU A 1 356 ? 0.226 11.554 -17.310 1.00 82.62 356 LEU A O 1
ATOM 2835 N N . THR A 1 357 ? 1.853 11.597 -18.861 1.00 67.25 357 THR A N 1
ATOM 2836 C CA . THR A 1 357 ? 1.080 12.291 -19.895 1.00 67.25 357 THR A CA 1
ATOM 2837 C C . THR A 1 357 ? -0.025 11.366 -20.403 1.00 67.25 357 THR A C 1
ATOM 2839 O O . THR A 1 357 ? 0.219 10.354 -21.062 1.00 67.25 357 THR A O 1
ATOM 2842 N N . ARG A 1 358 ? -1.281 11.678 -20.072 1.00 60.84 358 ARG A N 1
ATOM 2843 C CA . ARG A 1 358 ? -2.435 10.967 -20.633 1.00 60.84 358 ARG A CA 1
ATOM 2844 C C . ARG A 1 358 ? -2.852 11.645 -21.929 1.00 60.84 358 ARG A C 1
ATOM 2846 O O . ARG A 1 358 ? -3.692 12.536 -21.912 1.00 60.84 358 ARG A O 1
ATOM 2853 N N . THR A 1 359 ? -2.298 11.189 -23.046 1.00 45.84 359 THR A N 1
ATOM 2854 C CA . THR A 1 359 ? -2.844 11.465 -24.378 1.00 45.84 359 THR A CA 1
ATOM 2855 C C . THR A 1 359 ? -4.207 10.782 -24.497 1.00 45.84 359 THR A C 1
ATOM 2857 O O . THR A 1 359 ? -4.319 9.586 -24.760 1.00 45.84 359 THR A O 1
ATOM 2860 N N . GLY A 1 360 ? -5.268 11.525 -24.182 1.00 44.47 360 GLY A N 1
ATOM 2861 C CA . GLY A 1 360 ? -6.639 11.120 -24.475 1.00 44.47 360 GLY A CA 1
ATOM 2862 C C . GLY A 1 360 ? -6.953 11.329 -25.955 1.00 44.47 360 GLY A C 1
ATOM 2863 O O . GLY A 1 360 ? -6.434 12.255 -26.565 1.00 44.47 360 GLY A O 1
ATOM 2864 N N . GLN A 1 361 ? -7.826 10.486 -26.511 1.00 40.88 361 GLN A N 1
ATOM 2865 C CA . GLN A 1 361 ? -8.277 10.553 -27.909 1.00 40.88 361 GLN A CA 1
ATOM 2866 C C . GLN A 1 361 ? -9.149 11.781 -28.241 1.00 40.88 361 GLN A C 1
ATOM 2868 O O . GLN A 1 361 ? -9.391 12.013 -29.414 1.00 40.88 361 GLN A O 1
ATOM 2873 N N . ASN A 1 362 ? -9.566 12.584 -27.251 1.00 42.25 362 ASN A N 1
ATOM 2874 C CA . ASN A 1 362 ? -10.289 13.843 -27.470 1.00 42.25 362 ASN A CA 1
ATOM 2875 C C . ASN A 1 362 ? -9.541 15.014 -26.808 1.00 42.25 362 ASN A C 1
ATOM 2877 O O . ASN A 1 362 ? -9.554 15.103 -25.574 1.00 42.25 362 ASN A O 1
ATOM 2881 N N . PRO A 1 363 ? -8.887 15.889 -27.592 1.00 46.72 363 PRO A N 1
ATOM 2882 C CA . PRO A 1 363 ? -8.118 17.019 -27.078 1.00 46.72 363 PRO A CA 1
ATOM 2883 C C . PRO A 1 363 ? -8.965 18.206 -26.581 1.00 46.72 363 PRO A C 1
ATOM 2885 O O . PRO A 1 363 ? -8.435 19.042 -25.853 1.00 46.72 363 PRO A O 1
ATOM 2888 N N . GLU A 1 364 ? -10.259 18.271 -26.907 1.00 45.50 364 GLU A N 1
ATOM 2889 C CA . GLU A 1 364 ? -11.034 19.517 -26.773 1.00 45.50 364 GLU A CA 1
ATOM 2890 C C . GLU A 1 364 ? -11.856 19.676 -25.482 1.00 45.50 364 GLU A C 1
ATOM 2892 O O . GLU A 1 364 ? -12.174 20.799 -25.120 1.00 45.50 364 GLU A O 1
ATOM 2897 N N . THR A 1 365 ? -12.179 18.614 -24.730 1.00 45.66 365 THR A N 1
ATOM 2898 C CA . THR A 1 365 ? -13.158 18.732 -23.614 1.00 45.66 365 THR A CA 1
ATOM 2899 C C . THR A 1 365 ? -12.682 18.274 -22.233 1.00 45.66 365 THR A C 1
ATOM 2901 O O . THR A 1 365 ? -13.447 18.327 -21.281 1.00 45.66 365 THR A O 1
ATOM 2904 N N . ASN A 1 366 ? -11.442 17.796 -22.074 1.00 51.03 366 ASN A N 1
ATOM 2905 C CA . ASN A 1 366 ? -10.985 17.190 -20.806 1.00 51.03 366 ASN A CA 1
ATOM 2906 C C . ASN A 1 366 ? -9.483 17.371 -20.510 1.00 51.03 366 ASN A C 1
ATOM 2908 O O . ASN A 1 366 ? -8.916 16.638 -19.693 1.00 51.03 366 ASN A O 1
ATOM 2912 N N . ASN A 1 367 ? -8.798 18.272 -21.216 1.00 56.06 367 ASN A N 1
ATOM 2913 C CA . ASN A 1 367 ? -7.340 18.353 -21.148 1.00 56.06 367 ASN A CA 1
ATOM 2914 C C . ASN A 1 367 ? -6.821 19.135 -19.933 1.00 56.06 367 ASN A C 1
ATOM 2916 O O . ASN A 1 367 ? -5.780 18.755 -19.404 1.00 56.06 367 ASN A O 1
ATOM 2920 N N . GLU A 1 368 ? -7.523 20.161 -19.450 1.00 59.62 368 GLU A N 1
ATOM 2921 C CA . GLU A 1 368 ? -7.050 20.962 -18.308 1.00 59.62 368 GLU A CA 1
ATOM 2922 C C . GLU A 1 368 ? -7.187 20.214 -16.974 1.00 59.62 368 GLU A C 1
ATOM 2924 O O . GLU A 1 368 ? -6.191 20.027 -16.276 1.00 59.62 368 GLU A O 1
ATOM 2929 N N . ASP A 1 369 ? -8.352 19.621 -16.702 1.00 61.22 369 ASP A N 1
ATOM 2930 C CA . ASP A 1 369 ? -8.602 18.787 -15.512 1.00 61.22 369 ASP A CA 1
ATOM 2931 C C . ASP A 1 369 ? -7.634 17.604 -15.364 1.00 61.22 369 ASP A C 1
ATOM 2933 O O . ASP A 1 369 ? -7.369 17.105 -14.267 1.00 61.22 369 ASP A O 1
ATOM 2937 N N . ARG A 1 370 ? -7.131 17.081 -16.488 1.00 63.16 370 ARG A N 1
ATOM 2938 C CA . ARG A 1 370 ? -6.187 15.952 -16.499 1.00 63.16 370 ARG A CA 1
ATOM 2939 C C . ARG A 1 370 ? -4.739 16.393 -16.300 1.00 63.16 370 ARG A C 1
ATOM 2941 O O . ARG A 1 370 ? -3.931 15.569 -15.857 1.00 63.16 370 ARG A O 1
ATOM 2948 N N . LYS A 1 371 ? -4.433 17.660 -16.596 1.00 67.25 371 LYS A N 1
ATOM 2949 C CA . LYS A 1 371 ? -3.140 18.311 -16.345 1.00 67.25 371 LYS A CA 1
ATOM 2950 C C . LYS A 1 371 ? -3.014 18.827 -14.909 1.00 67.25 371 LYS A C 1
ATOM 2952 O O . LYS A 1 371 ? -1.898 19.099 -14.476 1.00 67.25 371 LYS A O 1
ATOM 2957 N N . THR A 1 372 ? -4.108 18.914 -14.146 1.00 70.44 372 THR A N 1
ATOM 2958 C CA . THR A 1 372 ? -4.087 19.360 -12.743 1.00 70.44 372 THR A CA 1
ATOM 2959 C C . THR A 1 372 ? -3.069 18.572 -11.912 1.00 70.44 372 THR A C 1
ATOM 2961 O O . THR A 1 372 ? -3.189 17.354 -11.741 1.00 70.44 372 THR A O 1
ATOM 2964 N N . GLY A 1 373 ? -2.047 19.270 -11.406 1.00 73.88 373 GLY A N 1
ATOM 2965 C CA . GLY A 1 373 ? -0.963 18.695 -10.602 1.00 73.88 373 GLY A CA 1
ATOM 2966 C C . GLY A 1 373 ? -0.097 17.666 -11.341 1.00 73.88 373 GLY A C 1
ATOM 2967 O O . GLY A 1 373 ? 0.432 16.734 -10.732 1.00 73.88 373 GLY A O 1
ATOM 2968 N N . GLN A 1 374 ? 0.010 17.786 -12.666 1.00 83.12 374 GLN A N 1
ATOM 2969 C CA . GLN A 1 374 ? 0.930 16.985 -13.463 1.00 83.12 374 GLN A CA 1
ATOM 2970 C C . GLN A 1 374 ? 2.380 17.381 -13.153 1.00 83.12 374 GLN A C 1
ATOM 2972 O O . GLN A 1 374 ? 2.717 18.561 -13.107 1.00 83.12 374 GLN A O 1
ATOM 2977 N N . LEU A 1 375 ? 3.241 16.383 -12.954 1.00 85.38 375 LEU A N 1
ATOM 2978 C CA . LEU A 1 375 ? 4.668 16.595 -12.720 1.00 85.38 375 LEU A CA 1
ATOM 2979 C C . LEU A 1 375 ? 5.476 16.335 -13.987 1.00 85.38 375 LEU A C 1
ATOM 2981 O O . LEU A 1 375 ? 5.066 15.560 -14.858 1.00 85.38 375 LEU A O 1
ATOM 2985 N N . ALA A 1 376 ? 6.661 16.939 -14.044 1.00 86.88 376 ALA A N 1
ATOM 2986 C CA . ALA A 1 376 ? 7.655 16.617 -15.054 1.00 86.88 376 ALA A CA 1
ATOM 2987 C C . ALA A 1 376 ? 7.990 15.107 -15.008 1.00 86.88 376 ALA A C 1
ATOM 2989 O O . ALA A 1 376 ? 8.148 14.550 -13.914 1.00 86.88 376 ALA A O 1
ATOM 2990 N N . PRO A 1 377 ? 8.110 14.416 -16.156 1.00 85.00 377 PRO A N 1
ATOM 2991 C CA . PRO A 1 377 ? 8.511 13.008 -16.215 1.00 85.00 377 PRO A CA 1
ATOM 2992 C C . PRO A 1 377 ? 9.810 12.680 -15.460 1.00 85.00 377 PRO A C 1
ATOM 2994 O O . PRO A 1 377 ? 9.969 11.560 -14.969 1.00 85.00 377 PRO A O 1
ATOM 2997 N N . GLU A 1 378 ? 10.700 13.666 -15.343 1.00 90.56 378 GLU A N 1
ATOM 2998 C CA . GLU A 1 378 ? 11.970 13.674 -14.611 1.00 90.56 378 GLU A CA 1
ATOM 2999 C C . GLU A 1 378 ? 11.782 13.472 -13.105 1.00 90.56 378 GLU A C 1
ATOM 3001 O O . GLU A 1 378 ? 12.634 12.854 -12.471 1.00 90.56 378 GLU A O 1
ATOM 3006 N N . ALA A 1 379 ? 10.651 13.909 -12.540 1.00 92.12 379 ALA A N 1
ATOM 3007 C CA . ALA A 1 379 ? 10.393 13.860 -11.102 1.00 92.12 379 ALA A CA 1
ATOM 3008 C C . ALA A 1 379 ? 10.452 12.432 -10.532 1.00 92.12 379 ALA A C 1
ATOM 3010 O O . ALA A 1 379 ? 10.818 12.236 -9.376 1.00 92.12 379 ALA A O 1
ATOM 3011 N N . VAL A 1 380 ? 10.128 11.416 -11.344 1.00 93.00 380 VAL A N 1
ATOM 3012 C CA . VAL A 1 380 ? 10.243 10.002 -10.946 1.00 93.00 380 VAL A CA 1
ATOM 3013 C C . VAL A 1 380 ? 11.706 9.588 -10.779 1.00 93.00 380 VAL A C 1
ATOM 3015 O O . VAL A 1 380 ? 12.010 8.839 -9.854 1.00 93.00 380 VAL A O 1
ATOM 3018 N N . SER A 1 381 ? 12.600 10.066 -11.652 1.00 93.31 381 SER A N 1
ATOM 3019 C CA . SER A 1 381 ? 14.044 9.830 -11.538 1.00 93.31 381 SER A CA 1
ATOM 3020 C C . SER A 1 381 ? 14.614 10.573 -10.332 1.00 93.31 381 SER A C 1
ATOM 3022 O O . SER A 1 381 ? 15.282 9.953 -9.517 1.00 93.31 381 SER A O 1
ATOM 3024 N N . SER A 1 382 ? 14.266 11.851 -10.154 1.00 93.44 382 SER A N 1
ATOM 3025 C CA . SER A 1 382 ? 14.737 12.642 -9.010 1.00 93.44 382 SER A CA 1
ATOM 3026 C C . SER A 1 382 ? 14.332 12.016 -7.677 1.00 93.44 382 SER A C 1
ATOM 3028 O O . SER A 1 382 ? 15.179 11.813 -6.816 1.00 93.44 382 SER A O 1
ATOM 3030 N N . LEU A 1 383 ? 13.061 11.621 -7.527 1.00 94.44 383 LEU A N 1
ATOM 3031 C CA . LEU A 1 383 ? 12.596 10.939 -6.316 1.00 94.44 383 LEU A CA 1
ATOM 3032 C C . LEU A 1 383 ? 13.271 9.576 -6.123 1.00 94.44 383 LEU A C 1
ATOM 3034 O O . LEU A 1 383 ? 13.524 9.167 -4.989 1.00 94.44 383 LEU A O 1
ATOM 3038 N N . TRP A 1 384 ? 13.546 8.856 -7.215 1.00 94.94 384 TRP A N 1
ATOM 3039 C CA . TRP A 1 384 ? 14.285 7.605 -7.130 1.00 94.94 384 TRP A CA 1
ATOM 3040 C C . TRP A 1 384 ? 15.680 7.828 -6.550 1.00 94.94 384 TRP A C 1
ATOM 3042 O O . TRP A 1 384 ? 16.096 7.101 -5.650 1.00 94.94 384 TRP A O 1
ATOM 3052 N N . ASP A 1 385 ? 16.392 8.827 -7.053 1.00 94.81 385 ASP A N 1
ATOM 3053 C CA . ASP A 1 385 ? 17.742 9.115 -6.598 1.00 94.81 385 ASP A CA 1
ATOM 3054 C C . ASP A 1 385 ? 17.709 9.571 -5.132 1.00 94.81 385 ASP A C 1
ATOM 3056 O O . ASP A 1 385 ? 18.420 8.984 -4.322 1.00 94.81 385 ASP A O 1
ATOM 3060 N N . THR A 1 386 ? 16.777 10.455 -4.742 1.00 93.69 386 THR A N 1
ATOM 3061 C CA . THR A 1 386 ? 16.567 10.856 -3.336 1.00 93.69 386 THR A CA 1
ATOM 3062 C C . THR A 1 386 ? 16.379 9.660 -2.405 1.00 93.69 386 THR A C 1
ATOM 3064 O O . THR A 1 386 ? 17.006 9.609 -1.355 1.00 93.69 386 THR A O 1
ATOM 3067 N N . MET A 1 387 ? 15.538 8.682 -2.757 1.00 94.94 387 MET A N 1
ATOM 3068 C CA . MET A 1 387 ? 15.293 7.548 -1.856 1.00 94.94 387 MET A CA 1
ATOM 3069 C C . MET A 1 387 ? 16.459 6.545 -1.820 1.00 94.94 387 MET A C 1
ATOM 3071 O O . MET A 1 387 ? 16.631 5.863 -0.812 1.00 94.94 387 MET A O 1
ATOM 3075 N N . THR A 1 388 ? 17.218 6.390 -2.912 1.00 94.00 388 THR A N 1
ATOM 3076 C CA . THR A 1 388 ? 18.285 5.372 -2.996 1.00 94.00 388 THR A CA 1
ATOM 3077 C C . THR A 1 388 ? 19.657 5.863 -2.563 1.00 94.00 388 THR A C 1
ATOM 3079 O O . THR A 1 388 ? 20.458 5.040 -2.126 1.00 94.00 388 THR A O 1
ATOM 3082 N N . LEU A 1 389 ? 19.923 7.162 -2.683 1.00 93.94 389 LEU A N 1
ATOM 3083 C CA . LEU A 1 389 ? 21.169 7.781 -2.253 1.00 93.94 389 LEU A CA 1
ATOM 3084 C C . LEU A 1 389 ? 21.137 8.095 -0.750 1.00 93.94 389 LEU A C 1
ATOM 3086 O O . LEU A 1 389 ? 20.107 7.963 -0.075 1.00 93.94 389 LEU A O 1
ATOM 3090 N N . GLU A 1 390 ? 22.287 8.504 -0.220 1.00 86.62 390 GLU A N 1
ATOM 3091 C CA . GLU A 1 390 ? 22.368 9.073 1.123 1.00 86.62 390 GLU A CA 1
ATOM 3092 C C . GLU A 1 390 ? 21.480 10.329 1.210 1.00 86.62 390 GLU A C 1
ATOM 3094 O O . GLU A 1 390 ? 21.450 11.119 0.262 1.00 86.62 390 GLU A O 1
ATOM 3099 N N . PRO A 1 391 ? 20.722 10.516 2.307 1.00 88.44 391 PRO A N 1
ATOM 3100 C CA . PRO A 1 391 ? 20.836 9.824 3.598 1.00 88.44 391 PRO A CA 1
ATOM 3101 C C . PRO A 1 391 ? 19.969 8.556 3.759 1.00 88.44 391 PRO A C 1
ATOM 3103 O O . PRO A 1 391 ? 20.173 7.800 4.708 1.00 88.44 391 PRO A O 1
ATOM 3106 N N . TYR A 1 392 ? 19.002 8.292 2.872 1.00 89.75 392 TYR A N 1
ATOM 3107 C CA . TYR A 1 392 ? 17.947 7.301 3.144 1.00 89.75 392 TYR A CA 1
ATOM 3108 C C . TYR A 1 392 ? 18.292 5.858 2.748 1.00 89.75 392 TYR A C 1
ATOM 3110 O O . TYR A 1 392 ? 17.787 4.928 3.379 1.00 89.75 392 TYR A O 1
ATOM 3118 N N . ASN A 1 393 ? 19.130 5.645 1.724 1.00 93.31 393 ASN A N 1
ATOM 3119 C CA . ASN A 1 393 ? 19.658 4.324 1.337 1.00 93.31 393 ASN A CA 1
ATOM 3120 C C . ASN A 1 393 ? 18.592 3.207 1.197 1.00 93.31 393 ASN A C 1
ATOM 3122 O O . ASN A 1 393 ? 18.799 2.042 1.567 1.00 93.31 393 ASN A O 1
ATOM 3126 N N . VAL A 1 394 ? 17.411 3.545 0.675 1.00 92.94 394 VAL A N 1
ATOM 3127 C CA . VAL A 1 394 ? 16.264 2.633 0.598 1.00 92.94 394 VAL A CA 1
ATOM 3128 C C . VAL A 1 394 ? 16.511 1.558 -0.455 1.00 92.94 394 VAL A C 1
ATOM 3130 O O . VAL A 1 394 ? 16.809 1.850 -1.609 1.00 92.94 394 VAL A O 1
ATOM 3133 N N . LYS A 1 395 ? 16.289 0.288 -0.093 1.00 92.38 395 LYS A N 1
ATOM 3134 C CA . LYS A 1 395 ? 16.340 -0.847 -1.033 1.00 92.38 395 LYS A CA 1
ATOM 3135 C C . LYS A 1 395 ? 15.014 -0.964 -1.804 1.00 92.38 395 LYS A C 1
ATOM 3137 O O . LYS A 1 395 ? 14.011 -1.359 -1.198 1.00 92.38 395 LYS A O 1
ATOM 3142 N N . PRO A 1 396 ? 14.967 -0.674 -3.120 1.00 93.12 396 PRO A N 1
ATOM 3143 C CA . PRO A 1 396 ? 13.704 -0.614 -3.851 1.00 93.12 396 PRO A CA 1
ATOM 3144 C C . PRO A 1 396 ? 13.072 -1.994 -4.059 1.00 93.12 396 PRO A C 1
ATOM 3146 O O . PRO A 1 396 ? 13.749 -3.004 -4.258 1.00 93.12 396 PRO A O 1
ATOM 3149 N N . SER A 1 397 ? 11.739 -2.037 -4.067 1.00 91.62 397 SER A N 1
ATOM 3150 C CA . SER A 1 397 ? 10.988 -3.256 -4.387 1.00 91.62 397 SER A CA 1
ATOM 3151 C C . SER A 1 397 ? 10.838 -3.465 -5.901 1.00 91.62 397 SER A C 1
ATOM 3153 O O . SER A 1 397 ? 10.944 -2.527 -6.692 1.00 91.62 397 SER A O 1
ATOM 3155 N N . MET A 1 398 ? 10.495 -4.688 -6.329 1.00 90.69 398 MET A N 1
ATOM 3156 C CA . MET A 1 398 ? 10.210 -4.981 -7.749 1.00 90.69 398 MET A CA 1
ATOM 3157 C C . MET A 1 398 ? 9.081 -4.120 -8.332 1.00 90.69 398 MET A C 1
ATOM 3159 O O . MET A 1 398 ? 9.066 -3.843 -9.531 1.00 90.69 398 MET A O 1
ATOM 3163 N N . GLU A 1 399 ? 8.133 -3.688 -7.501 1.00 88.50 399 GLU A N 1
ATOM 3164 C CA . GLU A 1 399 ? 7.052 -2.800 -7.921 1.00 88.50 399 GLU A CA 1
ATOM 3165 C C . GLU A 1 399 ? 7.559 -1.380 -8.214 1.00 88.50 399 GLU A C 1
ATOM 3167 O O . GLU A 1 399 ? 7.122 -0.739 -9.171 1.00 88.50 399 GLU A O 1
ATOM 3172 N N . MET A 1 400 ? 8.510 -0.901 -7.411 1.00 93.38 400 MET A N 1
ATOM 3173 C CA . MET A 1 400 ? 9.152 0.401 -7.589 1.00 93.38 400 MET A CA 1
ATOM 3174 C C . MET A 1 400 ? 9.988 0.407 -8.872 1.00 93.38 400 MET A C 1
ATOM 3176 O O . MET A 1 400 ? 9.826 1.310 -9.692 1.00 93.38 400 MET A O 1
ATOM 3180 N N . TYR A 1 401 ? 10.767 -0.656 -9.117 1.00 95.06 401 TYR A N 1
ATOM 3181 C CA . TYR A 1 401 ? 11.463 -0.853 -10.395 1.00 95.06 401 TYR A CA 1
ATOM 3182 C C . TYR A 1 401 ? 10.498 -0.845 -11.582 1.00 95.06 401 TYR A C 1
ATOM 3184 O O . TYR A 1 401 ? 10.765 -0.188 -12.584 1.00 95.06 401 TYR A O 1
ATOM 3192 N N . ASN A 1 402 ? 9.342 -1.512 -11.467 1.00 93.19 402 ASN A N 1
ATOM 3193 C CA . ASN A 1 402 ? 8.344 -1.515 -12.535 1.00 93.19 402 ASN A CA 1
ATOM 3194 C C . ASN A 1 402 ? 7.868 -0.102 -12.901 1.00 93.19 402 ASN A C 1
ATOM 3196 O O . ASN A 1 402 ? 7.687 0.180 -14.082 1.00 93.19 402 ASN A O 1
ATOM 3200 N N . ARG A 1 403 ? 7.673 0.788 -11.922 1.00 92.44 403 ARG A N 1
ATOM 3201 C CA . ARG A 1 403 ? 7.271 2.180 -12.183 1.00 92.44 403 ARG A CA 1
ATOM 3202 C C . ARG A 1 403 ? 8.384 2.972 -12.855 1.00 92.44 403 ARG A C 1
ATOM 3204 O O . ARG A 1 403 ? 8.135 3.587 -13.890 1.00 92.44 403 ARG A O 1
ATOM 3211 N N . LEU A 1 404 ? 9.597 2.905 -12.306 1.00 95.00 404 LEU A N 1
ATOM 3212 C CA . LEU A 1 404 ? 10.749 3.621 -12.844 1.00 95.00 404 LEU A CA 1
ATOM 3213 C C . LEU A 1 404 ? 11.066 3.181 -14.277 1.00 95.00 404 LEU A C 1
ATOM 3215 O O . LEU A 1 404 ? 11.110 4.011 -15.175 1.00 95.00 404 LEU A O 1
ATOM 3219 N N . ILE A 1 405 ? 11.251 1.880 -14.511 1.00 95.06 405 ILE A N 1
ATOM 3220 C CA . ILE A 1 405 ? 11.642 1.350 -15.826 1.00 95.06 405 ILE A CA 1
ATOM 3221 C C . ILE A 1 405 ? 10.596 1.722 -16.878 1.00 95.06 405 ILE A C 1
ATOM 3223 O O . ILE A 1 405 ? 10.934 2.149 -17.980 1.00 95.06 405 ILE A O 1
ATOM 3227 N N . MET A 1 406 ? 9.310 1.618 -16.535 1.00 92.62 406 MET A N 1
ATOM 3228 C CA . MET A 1 406 ? 8.235 2.004 -17.447 1.00 92.62 406 MET A CA 1
ATOM 3229 C C . MET A 1 406 ? 8.212 3.511 -17.726 1.00 92.62 406 MET A C 1
ATOM 3231 O O . MET A 1 406 ? 7.870 3.890 -18.844 1.00 92.62 406 MET A O 1
ATOM 3235 N N . ASN A 1 407 ? 8.556 4.355 -16.746 1.00 93.44 407 ASN A N 1
ATOM 3236 C CA . ASN A 1 407 ? 8.733 5.796 -16.948 1.00 93.44 407 ASN A CA 1
ATOM 3237 C C . ASN A 1 407 ? 9.934 6.083 -17.873 1.00 93.44 407 ASN A C 1
ATOM 3239 O O . ASN A 1 407 ? 9.758 6.788 -18.862 1.00 93.44 407 ASN A O 1
ATOM 3243 N N . LEU A 1 408 ? 11.099 5.469 -17.635 1.00 93.12 408 LEU A N 1
ATOM 3244 C CA . LEU A 1 408 ? 12.306 5.655 -18.454 1.00 93.12 408 LEU A CA 1
ATOM 3245 C C . LEU A 1 408 ? 12.095 5.232 -19.914 1.00 93.12 408 LEU A C 1
ATOM 3247 O O . LEU A 1 408 ? 12.437 5.982 -20.825 1.00 93.12 408 LEU A O 1
ATOM 3251 N N . ILE A 1 409 ? 11.470 4.070 -20.145 1.00 92.19 409 ILE A N 1
ATOM 3252 C CA . ILE A 1 409 ? 11.155 3.587 -21.501 1.00 92.19 409 ILE A CA 1
ATOM 3253 C C . ILE A 1 409 ? 10.194 4.547 -22.213 1.00 92.19 409 ILE A C 1
ATOM 3255 O O . ILE A 1 409 ? 10.374 4.826 -23.393 1.00 92.19 409 ILE A O 1
ATOM 3259 N N . ASN A 1 410 ? 9.187 5.081 -21.511 1.00 88.94 410 ASN A N 1
ATOM 3260 C CA . ASN A 1 410 ? 8.259 6.057 -22.095 1.00 88.94 410 ASN A CA 1
ATOM 3261 C C . ASN A 1 410 ? 8.942 7.377 -22.481 1.00 88.94 410 ASN A C 1
ATOM 3263 O O . ASN A 1 410 ? 8.487 8.034 -23.410 1.00 88.94 410 ASN A O 1
ATOM 3267 N N . ARG A 1 411 ? 10.002 7.765 -21.765 1.00 88.50 411 ARG A N 1
ATOM 3268 C CA . ARG A 1 411 ? 10.786 8.987 -22.013 1.00 88.50 411 ARG A CA 1
ATOM 3269 C C . ARG A 1 411 ? 11.901 8.792 -23.047 1.00 88.50 411 ARG A C 1
ATOM 3271 O O . ARG A 1 411 ? 12.655 9.722 -23.297 1.00 88.50 411 ARG A O 1
ATOM 3278 N N . GLY A 1 412 ? 12.060 7.588 -23.600 1.00 87.50 412 GLY A N 1
ATOM 3279 C CA . GLY A 1 412 ? 13.143 7.272 -24.536 1.00 87.50 412 GLY A CA 1
ATOM 3280 C C . GLY A 1 412 ? 14.528 7.115 -23.888 1.00 87.50 412 GLY A C 1
ATOM 3281 O O . GLY A 1 412 ? 15.534 7.045 -24.587 1.00 87.50 412 GLY A O 1
ATOM 3282 N N . ARG A 1 413 ? 14.618 7.021 -22.554 1.00 90.25 413 ARG A N 1
ATOM 3283 C CA . ARG A 1 413 ? 15.884 6.849 -21.810 1.00 90.25 413 ARG A CA 1
ATOM 3284 C C . ARG A 1 413 ? 16.296 5.374 -21.767 1.00 90.25 413 ARG A C 1
ATOM 3286 O O . ARG A 1 413 ? 16.346 4.744 -20.710 1.00 90.25 413 ARG A O 1
ATOM 3293 N N . PHE A 1 414 ? 16.542 4.794 -22.941 1.00 89.00 414 PHE A N 1
ATOM 3294 C CA . PHE A 1 414 ? 16.741 3.350 -23.113 1.00 89.00 414 PHE A CA 1
ATOM 3295 C C . PHE A 1 414 ? 18.012 2.808 -22.447 1.00 89.00 414 PHE A C 1
ATOM 3297 O O . PHE A 1 414 ? 17.978 1.686 -21.933 1.00 89.00 414 PHE A O 1
ATOM 3304 N N . GLY A 1 415 ? 19.096 3.594 -22.420 1.00 89.00 415 GLY A N 1
ATOM 3305 C CA . GLY A 1 415 ? 20.364 3.215 -21.782 1.00 89.00 415 GLY A CA 1
ATOM 3306 C C . GLY A 1 415 ? 20.217 3.015 -20.273 1.00 89.00 415 GLY A C 1
ATOM 3307 O O . GLY A 1 415 ? 20.514 1.941 -19.753 1.00 89.00 415 GLY A O 1
ATOM 3308 N N . GLU A 1 416 ? 19.639 3.990 -19.571 1.00 92.19 416 GLU A N 1
ATOM 3309 C CA . GLU A 1 416 ? 19.333 3.840 -18.143 1.00 92.19 416 GLU A CA 1
ATOM 3310 C C . GLU A 1 416 ? 18.295 2.759 -17.880 1.00 92.19 416 GLU A C 1
ATOM 3312 O O . GLU A 1 416 ? 18.449 1.977 -16.943 1.00 92.19 416 GLU A O 1
ATOM 3317 N N . ALA A 1 417 ? 17.256 2.661 -18.716 1.00 93.88 417 ALA A N 1
ATOM 3318 C CA . ALA A 1 417 ? 16.270 1.598 -18.570 1.00 93.88 417 ALA A CA 1
ATOM 3319 C C . ALA A 1 417 ? 16.936 0.211 -18.604 1.00 93.88 417 ALA A C 1
ATOM 3321 O O . ALA A 1 417 ? 16.594 -0.636 -17.782 1.00 93.88 417 ALA A O 1
ATOM 3322 N N . LYS A 1 418 ? 17.917 -0.010 -19.492 1.00 93.31 418 LYS A N 1
ATOM 3323 C CA . LYS A 1 418 ? 18.684 -1.265 -19.578 1.00 93.31 418 LYS A CA 1
ATOM 3324 C C . LYS A 1 418 ? 19.418 -1.571 -18.268 1.00 93.31 418 LYS A C 1
ATOM 3326 O O . LYS A 1 418 ? 19.277 -2.680 -17.754 1.00 93.31 418 LYS A O 1
ATOM 3331 N N . ILE A 1 419 ? 20.115 -0.586 -17.695 1.00 94.31 419 ILE A N 1
ATOM 3332 C CA . ILE A 1 419 ? 20.830 -0.728 -16.413 1.00 94.31 419 ILE A CA 1
ATOM 3333 C C . ILE A 1 419 ? 19.852 -1.115 -15.293 1.00 94.31 419 ILE A C 1
ATOM 3335 O O . ILE A 1 419 ? 20.051 -2.107 -14.589 1.00 94.31 419 ILE A O 1
ATOM 3339 N N . ARG A 1 420 ? 18.732 -0.391 -15.174 1.00 94.94 420 ARG A N 1
ATOM 3340 C CA . ARG A 1 420 ? 17.737 -0.632 -14.115 1.00 94.94 420 ARG A CA 1
ATOM 3341 C C . ARG A 1 420 ? 16.995 -1.965 -14.291 1.00 94.94 420 ARG A C 1
ATOM 3343 O O . ARG A 1 420 ? 16.650 -2.606 -13.298 1.00 94.94 420 ARG A O 1
ATOM 3350 N N . ILE A 1 421 ? 16.773 -2.425 -15.528 1.00 94.31 421 ILE A N 1
ATOM 3351 C CA . ILE A 1 421 ? 16.238 -3.771 -15.811 1.00 94.31 421 ILE A CA 1
ATOM 3352 C C . ILE A 1 421 ? 17.207 -4.848 -15.298 1.00 94.31 421 ILE A C 1
ATOM 3354 O O . ILE A 1 421 ? 16.766 -5.835 -14.699 1.00 94.31 421 ILE A O 1
ATOM 3358 N N . GLU A 1 422 ? 18.514 -4.669 -15.496 1.00 93.31 422 GLU A N 1
ATOM 3359 C CA . GLU A 1 422 ? 19.520 -5.624 -15.035 1.00 93.31 422 GLU A CA 1
ATOM 3360 C C . GLU A 1 422 ? 19.591 -5.698 -13.501 1.00 93.31 422 GLU A C 1
ATOM 3362 O O . GLU A 1 422 ? 19.568 -6.792 -12.928 1.00 93.31 422 GLU A O 1
ATOM 3367 N N . GLU A 1 423 ? 19.583 -4.555 -12.813 1.00 92.94 423 GLU A N 1
ATOM 3368 C CA . GLU A 1 423 ? 19.501 -4.490 -11.347 1.00 92.94 423 GLU A CA 1
ATOM 3369 C C . GLU A 1 423 ? 18.256 -5.201 -10.796 1.00 92.94 423 GLU A C 1
ATOM 3371 O O . GLU A 1 423 ? 18.342 -6.029 -9.877 1.00 92.94 423 GLU A O 1
ATOM 3376 N N . ALA A 1 424 ? 17.091 -4.936 -11.393 1.00 93.12 424 ALA A N 1
ATOM 3377 C CA . ALA A 1 424 ? 15.841 -5.586 -11.017 1.00 93.12 424 ALA A CA 1
ATOM 3378 C C . ALA A 1 424 ? 15.899 -7.106 -11.252 1.00 93.12 424 ALA A C 1
ATOM 3380 O O . ALA A 1 424 ? 15.410 -7.894 -10.436 1.00 93.12 424 ALA A O 1
ATOM 3381 N N . TYR A 1 425 ? 16.546 -7.552 -12.332 1.00 90.69 425 TYR A N 1
ATOM 3382 C CA . TYR A 1 425 ? 16.757 -8.972 -12.600 1.00 90.69 425 TYR A CA 1
ATOM 3383 C C . TYR A 1 425 ? 17.667 -9.641 -11.561 1.00 90.69 425 TYR A C 1
ATOM 3385 O O . TYR A 1 425 ? 17.344 -10.740 -11.095 1.00 90.69 425 TYR A O 1
ATOM 3393 N N . ARG A 1 426 ? 18.750 -8.980 -11.125 1.00 90.19 426 ARG A N 1
ATOM 3394 C CA . ARG A 1 426 ? 19.606 -9.475 -10.028 1.00 90.19 426 ARG A CA 1
ATOM 3395 C C . ARG A 1 426 ? 18.811 -9.624 -8.730 1.00 90.19 426 ARG A C 1
ATOM 3397 O O . ARG A 1 426 ? 18.918 -10.652 -8.062 1.00 90.19 426 ARG A O 1
ATOM 3404 N N . THR A 1 427 ? 17.944 -8.663 -8.420 1.00 88.25 427 THR A N 1
ATOM 3405 C CA . THR A 1 427 ? 17.022 -8.758 -7.277 1.00 88.25 427 THR A CA 1
ATOM 3406 C C . THR A 1 427 ? 16.050 -9.930 -7.433 1.00 88.25 427 THR A C 1
ATOM 3408 O O . THR A 1 427 ? 15.831 -10.689 -6.489 1.00 88.25 427 THR A O 1
ATOM 3411 N N . ASN A 1 428 ? 15.527 -10.165 -8.640 1.00 87.44 428 ASN A N 1
ATOM 3412 C CA . ASN A 1 428 ? 14.647 -11.300 -8.906 1.00 87.44 428 ASN A CA 1
ATOM 3413 C C . ASN A 1 428 ? 15.321 -12.668 -8.699 1.00 87.44 428 ASN A C 1
ATOM 3415 O O . ASN A 1 428 ? 14.650 -13.602 -8.260 1.00 87.44 428 ASN A O 1
ATOM 3419 N N . LYS A 1 429 ? 16.633 -12.799 -8.945 1.00 86.06 429 LYS A N 1
ATOM 3420 C CA . LYS A 1 429 ? 17.367 -14.048 -8.657 1.00 86.06 429 LYS A CA 1
ATOM 3421 C C . LYS A 1 429 ? 17.274 -14.445 -7.179 1.00 86.06 429 LYS A C 1
ATOM 3423 O O . LYS A 1 429 ? 17.134 -15.632 -6.890 1.00 86.06 429 LYS A O 1
ATOM 3428 N N . LYS A 1 430 ? 17.269 -13.475 -6.255 1.00 88.25 430 LYS A N 1
ATOM 3429 C CA . LYS A 1 430 ? 17.091 -13.739 -4.815 1.00 88.25 430 LYS A CA 1
ATOM 3430 C C . LYS A 1 430 ? 15.732 -14.387 -4.533 1.00 88.25 430 LYS A C 1
ATOM 3432 O O . LYS A 1 430 ? 15.683 -15.422 -3.878 1.00 88.25 430 LYS A O 1
ATOM 3437 N N . TYR A 1 431 ? 14.655 -13.870 -5.129 1.00 85.38 431 TYR A N 1
ATOM 3438 C CA . TYR A 1 431 ? 13.312 -14.455 -4.994 1.00 85.38 431 TYR A CA 1
ATOM 3439 C C . TYR A 1 431 ? 13.183 -15.846 -5.627 1.00 85.38 431 TYR A C 1
ATOM 3441 O O . TYR A 1 431 ? 12.436 -16.683 -5.126 1.00 85.38 431 TYR A O 1
ATOM 3449 N N . VAL A 1 432 ? 13.907 -16.114 -6.717 1.00 82.81 432 VAL A N 1
ATOM 3450 C CA . VAL A 1 432 ? 13.967 -17.462 -7.307 1.00 82.81 432 VAL A CA 1
ATOM 3451 C C . VAL A 1 432 ? 14.671 -18.434 -6.357 1.00 82.81 432 VAL A C 1
ATOM 3453 O O . VAL A 1 432 ? 14.183 -19.541 -6.162 1.00 82.81 432 VAL A O 1
ATOM 3456 N N . CYS A 1 433 ? 15.761 -18.013 -5.712 1.00 84.94 433 CYS A N 1
ATOM 3457 C CA . CYS A 1 433 ? 16.447 -18.820 -4.701 1.00 84.94 433 CYS A CA 1
ATOM 3458 C C . CYS A 1 433 ? 15.556 -19.087 -3.474 1.00 84.94 433 CYS A C 1
ATOM 3460 O O . CYS A 1 433 ? 15.461 -20.227 -3.024 1.00 84.94 433 CYS A O 1
ATOM 3462 N N . GLU A 1 434 ? 14.839 -18.073 -2.975 1.00 85.88 434 GLU A N 1
ATOM 3463 C CA . GLU A 1 434 ? 13.837 -18.238 -1.908 1.00 85.88 434 GLU A CA 1
ATOM 3464 C C . GLU A 1 434 ? 12.757 -19.258 -2.286 1.00 85.88 434 GLU A C 1
ATOM 3466 O O . GLU A 1 434 ? 12.402 -20.108 -1.471 1.00 85.88 434 GLU A O 1
ATOM 3471 N N . LEU A 1 435 ? 12.265 -19.217 -3.528 1.00 83.00 435 LEU A N 1
ATOM 3472 C CA . LEU A 1 435 ? 11.308 -20.199 -4.029 1.00 83.00 435 LEU A CA 1
ATOM 3473 C C . LEU A 1 435 ? 11.903 -21.612 -4.042 1.00 83.00 435 LEU A C 1
ATOM 3475 O O . LEU A 1 435 ? 11.247 -22.541 -3.577 1.00 83.00 435 LEU A O 1
ATOM 3479 N N . SER A 1 436 ? 13.129 -21.785 -4.537 1.00 80.56 436 SER A N 1
ATOM 3480 C CA . SER A 1 436 ? 13.799 -23.090 -4.540 1.00 80.56 436 SER A CA 1
ATOM 3481 C C . SER A 1 436 ? 13.947 -23.651 -3.124 1.00 80.56 436 SER A C 1
ATOM 3483 O O . SER A 1 436 ? 13.626 -24.816 -2.895 1.00 80.56 436 SER A O 1
ATOM 3485 N N . LYS A 1 437 ? 14.342 -22.812 -2.156 1.00 83.50 437 LYS A N 1
ATOM 3486 C CA . LYS A 1 437 ? 14.418 -23.189 -0.735 1.00 83.50 437 LYS A CA 1
ATOM 3487 C C . LYS A 1 437 ? 13.048 -23.577 -0.174 1.00 83.50 437 LYS A C 1
ATOM 3489 O O . LYS A 1 437 ? 12.933 -24.599 0.496 1.00 83.50 437 LYS A O 1
ATOM 3494 N N . ALA A 1 438 ? 12.005 -22.803 -0.477 1.00 80.94 438 ALA A N 1
ATOM 3495 C CA . ALA A 1 438 ? 10.644 -23.098 -0.032 1.00 80.94 438 ALA A CA 1
ATOM 3496 C C . ALA A 1 438 ? 10.120 -24.425 -0.608 1.00 80.94 438 ALA A C 1
ATOM 3498 O O . ALA A 1 438 ? 9.501 -25.202 0.115 1.00 80.94 438 ALA A O 1
ATOM 3499 N N . ILE A 1 439 ? 10.397 -24.710 -1.887 1.00 80.12 439 ILE A N 1
ATOM 3500 C CA . ILE A 1 439 ? 10.028 -25.978 -2.534 1.00 80.12 439 ILE A CA 1
ATOM 3501 C C . ILE A 1 439 ? 10.778 -27.149 -1.893 1.00 80.12 439 ILE A C 1
ATOM 3503 O O . ILE A 1 439 ? 10.154 -28.158 -1.576 1.00 80.12 439 ILE A O 1
ATOM 3507 N N . ALA A 1 440 ? 12.089 -27.018 -1.670 1.00 80.81 440 ALA A N 1
ATOM 3508 C CA . ALA A 1 440 ? 12.883 -28.060 -1.022 1.00 80.81 440 ALA A CA 1
ATOM 3509 C C . ALA A 1 440 ? 12.358 -28.368 0.391 1.00 80.81 440 ALA A C 1
ATOM 3511 O O . ALA A 1 440 ? 12.124 -29.526 0.727 1.00 80.81 440 ALA A O 1
ATOM 3512 N N . ALA A 1 441 ? 12.073 -27.330 1.186 1.00 82.88 441 ALA A N 1
ATOM 3513 C CA . ALA A 1 441 ? 11.497 -27.483 2.520 1.00 82.88 441 ALA A CA 1
ATOM 3514 C C . ALA A 1 441 ? 10.100 -28.126 2.495 1.00 82.88 441 ALA A C 1
ATOM 3516 O O . ALA A 1 441 ? 9.760 -28.904 3.388 1.00 82.88 441 ALA A O 1
ATOM 3517 N N . TYR A 1 442 ? 9.281 -27.805 1.490 1.00 80.62 442 TYR A N 1
ATOM 3518 C CA . TYR A 1 442 ? 7.968 -28.418 1.301 1.00 80.62 442 TYR A CA 1
ATOM 3519 C C . TYR A 1 442 ? 8.079 -29.917 0.998 1.00 80.62 442 TYR A C 1
ATOM 3521 O O . TYR A 1 442 ? 7.429 -30.707 1.678 1.00 80.62 442 TYR A O 1
ATOM 3529 N N . ARG A 1 443 ? 8.960 -30.312 0.068 1.00 81.06 443 ARG A N 1
ATOM 3530 C CA . ARG A 1 443 ? 9.191 -31.727 -0.279 1.00 81.06 443 ARG A CA 1
ATOM 3531 C C . ARG A 1 443 ? 9.783 -32.543 0.867 1.00 81.06 443 ARG A C 1
ATOM 3533 O O . ARG A 1 443 ? 9.433 -33.701 1.025 1.00 81.06 443 ARG A O 1
ATOM 3540 N N . ALA A 1 444 ? 10.650 -31.939 1.676 1.00 82.00 444 ALA A N 1
ATOM 3541 C CA . ALA A 1 444 ? 11.228 -32.597 2.847 1.00 82.00 444 ALA A CA 1
ATOM 3542 C C . ALA A 1 444 ? 10.231 -32.755 4.018 1.00 82.00 444 ALA A C 1
ATOM 3544 O O . ALA A 1 444 ? 10.534 -33.420 5.004 1.00 82.00 444 ALA A O 1
ATOM 3545 N N . GLY A 1 445 ? 9.065 -32.099 3.972 1.00 75.75 445 GLY A N 1
ATOM 3546 C CA . GLY A 1 445 ? 8.076 -32.144 5.050 1.00 75.75 445 GLY A CA 1
ATOM 3547 C C . GLY A 1 445 ? 7.107 -33.316 4.914 1.00 75.75 445 GLY A C 1
ATOM 3548 O O . GLY A 1 445 ? 6.560 -33.536 3.841 1.00 75.75 445 GLY A O 1
ATOM 3549 N N . HIS A 1 446 ? 6.823 -34.009 6.018 1.00 71.62 446 HIS A N 1
ATOM 3550 C CA . HIS A 1 446 ? 5.818 -35.077 6.052 1.00 71.62 446 HIS A CA 1
ATOM 3551 C C . HIS A 1 446 ? 4.411 -34.526 5.781 1.00 71.62 446 HIS A C 1
ATOM 3553 O O . HIS A 1 446 ? 4.009 -33.545 6.407 1.00 71.62 446 HIS A O 1
ATOM 3559 N N . VAL A 1 447 ? 3.657 -35.181 4.889 1.00 67.75 447 VAL A N 1
ATOM 3560 C CA . VAL A 1 447 ? 2.344 -34.725 4.382 1.00 67.75 447 VAL A CA 1
ATOM 3561 C C . VAL A 1 447 ? 1.325 -34.475 5.502 1.00 67.75 447 VAL A C 1
ATOM 3563 O O . VAL A 1 447 ? 0.548 -33.525 5.434 1.00 67.75 447 VAL A O 1
ATOM 3566 N N . HIS A 1 448 ? 1.378 -35.271 6.572 1.00 63.84 448 HIS A N 1
ATOM 3567 C CA . HIS A 1 448 ? 0.459 -35.181 7.711 1.00 63.84 448 HIS A CA 1
ATOM 3568 C C . HIS A 1 448 ? 0.893 -34.184 8.798 1.00 63.84 448 HIS A C 1
ATOM 3570 O O . HIS A 1 448 ? 0.182 -33.994 9.782 1.00 63.84 448 HIS A O 1
ATOM 3576 N N . SER A 1 449 ? 2.040 -33.516 8.639 1.00 69.12 449 SER A N 1
ATOM 3577 C CA . SER A 1 449 ? 2.476 -32.496 9.592 1.00 69.12 449 SER A CA 1
ATOM 3578 C C . SER A 1 449 ? 1.682 -31.194 9.401 1.00 69.12 449 SER A C 1
ATOM 3580 O O . SER A 1 449 ? 1.547 -30.724 8.268 1.00 69.12 449 SER A O 1
ATOM 3582 N N . PRO A 1 450 ? 1.237 -30.514 10.475 1.00 64.31 450 PRO A N 1
ATOM 3583 C CA . PRO A 1 450 ? 0.594 -29.196 10.379 1.00 64.31 450 PRO A CA 1
ATOM 3584 C C . PRO A 1 450 ? 1.497 -28.145 9.706 1.00 64.31 450 PRO A C 1
ATOM 3586 O O . PRO A 1 450 ? 1.020 -27.214 9.054 1.00 64.31 450 PRO A O 1
ATOM 3589 N N . ILE A 1 451 ? 2.815 -28.342 9.785 1.00 72.62 451 ILE A N 1
ATOM 3590 C CA . ILE A 1 451 ? 3.829 -27.502 9.141 1.00 72.62 451 ILE A CA 1
ATOM 3591 C C . ILE A 1 451 ? 3.783 -27.656 7.608 1.00 72.62 451 ILE A C 1
ATOM 3593 O O . ILE A 1 451 ? 4.111 -26.719 6.877 1.00 72.62 451 ILE A O 1
ATOM 3597 N N . HIS A 1 452 ? 3.337 -28.802 7.085 1.00 73.19 452 HIS A N 1
ATOM 3598 C CA . HIS A 1 452 ? 3.277 -29.068 5.645 1.00 73.19 452 HIS A CA 1
ATOM 3599 C C . HIS A 1 452 ? 2.283 -28.141 4.926 1.00 73.19 452 HIS A C 1
ATOM 3601 O O . HIS A 1 452 ? 2.615 -27.569 3.887 1.00 73.19 452 HIS A O 1
ATOM 3607 N N . ALA A 1 453 ? 1.110 -27.887 5.517 1.00 70.06 453 ALA A N 1
ATOM 3608 C CA . ALA A 1 453 ? 0.122 -26.950 4.971 1.00 70.06 453 ALA A CA 1
ATOM 3609 C C . ALA A 1 453 ? 0.626 -25.493 4.969 1.00 70.06 453 ALA A C 1
ATOM 3611 O O . ALA A 1 453 ? 0.363 -24.722 4.042 1.00 70.06 453 ALA A O 1
ATOM 3612 N N . GLU A 1 454 ? 1.390 -25.095 5.989 1.00 72.38 454 GLU A N 1
ATOM 3613 C CA . GLU A 1 454 ? 2.051 -23.790 6.010 1.00 72.38 454 GLU A CA 1
ATOM 3614 C C . GLU A 1 454 ? 3.119 -23.673 4.920 1.00 72.38 454 GLU A C 1
ATOM 3616 O O . GLU A 1 454 ? 3.119 -22.704 4.155 1.00 72.38 454 GLU A O 1
ATOM 3621 N N . ARG A 1 455 ? 3.971 -24.693 4.781 1.00 76.94 455 ARG A N 1
ATOM 3622 C CA . ARG A 1 455 ? 4.980 -24.761 3.719 1.00 76.94 455 ARG A CA 1
ATOM 3623 C C . ARG A 1 455 ? 4.342 -24.709 2.329 1.00 76.94 455 ARG A C 1
ATOM 3625 O O . ARG A 1 455 ? 4.836 -23.967 1.482 1.00 76.94 455 ARG A O 1
ATOM 3632 N N . ALA A 1 456 ? 3.216 -25.391 2.111 1.00 75.75 456 ALA A N 1
ATOM 3633 C CA . ALA A 1 456 ? 2.475 -25.347 0.848 1.00 75.75 456 ALA A CA 1
ATOM 3634 C C . ALA A 1 456 ? 2.049 -23.915 0.472 1.00 75.75 456 ALA A C 1
ATOM 3636 O O . ALA A 1 456 ? 2.245 -23.469 -0.661 1.00 75.75 456 ALA A O 1
ATOM 3637 N N . ARG A 1 457 ? 1.528 -23.148 1.439 1.00 74.75 457 ARG A N 1
ATOM 3638 C CA . ARG A 1 457 ? 1.138 -21.741 1.230 1.00 74.75 457 ARG A CA 1
ATOM 3639 C C . ARG A 1 457 ? 2.334 -20.838 0.968 1.00 74.75 457 ARG A C 1
ATOM 3641 O O . ARG A 1 457 ? 2.271 -19.986 0.082 1.00 74.75 457 ARG A O 1
ATOM 3648 N N . ASN A 1 458 ? 3.433 -21.045 1.687 1.00 78.56 458 ASN A N 1
ATOM 3649 C CA . ASN A 1 458 ? 4.672 -20.304 1.459 1.00 78.56 458 ASN A CA 1
ATOM 3650 C C . ASN A 1 458 ? 5.215 -20.559 0.043 1.00 78.56 458 ASN A C 1
ATOM 3652 O O . ASN A 1 458 ? 5.607 -19.613 -0.644 1.00 78.56 458 ASN A O 1
ATOM 3656 N N . VAL A 1 459 ? 5.154 -21.807 -0.438 1.00 80.44 459 VAL A N 1
ATOM 3657 C CA . VAL A 1 459 ? 5.487 -22.158 -1.827 1.00 80.44 459 VAL A CA 1
ATOM 3658 C C . VAL A 1 459 ? 4.549 -21.463 -2.810 1.00 80.44 459 VAL A C 1
ATOM 3660 O O . VAL A 1 459 ? 5.030 -20.855 -3.766 1.00 80.44 459 VAL A O 1
ATOM 3663 N N . TYR A 1 460 ? 3.232 -21.499 -2.584 1.00 78.00 460 TYR A N 1
ATOM 3664 C CA . TYR A 1 460 ? 2.261 -20.809 -3.440 1.00 78.00 460 TYR A CA 1
ATOM 3665 C C . TYR A 1 460 ? 2.580 -19.309 -3.567 1.00 78.00 460 TYR A C 1
ATOM 3667 O O . TYR A 1 460 ? 2.689 -18.781 -4.677 1.00 78.00 460 TYR A O 1
ATOM 3675 N N . MET A 1 461 ? 2.833 -18.640 -2.441 1.00 76.62 461 MET A N 1
ATOM 3676 C CA . MET A 1 461 ? 3.165 -17.214 -2.403 1.00 76.62 461 MET A CA 1
ATOM 3677 C C . MET A 1 461 ? 4.488 -16.896 -3.102 1.00 76.62 461 MET A C 1
ATOM 3679 O O . MET A 1 461 ? 4.568 -15.950 -3.892 1.00 76.62 461 MET A O 1
ATOM 3683 N N . ALA A 1 462 ? 5.523 -17.704 -2.866 1.00 80.81 462 ALA A N 1
ATOM 3684 C CA . ALA A 1 462 ? 6.806 -17.556 -3.543 1.00 80.81 462 ALA A CA 1
ATOM 3685 C C . ALA A 1 462 ? 6.671 -17.769 -5.063 1.00 80.81 462 ALA A C 1
ATOM 3687 O O . ALA A 1 462 ? 7.227 -16.995 -5.849 1.00 80.81 462 ALA A O 1
ATOM 3688 N N . ARG A 1 463 ? 5.866 -18.751 -5.502 1.00 82.44 463 ARG A N 1
ATOM 3689 C CA . ARG A 1 463 ? 5.578 -18.996 -6.926 1.00 82.44 463 ARG A CA 1
ATOM 3690 C C . ARG A 1 463 ? 4.883 -17.804 -7.562 1.00 82.44 463 ARG A C 1
ATOM 3692 O O . ARG A 1 463 ? 5.311 -17.353 -8.625 1.00 82.44 463 ARG A O 1
ATOM 3699 N N . LEU A 1 464 ? 3.836 -17.277 -6.927 1.00 79.12 464 LEU A N 1
ATOM 3700 C CA . LEU A 1 464 ? 3.103 -16.122 -7.440 1.00 79.12 464 LEU A CA 1
ATOM 3701 C C . LEU A 1 464 ? 4.021 -14.895 -7.563 1.00 79.12 464 LEU A C 1
ATOM 3703 O O . LEU A 1 464 ? 4.040 -14.249 -8.613 1.00 79.12 464 LEU A O 1
ATOM 3707 N N . ARG A 1 465 ? 4.869 -14.642 -6.557 1.00 85.00 465 ARG A N 1
ATOM 3708 C CA . ARG A 1 465 ? 5.878 -13.569 -6.582 1.00 85.00 465 ARG A CA 1
ATOM 3709 C C . ARG A 1 465 ? 6.844 -13.711 -7.762 1.00 85.00 465 ARG A C 1
ATOM 3711 O O . ARG A 1 465 ? 7.010 -12.762 -8.529 1.00 85.00 465 ARG A O 1
ATOM 3718 N N . VAL A 1 466 ? 7.445 -14.888 -7.952 1.00 84.38 466 VAL A N 1
ATOM 3719 C CA . VAL A 1 466 ? 8.395 -15.142 -9.052 1.00 84.38 466 VAL A CA 1
ATOM 3720 C C . VAL A 1 466 ? 7.712 -15.038 -10.418 1.00 84.38 466 VAL A C 1
ATOM 3722 O O . VAL A 1 466 ? 8.255 -14.414 -11.333 1.00 84.38 466 VAL A O 1
ATOM 3725 N N . ARG A 1 467 ? 6.499 -15.588 -10.569 1.00 82.88 467 ARG A N 1
ATOM 3726 C CA . ARG A 1 467 ? 5.724 -15.501 -11.819 1.00 82.88 467 ARG A CA 1
ATOM 3727 C C . ARG A 1 467 ? 5.382 -14.055 -12.173 1.00 82.88 467 ARG A C 1
ATOM 3729 O O . ARG A 1 467 ? 5.564 -13.656 -13.324 1.00 82.88 467 ARG A O 1
ATOM 3736 N N . ARG A 1 468 ? 4.942 -13.260 -11.195 1.00 85.50 468 ARG A N 1
ATOM 3737 C CA . ARG A 1 468 ? 4.681 -11.822 -11.358 1.00 85.50 468 ARG A CA 1
ATOM 3738 C C . ARG A 1 468 ? 5.948 -11.069 -11.767 1.00 85.50 468 ARG A C 1
ATOM 3740 O O . ARG A 1 468 ? 5.922 -10.337 -12.751 1.00 85.50 468 ARG A O 1
ATOM 3747 N N . ASN A 1 469 ? 7.060 -11.277 -11.064 1.00 88.06 469 ASN A N 1
ATOM 3748 C CA . ASN A 1 469 ? 8.330 -10.614 -11.370 1.00 88.06 469 ASN A CA 1
ATOM 3749 C C . ASN A 1 469 ? 8.837 -10.955 -12.780 1.00 88.06 469 ASN A C 1
ATOM 3751 O O . ASN A 1 469 ? 9.254 -10.072 -13.525 1.00 88.06 469 ASN A O 1
ATOM 3755 N N . ARG A 1 470 ? 8.742 -12.229 -13.184 1.00 85.94 470 ARG A N 1
ATOM 3756 C CA . ARG A 1 470 ? 9.070 -12.668 -14.548 1.00 85.94 470 ARG A CA 1
ATOM 3757 C C . ARG A 1 470 ? 8.193 -11.984 -15.592 1.00 85.94 470 ARG A C 1
ATOM 3759 O O . ARG A 1 470 ? 8.686 -11.622 -16.658 1.00 85.94 470 ARG A O 1
ATOM 3766 N N . LEU A 1 471 ? 6.907 -11.800 -15.295 1.00 85.12 471 LEU A N 1
ATOM 3767 C CA . LEU A 1 471 ? 6.000 -11.071 -16.173 1.00 85.12 471 LEU A CA 1
ATOM 3768 C C . LEU A 1 471 ? 6.393 -9.592 -16.291 1.00 85.12 471 LEU A C 1
ATOM 3770 O O . LEU A 1 471 ? 6.326 -9.061 -17.395 1.00 85.12 471 LEU A O 1
ATOM 3774 N N . TYR A 1 472 ? 6.821 -8.936 -15.207 1.00 89.38 472 TYR A N 1
ATOM 3775 C CA . TYR A 1 472 ? 7.350 -7.569 -15.273 1.00 89.38 472 TYR A CA 1
ATOM 3776 C C . TYR A 1 472 ? 8.567 -7.481 -16.191 1.00 89.38 472 TYR A C 1
ATOM 3778 O O . TYR A 1 472 ? 8.524 -6.720 -17.152 1.00 89.38 472 TYR A O 1
ATOM 3786 N N . ILE A 1 473 ? 9.573 -8.336 -15.986 1.00 90.44 473 ILE A N 1
ATOM 3787 C CA . ILE A 1 473 ? 10.787 -8.364 -16.817 1.00 90.44 473 ILE A CA 1
ATOM 3788 C C . ILE A 1 473 ? 10.437 -8.567 -18.292 1.00 90.44 473 ILE A C 1
ATOM 3790 O O . ILE A 1 473 ? 10.870 -7.795 -19.141 1.00 90.44 473 ILE A O 1
ATOM 3794 N N . ARG A 1 474 ? 9.577 -9.545 -18.603 1.00 89.00 474 ARG A N 1
ATOM 3795 C CA . ARG A 1 474 ? 9.115 -9.780 -19.977 1.00 89.00 474 ARG A CA 1
ATOM 3796 C C . ARG A 1 474 ? 8.440 -8.548 -20.582 1.00 89.00 474 ARG A C 1
ATOM 3798 O O . ARG A 1 474 ? 8.677 -8.237 -21.741 1.00 89.00 474 ARG A O 1
ATOM 3805 N N . ARG A 1 475 ? 7.602 -7.845 -19.813 1.00 89.94 475 ARG A N 1
ATOM 3806 C CA . ARG A 1 475 ? 6.937 -6.620 -20.284 1.00 89.94 475 ARG A CA 1
ATOM 3807 C C . ARG A 1 475 ? 7.921 -5.478 -20.499 1.00 89.94 475 ARG A C 1
ATOM 3809 O O . ARG A 1 475 ? 7.722 -4.715 -21.436 1.00 89.94 475 ARG A O 1
ATOM 3816 N N . TRP A 1 476 ? 8.941 -5.350 -19.654 1.00 93.69 476 TRP A N 1
ATOM 3817 C CA . TRP A 1 476 ? 9.986 -4.347 -19.836 1.00 93.69 476 TRP A CA 1
ATOM 3818 C C . TRP A 1 476 ? 10.784 -4.626 -21.104 1.00 93.69 476 TRP A C 1
ATOM 3820 O O . TRP A 1 476 ? 10.917 -3.723 -21.913 1.00 93.69 476 TRP A O 1
ATOM 3830 N N . VAL A 1 477 ? 11.208 -5.874 -21.323 1.00 92.06 477 VAL A N 1
ATOM 3831 C CA . VAL A 1 477 ? 11.921 -6.308 -22.538 1.00 92.06 477 VAL A CA 1
ATOM 3832 C C . VAL A 1 477 ? 11.073 -6.065 -23.789 1.00 92.06 477 VAL A C 1
ATOM 3834 O O . VAL A 1 477 ? 11.521 -5.398 -24.714 1.00 92.06 477 VAL A O 1
ATOM 3837 N N . GLU A 1 478 ? 9.818 -6.526 -23.797 1.00 90.62 478 GLU A N 1
ATOM 3838 C CA . GLU A 1 478 ? 8.884 -6.320 -24.914 1.00 90.62 478 GLU A CA 1
ATOM 3839 C C . GLU A 1 478 ? 8.694 -4.830 -25.226 1.00 90.62 478 GLU A C 1
ATOM 3841 O O . GLU A 1 478 ? 8.735 -4.417 -26.386 1.00 90.62 478 GLU A O 1
ATOM 3846 N N . LYS A 1 479 ? 8.504 -4.007 -24.190 1.00 90.75 479 LYS A N 1
ATOM 3847 C CA . LYS A 1 479 ? 8.283 -2.574 -24.369 1.00 90.75 479 LYS A CA 1
ATOM 3848 C C . LYS A 1 479 ? 9.556 -1.832 -24.761 1.00 90.75 479 LYS A C 1
ATOM 3850 O O . LYS A 1 479 ? 9.470 -0.918 -25.567 1.00 90.75 479 LYS A O 1
ATOM 3855 N N . TRP A 1 480 ? 10.712 -2.228 -24.236 1.00 93.19 480 TRP A N 1
ATOM 3856 C CA . TRP A 1 480 ? 12.008 -1.665 -24.606 1.00 93.19 480 TRP A CA 1
ATOM 3857 C C . TRP A 1 480 ? 12.295 -1.914 -26.089 1.00 93.19 480 TRP A C 1
ATOM 3859 O O . TRP A 1 480 ? 12.619 -0.970 -26.796 1.00 93.19 480 TRP A O 1
ATOM 3869 N N . ILE A 1 481 ? 12.054 -3.133 -26.590 1.00 90.06 481 ILE A N 1
ATOM 3870 C CA . ILE A 1 481 ? 12.214 -3.468 -28.016 1.00 90.06 481 ILE A CA 1
ATOM 3871 C C . ILE A 1 481 ? 11.252 -2.639 -28.873 1.00 90.06 481 ILE A C 1
ATOM 3873 O O . ILE A 1 481 ? 11.671 -1.988 -29.826 1.00 90.06 481 ILE A O 1
ATOM 3877 N N . ARG A 1 482 ? 9.960 -2.624 -28.526 1.00 88.94 482 ARG A N 1
ATOM 3878 C CA . ARG A 1 482 ? 8.936 -1.939 -29.329 1.00 88.94 482 ARG A CA 1
ATOM 3879 C C . ARG A 1 482 ? 9.094 -0.416 -29.326 1.00 88.94 482 ARG A C 1
ATOM 3881 O O . ARG A 1 482 ? 9.017 0.210 -30.375 1.00 88.94 482 ARG A O 1
ATOM 3888 N N . SER A 1 483 ? 9.271 0.192 -28.155 1.00 87.50 483 SER A N 1
ATOM 3889 C CA . SER A 1 483 ? 9.443 1.645 -28.041 1.00 87.50 483 SER A CA 1
ATOM 3890 C C . SER A 1 483 ? 10.813 2.082 -28.549 1.00 87.50 483 SER A C 1
ATOM 3892 O O . SER A 1 483 ? 10.893 3.093 -29.233 1.00 87.50 483 SER A O 1
ATOM 3894 N N . GLY A 1 484 ? 11.865 1.307 -28.276 1.00 85.12 484 GLY A N 1
ATOM 3895 C CA . GLY A 1 484 ? 13.215 1.574 -28.768 1.00 85.12 484 GLY A CA 1
ATOM 3896 C C . GLY A 1 484 ? 13.271 1.556 -30.286 1.00 85.12 484 GLY A C 1
ATOM 3897 O O . GLY A 1 484 ? 13.663 2.545 -30.889 1.00 85.12 484 GLY A O 1
ATOM 3898 N N . SER A 1 485 ? 12.775 0.489 -30.911 1.00 84.69 485 SER A N 1
ATOM 3899 C CA . SER A 1 485 ? 12.740 0.399 -32.375 1.00 84.69 485 SER A CA 1
ATOM 3900 C C . SER A 1 485 ? 11.895 1.485 -33.033 1.00 84.69 485 SER A C 1
ATOM 3902 O O . SER A 1 485 ? 12.277 1.993 -34.075 1.00 84.69 485 SER A O 1
ATOM 3904 N N . SER A 1 486 ? 10.788 1.908 -32.418 1.00 85.00 486 SER A N 1
ATOM 3905 C CA . SER A 1 486 ? 9.977 3.000 -32.963 1.00 85.00 486 SER A CA 1
ATOM 3906 C C . SER A 1 486 ? 10.626 4.380 -32.797 1.00 85.00 486 SER A C 1
ATOM 3908 O O . SER A 1 486 ? 10.506 5.204 -33.700 1.00 85.00 486 SER A O 1
ATOM 3910 N N . MET A 1 487 ? 11.257 4.662 -31.652 1.00 84.31 487 MET A N 1
ATOM 3911 C CA . MET A 1 487 ? 11.772 6.000 -31.315 1.00 84.31 487 MET A CA 1
ATOM 3912 C C . MET A 1 487 ? 13.220 6.214 -31.775 1.00 84.31 487 MET A C 1
ATOM 3914 O O . MET A 1 487 ? 13.610 7.344 -32.037 1.00 84.31 487 MET A O 1
ATOM 3918 N N . MET A 1 488 ? 14.003 5.140 -31.896 1.00 82.56 488 MET A N 1
ATOM 3919 C CA . MET A 1 488 ? 15.437 5.165 -32.210 1.00 82.56 488 MET A CA 1
ATOM 3920 C C . MET A 1 488 ? 15.750 4.515 -33.566 1.00 82.56 488 MET A C 1
ATOM 3922 O O . MET A 1 488 ? 16.897 4.160 -33.814 1.00 82.56 488 MET A O 1
ATOM 3926 N N . ARG A 1 489 ? 14.760 4.368 -34.463 1.00 78.00 489 ARG A N 1
ATOM 3927 C CA . ARG A 1 489 ? 14.930 3.701 -35.774 1.00 78.00 489 ARG A CA 1
ATOM 3928 C C . ARG A 1 489 ? 16.047 4.275 -36.649 1.00 78.00 489 ARG A C 1
ATOM 3930 O O . ARG A 1 489 ? 16.580 3.566 -37.487 1.00 78.00 489 ARG A O 1
ATOM 3937 N N . PHE A 1 490 ? 16.363 5.558 -36.474 1.00 79.31 490 PHE A N 1
ATOM 3938 C CA . PHE A 1 490 ? 17.401 6.263 -37.231 1.00 79.31 490 PHE A CA 1
ATOM 3939 C C . PHE A 1 490 ? 18.741 6.324 -36.496 1.00 79.31 490 PHE A C 1
ATOM 3941 O O . PHE A 1 490 ? 19.708 6.864 -37.021 1.00 79.31 490 PHE A O 1
ATOM 3948 N N . ASN A 1 491 ? 18.806 5.804 -35.270 1.00 82.88 491 ASN A N 1
ATOM 3949 C CA . ASN A 1 491 ? 20.050 5.713 -34.534 1.00 82.88 491 ASN A CA 1
ATOM 3950 C C . ASN A 1 491 ? 20.760 4.408 -34.926 1.00 82.88 491 ASN A C 1
ATOM 3952 O O . ASN A 1 491 ? 20.332 3.309 -34.560 1.00 82.88 491 ASN A O 1
ATOM 3956 N N . GLU A 1 492 ? 21.844 4.549 -35.685 1.00 81.31 492 GLU A N 1
ATOM 3957 C CA . GLU A 1 492 ? 22.608 3.430 -36.231 1.00 81.31 492 GLU A CA 1
ATOM 3958 C C . GLU A 1 492 ? 23.271 2.584 -35.138 1.00 81.31 492 GLU A C 1
ATOM 3960 O O . GLU A 1 492 ? 23.213 1.356 -35.195 1.00 81.31 492 GLU A O 1
ATOM 3965 N N . THR A 1 493 ? 23.821 3.204 -34.088 1.00 85.75 493 THR A N 1
ATOM 3966 C CA . THR A 1 493 ? 24.448 2.458 -32.983 1.00 85.75 493 THR A CA 1
ATOM 3967 C C . THR A 1 493 ? 23.413 1.646 -32.209 1.00 85.75 493 THR A C 1
ATOM 3969 O O . THR A 1 493 ? 23.655 0.483 -31.867 1.00 85.75 493 THR A O 1
ATOM 3972 N N . PHE A 1 494 ? 22.212 2.203 -32.026 1.00 85.00 494 PHE A N 1
ATOM 3973 C CA . PHE A 1 494 ? 21.114 1.493 -31.383 1.00 85.00 494 PHE A CA 1
ATOM 3974 C C . PHE A 1 494 ? 20.677 0.259 -32.186 1.00 85.00 494 PHE A C 1
ATOM 3976 O O . PHE A 1 494 ? 20.557 -0.835 -31.629 1.00 85.00 494 PHE A O 1
ATOM 3983 N N . CYS A 1 495 ? 20.442 0.423 -33.492 1.00 81.88 495 CYS A N 1
ATOM 3984 C CA . CYS A 1 495 ? 19.936 -0.648 -34.354 1.00 81.88 495 CYS A CA 1
ATOM 3985 C C . CYS A 1 495 ? 20.986 -1.734 -34.623 1.00 81.88 495 CYS A C 1
ATOM 3987 O O . CYS A 1 495 ? 20.650 -2.918 -34.617 1.00 81.88 495 CYS A O 1
ATOM 3989 N N . SER A 1 496 ? 22.245 -1.340 -34.830 1.00 82.50 496 SER A N 1
ATOM 3990 C CA . SER A 1 496 ? 23.320 -2.251 -35.233 1.00 82.50 496 SER A CA 1
ATOM 3991 C C . SER A 1 496 ? 24.000 -2.948 -34.053 1.00 82.50 496 SER A C 1
ATOM 3993 O O . SER A 1 496 ? 24.490 -4.063 -34.218 1.00 82.50 496 SER A O 1
ATOM 3995 N N . GLN A 1 497 ? 24.032 -2.338 -32.860 1.00 85.75 497 GLN A N 1
ATOM 3996 C CA . GLN A 1 497 ? 24.763 -2.885 -31.707 1.00 85.75 497 GLN A CA 1
ATOM 3997 C C . GLN A 1 497 ? 23.879 -3.098 -30.476 1.00 85.75 497 GLN A C 1
ATOM 3999 O O . GLN A 1 497 ? 23.791 -4.221 -29.971 1.00 85.75 497 GLN A O 1
ATOM 4004 N N . ASP A 1 498 ? 23.209 -2.057 -29.975 1.00 86.00 498 ASP A N 1
ATOM 4005 C CA . ASP A 1 498 ? 22.510 -2.156 -28.686 1.00 86.00 498 ASP A CA 1
ATOM 4006 C C . ASP A 1 498 ? 21.329 -3.120 -28.723 1.00 86.00 498 ASP A C 1
ATOM 4008 O O . ASP A 1 498 ? 21.164 -3.924 -27.801 1.00 86.00 498 ASP A O 1
ATOM 4012 N N . LEU A 1 499 ? 20.515 -3.057 -29.776 1.00 87.00 499 LEU A N 1
ATOM 4013 C CA . LEU A 1 499 ? 19.334 -3.896 -29.926 1.00 87.00 499 LEU A CA 1
ATOM 4014 C C . LEU A 1 499 ? 19.703 -5.383 -30.096 1.00 87.00 499 LEU A C 1
ATOM 4016 O O . LEU A 1 499 ? 19.193 -6.183 -29.306 1.00 87.00 499 LEU A O 1
ATOM 4020 N N . PRO A 1 500 ? 20.616 -5.794 -31.003 1.00 88.06 500 PRO A N 1
ATOM 4021 C CA . PRO A 1 500 ? 21.074 -7.184 -31.080 1.00 88.06 500 PRO A CA 1
ATOM 4022 C C . PRO A 1 500 ? 21.680 -7.702 -29.769 1.00 88.06 500 PRO A C 1
ATOM 4024 O O . PRO A 1 500 ? 21.332 -8.796 -29.314 1.00 88.06 500 PRO A O 1
ATOM 4027 N N . ASN A 1 501 ? 22.527 -6.902 -29.110 1.00 89.44 501 ASN A N 1
ATOM 4028 C CA . ASN A 1 501 ? 23.125 -7.271 -27.825 1.00 89.44 501 ASN A CA 1
ATOM 4029 C C . ASN A 1 501 ? 22.062 -7.441 -26.733 1.00 89.44 501 ASN A C 1
ATOM 4031 O O . ASN A 1 501 ? 22.124 -8.383 -25.939 1.00 89.44 501 ASN A O 1
ATOM 4035 N N . PHE A 1 502 ? 21.053 -6.567 -26.709 1.00 90.06 502 PHE A N 1
ATOM 4036 C CA . PHE A 1 502 ? 19.929 -6.671 -25.786 1.00 90.06 502 PHE A CA 1
ATOM 4037 C C . PHE A 1 502 ? 19.082 -7.922 -26.061 1.00 90.06 502 PHE A C 1
ATOM 4039 O O . PHE A 1 502 ? 18.749 -8.650 -25.128 1.00 90.06 502 PHE A O 1
ATOM 4046 N N . LEU A 1 503 ? 18.777 -8.232 -27.325 1.00 88.75 503 LEU A N 1
ATOM 4047 C CA . LEU A 1 503 ? 18.039 -9.446 -27.695 1.00 88.75 503 LEU A CA 1
ATOM 4048 C C . LEU A 1 503 ? 18.775 -10.714 -27.245 1.00 88.75 503 LEU A C 1
ATOM 4050 O O . LEU A 1 503 ? 18.153 -11.596 -26.651 1.00 88.75 503 LEU A O 1
ATOM 4054 N N . LYS A 1 504 ? 20.097 -10.770 -27.454 1.00 88.19 504 LYS A N 1
ATOM 4055 C CA . LYS A 1 504 ? 20.948 -11.879 -27.003 1.00 88.19 504 LYS A CA 1
ATOM 4056 C C . LYS A 1 504 ? 20.962 -12.003 -25.477 1.00 88.19 504 LYS A C 1
ATOM 4058 O O . LYS A 1 504 ? 20.795 -13.094 -24.944 1.00 88.19 504 LYS A O 1
ATOM 4063 N N . GLN A 1 505 ? 21.111 -10.889 -24.758 1.00 89.56 505 GLN A N 1
ATOM 4064 C CA . GLN A 1 505 ? 21.128 -10.883 -23.290 1.00 89.56 505 GLN A CA 1
ATOM 4065 C C . GLN A 1 505 ? 19.789 -11.345 -22.687 1.00 89.56 505 GLN A C 1
ATOM 4067 O O . GLN A 1 505 ? 19.765 -12.052 -21.676 1.00 89.56 505 GLN A O 1
ATOM 4072 N N . TRP A 1 506 ? 18.667 -10.953 -23.297 1.00 89.12 506 TRP A N 1
ATOM 4073 C CA . TRP A 1 506 ? 17.320 -11.158 -22.757 1.00 89.12 506 TRP A CA 1
ATOM 4074 C C . TRP A 1 506 ? 16.530 -12.274 -23.447 1.00 89.12 506 TRP A C 1
ATOM 4076 O O . TRP A 1 506 ? 15.314 -12.351 -23.263 1.00 89.12 506 TRP A O 1
ATOM 4086 N N . GLU A 1 507 ? 17.208 -13.178 -24.160 1.00 85.88 507 GLU A N 1
ATOM 4087 C CA . GLU A 1 507 ? 16.621 -14.267 -24.955 1.00 85.88 507 GLU A CA 1
ATOM 4088 C C . GLU A 1 507 ? 15.493 -15.011 -24.215 1.00 85.88 507 GLU A C 1
ATOM 4090 O O . GLU A 1 507 ? 14.378 -15.157 -24.714 1.00 85.88 507 GLU A O 1
ATOM 4095 N N . ARG A 1 508 ? 15.728 -15.378 -22.948 1.00 81.81 508 ARG A N 1
ATOM 4096 C CA . ARG A 1 508 ? 14.776 -16.122 -22.093 1.00 81.81 508 ARG A CA 1
ATOM 4097 C C . ARG A 1 508 ? 13.470 -15.376 -21.784 1.00 81.81 508 ARG A C 1
ATOM 4099 O O . ARG A 1 508 ? 12.513 -15.981 -21.288 1.00 81.81 508 ARG A O 1
ATOM 4106 N N . PHE A 1 509 ? 13.431 -14.067 -22.014 1.00 85.06 509 PHE A N 1
ATOM 4107 C CA . PHE A 1 509 ? 12.297 -13.189 -21.726 1.00 85.06 509 PHE A CA 1
ATOM 4108 C C . PHE A 1 509 ? 11.670 -12.589 -22.988 1.00 85.06 509 PHE A C 1
ATOM 4110 O O . PHE A 1 509 ? 10.710 -11.825 -22.860 1.00 85.06 509 PHE A O 1
ATOM 4117 N N . LEU A 1 510 ? 12.151 -12.948 -24.182 1.00 85.19 510 LEU A N 1
ATOM 4118 C CA . LEU A 1 510 ? 11.611 -12.421 -25.431 1.00 85.19 510 LEU A CA 1
ATOM 4119 C C . LEU A 1 510 ? 10.150 -12.857 -25.667 1.00 85.19 510 LEU A C 1
ATOM 4121 O O . LEU A 1 510 ? 9.714 -13.933 -25.232 1.00 85.19 510 LEU A O 1
ATOM 4125 N N . PRO A 1 511 ? 9.344 -12.022 -26.350 1.00 80.25 511 PRO A N 1
ATOM 4126 C CA . PRO A 1 511 ? 8.030 -12.427 -26.833 1.00 80.25 511 PRO A CA 1
ATOM 4127 C C . PRO A 1 511 ? 8.152 -13.502 -27.923 1.00 80.25 511 PRO A C 1
ATOM 4129 O O . PRO A 1 511 ? 9.160 -13.588 -28.612 1.00 80.25 511 PRO A O 1
ATOM 4132 N N . VAL A 1 512 ? 7.089 -14.298 -28.107 1.00 78.56 512 VAL A N 1
ATOM 4133 C CA . VAL A 1 512 ? 7.032 -15.400 -29.098 1.00 78.56 512 VAL A CA 1
ATOM 4134 C C . VAL A 1 512 ? 7.291 -14.907 -30.519 1.00 78.56 512 VAL A C 1
ATOM 4136 O O . VAL A 1 512 ? 7.869 -15.620 -31.325 1.00 78.56 512 VAL A O 1
ATOM 4139 N N . ARG A 1 513 ? 6.847 -13.692 -30.826 1.00 81.38 513 ARG A N 1
ATOM 4140 C CA . ARG A 1 513 ? 7.178 -12.985 -32.056 1.00 81.38 513 ARG A CA 1
ATOM 4141 C C . ARG A 1 513 ? 7.851 -11.693 -31.646 1.00 81.38 513 ARG A C 1
ATOM 4143 O O . ARG A 1 513 ? 7.268 -10.931 -30.873 1.00 81.38 513 ARG A O 1
ATOM 4150 N N . VAL A 1 514 ? 9.072 -11.501 -32.114 1.00 84.56 514 VAL A N 1
ATOM 4151 C CA . VAL A 1 514 ? 9.809 -10.252 -31.975 1.00 84.56 514 VAL A CA 1
ATOM 4152 C C . VAL A 1 514 ? 9.644 -9.502 -33.287 1.00 84.56 514 VAL A C 1
ATOM 4154 O O . VAL A 1 514 ? 9.834 -10.077 -34.355 1.00 84.56 514 VAL A O 1
ATOM 4157 N N . HIS A 1 515 ? 9.239 -8.241 -33.180 1.00 85.00 515 HIS A N 1
ATOM 4158 C CA . HIS A 1 515 ? 9.117 -7.307 -34.291 1.00 85.00 515 HIS A CA 1
ATOM 4159 C C . HIS A 1 515 ? 9.829 -6.023 -33.896 1.00 85.00 515 HIS A C 1
ATOM 4161 O O . HIS A 1 515 ? 9.569 -5.491 -32.811 1.00 85.00 515 HIS A O 1
ATOM 4167 N N . TYR A 1 516 ? 10.748 -5.569 -34.739 1.00 83.50 516 TYR A N 1
ATOM 4168 C CA . TYR A 1 516 ? 11.399 -4.276 -34.591 1.00 83.50 516 TYR A CA 1
ATOM 4169 C C . TYR A 1 516 ? 11.783 -3.701 -35.949 1.00 83.50 516 TYR A C 1
ATOM 4171 O O . TYR A 1 516 ? 12.105 -4.431 -36.884 1.00 83.50 516 TYR A O 1
ATOM 4179 N N . SER A 1 517 ? 11.769 -2.377 -36.031 1.00 79.81 517 SER A N 1
ATOM 4180 C CA . SER A 1 517 ? 12.252 -1.622 -37.183 1.00 79.81 517 SER A CA 1
ATOM 4181 C C . SER A 1 517 ? 13.753 -1.347 -37.056 1.00 79.81 517 SER A C 1
ATOM 4183 O O . SER A 1 517 ? 14.244 -1.050 -35.965 1.00 79.81 517 SER A O 1
ATOM 4185 N N . VAL A 1 518 ? 14.460 -1.440 -38.177 1.00 80.75 518 VAL A N 1
ATOM 4186 C CA . VAL A 1 518 ? 15.843 -0.988 -38.389 1.00 80.75 518 VAL A CA 1
ATOM 4187 C C . VAL A 1 518 ? 15.852 0.064 -39.499 1.00 80.75 518 VAL A C 1
ATOM 4189 O O . VAL A 1 518 ? 14.853 0.229 -40.199 1.00 80.75 518 VAL A O 1
ATOM 4192 N N . THR A 1 519 ? 16.975 0.757 -39.696 1.00 75.94 519 THR A N 1
ATOM 4193 C CA . THR A 1 519 ? 17.113 1.821 -40.707 1.00 75.94 519 THR A CA 1
ATOM 4194 C C . THR A 1 519 ? 16.633 1.397 -42.102 1.00 75.94 519 THR A C 1
ATOM 4196 O O . THR A 1 519 ? 15.986 2.180 -42.790 1.00 75.94 519 THR A O 1
ATOM 4199 N N . ASN A 1 520 ? 16.877 0.137 -42.482 1.00 78.19 520 ASN A N 1
ATOM 4200 C CA . ASN A 1 520 ? 16.630 -0.377 -43.834 1.00 78.19 520 ASN A CA 1
ATOM 4201 C C . ASN A 1 520 ? 15.393 -1.292 -43.947 1.00 78.19 520 ASN A C 1
ATOM 4203 O O . ASN A 1 520 ? 15.230 -1.961 -44.964 1.00 78.19 520 ASN A O 1
ATOM 4207 N N . GLY A 1 521 ? 14.537 -1.377 -42.921 1.00 81.38 521 GLY A N 1
ATOM 4208 C CA . GLY A 1 521 ? 13.329 -2.208 -42.984 1.00 81.38 521 GLY A CA 1
ATOM 4209 C C . GLY A 1 521 ? 12.828 -2.716 -41.636 1.00 81.38 521 GLY A C 1
ATOM 4210 O O . GLY A 1 521 ? 13.197 -2.220 -40.574 1.00 81.38 521 GLY A O 1
ATOM 4211 N N . GLU A 1 522 ? 11.970 -3.732 -41.667 1.00 84.50 522 GLU A N 1
ATOM 4212 C CA . GLU A 1 522 ? 11.432 -4.372 -40.466 1.00 84.50 522 GLU A CA 1
ATOM 4213 C C . GLU A 1 522 ? 11.940 -5.805 -40.330 1.00 84.50 522 GLU A C 1
ATOM 4215 O O . GLU A 1 522 ? 11.988 -6.563 -41.297 1.00 84.50 522 GLU A O 1
ATOM 4220 N N . VAL A 1 523 ? 12.285 -6.196 -39.106 1.00 84.81 523 VAL A N 1
ATOM 4221 C CA . VAL A 1 523 ? 12.707 -7.555 -38.773 1.00 84.81 523 VAL A CA 1
ATOM 4222 C C . VAL A 1 523 ? 11.610 -8.222 -37.954 1.00 84.81 523 VAL A C 1
ATOM 4224 O O . VAL A 1 523 ? 11.211 -7.726 -36.897 1.00 84.81 523 VAL A O 1
ATOM 4227 N N . ILE A 1 524 ? 11.133 -9.374 -38.431 1.00 85.94 524 ILE A N 1
ATOM 4228 C CA . ILE A 1 524 ? 10.159 -10.218 -37.736 1.00 85.94 524 ILE A CA 1
ATOM 4229 C C . ILE A 1 524 ? 10.727 -11.626 -37.634 1.00 85.94 524 ILE A C 1
ATOM 4231 O O . ILE A 1 524 ? 11.001 -12.263 -38.646 1.00 85.94 524 ILE A O 1
ATOM 4235 N N . PHE A 1 525 ? 10.837 -12.151 -36.415 1.00 85.50 525 PHE A N 1
ATOM 4236 C CA . PHE A 1 525 ? 11.135 -13.566 -36.215 1.00 85.50 525 PHE A CA 1
ATOM 4237 C C . PHE A 1 525 ? 10.372 -14.154 -35.035 1.00 85.50 525 PHE A C 1
ATOM 4239 O O . PHE A 1 525 ? 9.975 -13.475 -34.081 1.00 85.50 525 PHE A O 1
ATOM 4246 N N . THR A 1 526 ? 10.145 -15.461 -35.112 1.00 81.69 526 THR A N 1
ATOM 4247 C CA . THR A 1 526 ? 9.572 -16.243 -34.024 1.00 81.69 526 THR A CA 1
ATOM 4248 C C . THR A 1 526 ? 10.671 -16.728 -33.099 1.00 81.69 526 THR A C 1
ATOM 4250 O O . THR A 1 526 ? 11.629 -17.355 -33.537 1.00 81.69 526 THR A O 1
ATOM 4253 N N . THR A 1 527 ? 10.514 -16.480 -31.806 1.00 72.44 527 THR A N 1
ATOM 4254 C CA . THR A 1 527 ? 11.425 -16.997 -30.790 1.00 72.44 527 THR A CA 1
ATOM 4255 C C . THR A 1 527 ? 10.972 -18.396 -30.358 1.00 72.44 527 THR A C 1
ATOM 4257 O O . THR A 1 527 ? 9.798 -18.610 -30.039 1.00 72.44 527 THR A O 1
ATOM 4260 N N . GLY A 1 528 ? 11.904 -19.354 -30.263 1.00 68.50 528 GLY A N 1
ATOM 4261 C CA . GLY A 1 528 ? 11.669 -20.690 -29.670 1.00 68.50 528 GLY A CA 1
ATOM 4262 C C . GLY A 1 528 ? 11.349 -20.651 -28.163 1.00 68.50 528 GLY A C 1
ATOM 4263 O O . GLY A 1 528 ? 11.135 -21.664 -27.501 1.00 68.50 528 GLY A O 1
ATOM 4264 N N . VAL A 1 529 ? 11.258 -19.448 -27.595 1.00 68.81 529 VAL A N 1
ATOM 4265 C CA . VAL A 1 529 ? 11.046 -19.159 -26.175 1.00 68.81 529 VAL A CA 1
ATOM 4266 C C . VAL A 1 529 ? 9.719 -19.717 -25.660 1.00 68.81 529 VAL A C 1
ATOM 4268 O O . VAL A 1 529 ? 9.566 -19.914 -24.457 1.00 68.81 529 VAL A O 1
ATOM 4271 N N . ARG A 1 530 ? 8.738 -20.002 -26.528 1.00 60.28 530 ARG A N 1
ATOM 4272 C CA . ARG A 1 530 ? 7.483 -20.646 -26.111 1.00 60.28 530 ARG A CA 1
ATOM 4273 C C . ARG A 1 530 ? 7.702 -22.096 -25.684 1.00 60.28 530 ARG A C 1
ATOM 4275 O O . ARG A 1 530 ? 7.185 -22.472 -24.638 1.00 60.28 530 ARG A O 1
ATOM 4282 N N . GLU A 1 531 ? 8.487 -22.852 -26.444 1.00 57.84 531 GLU A N 1
ATOM 4283 C CA . GLU A 1 531 ? 8.858 -24.237 -26.138 1.00 57.84 531 GLU A CA 1
ATOM 4284 C C . GLU A 1 531 ? 9.794 -24.275 -24.935 1.00 57.84 531 GLU A C 1
ATOM 4286 O O . GLU A 1 531 ? 9.500 -24.960 -23.964 1.00 57.84 531 GLU A O 1
ATOM 4291 N N . ALA A 1 532 ? 10.821 -23.421 -24.897 1.00 60.75 532 ALA A N 1
ATOM 4292 C CA . ALA A 1 532 ? 11.716 -23.325 -23.742 1.00 60.75 532 ALA A CA 1
ATOM 4293 C C . ALA A 1 532 ? 10.983 -22.917 -22.444 1.00 60.75 532 ALA A C 1
ATOM 4295 O O . ALA A 1 532 ? 11.232 -23.471 -21.373 1.00 60.75 532 ALA A O 1
ATOM 4296 N N . ASN A 1 533 ? 10.040 -21.967 -22.515 1.00 60.78 533 ASN A N 1
ATOM 4297 C CA . ASN A 1 533 ? 9.222 -21.580 -21.360 1.00 60.78 533 ASN A CA 1
ATOM 4298 C C . ASN A 1 533 ? 8.214 -22.658 -20.970 1.00 60.78 533 ASN A C 1
ATOM 4300 O O . ASN A 1 533 ? 7.917 -22.779 -19.786 1.00 60.78 533 ASN A O 1
ATOM 4304 N N . PHE A 1 534 ? 7.657 -23.384 -21.939 1.00 54.84 534 PHE A N 1
ATOM 4305 C CA . PHE A 1 534 ? 6.743 -24.493 -21.693 1.00 54.84 534 PHE A CA 1
ATOM 4306 C C . PHE A 1 534 ? 7.475 -25.656 -21.025 1.00 54.84 534 PHE A C 1
ATOM 4308 O O . PHE A 1 534 ? 7.041 -26.079 -19.964 1.00 54.84 534 PHE A O 1
ATOM 4315 N N . MET A 1 535 ? 8.633 -26.064 -21.547 1.00 53.56 535 MET A N 1
ATOM 4316 C CA . MET A 1 535 ? 9.504 -27.084 -20.952 1.00 53.56 535 MET A CA 1
ATOM 4317 C C . MET A 1 535 ? 9.965 -26.695 -19.546 1.00 53.56 535 MET A C 1
ATOM 4319 O O . MET A 1 535 ? 9.943 -27.514 -18.637 1.00 53.56 535 MET A O 1
ATOM 4323 N N . MET A 1 536 ? 10.296 -25.421 -19.322 1.00 55.44 536 MET A N 1
ATOM 4324 C CA . MET A 1 536 ? 10.624 -24.919 -17.987 1.00 55.44 536 MET A CA 1
ATOM 4325 C C . MET A 1 536 ? 9.401 -24.897 -17.051 1.00 55.44 536 MET A C 1
ATOM 4327 O O . MET A 1 536 ? 9.520 -25.161 -15.860 1.00 55.44 536 MET A O 1
ATOM 4331 N N . GLN A 1 537 ? 8.212 -24.549 -17.550 1.00 48.72 537 GLN A N 1
ATOM 4332 C CA . GLN A 1 537 ? 6.979 -24.592 -16.754 1.00 48.72 537 GLN A CA 1
ATOM 4333 C C . GLN A 1 537 ? 6.576 -26.027 -16.411 1.00 48.72 537 GLN A C 1
ATOM 4335 O O . GLN A 1 537 ? 6.150 -26.250 -15.283 1.00 48.72 537 GLN A O 1
ATOM 4340 N N . LEU A 1 538 ? 6.761 -26.968 -17.338 1.00 45.34 538 LEU A N 1
ATOM 4341 C CA . LEU A 1 538 ? 6.627 -28.409 -17.129 1.00 45.34 538 LEU A CA 1
ATOM 4342 C C . LEU A 1 538 ? 7.625 -28.906 -16.091 1.00 45.34 538 LEU A C 1
ATOM 4344 O O . LEU A 1 538 ? 7.193 -29.449 -15.092 1.00 45.34 538 LEU A O 1
ATOM 4348 N N . SER A 1 539 ? 8.914 -28.568 -16.189 1.00 42.59 539 SER A N 1
ATOM 4349 C CA . SER A 1 539 ? 9.889 -28.957 -15.160 1.00 42.59 539 SER A CA 1
ATOM 4350 C C . SER A 1 539 ? 9.555 -28.393 -13.773 1.00 42.59 539 SER A C 1
ATOM 4352 O O . SER A 1 539 ? 9.938 -28.965 -12.762 1.00 42.59 539 SER A O 1
ATOM 4354 N N . PHE A 1 540 ? 8.848 -27.259 -13.689 1.00 44.00 540 PHE A N 1
ATOM 4355 C CA . PHE A 1 540 ? 8.328 -26.737 -12.419 1.00 44.00 540 PHE A CA 1
ATOM 4356 C C . PHE A 1 540 ? 6.998 -27.371 -11.984 1.00 44.00 540 PHE A C 1
ATOM 4358 O O . PHE A 1 540 ? 6.696 -27.314 -10.792 1.00 44.00 540 PHE A O 1
ATOM 4365 N N . ALA A 1 541 ? 6.210 -27.917 -12.912 1.00 41.22 541 ALA A N 1
ATOM 4366 C CA . ALA A 1 541 ? 4.953 -28.618 -12.658 1.00 41.22 541 ALA A CA 1
ATOM 4367 C C . ALA A 1 541 ? 5.196 -30.084 -12.265 1.00 41.22 541 ALA A C 1
ATOM 4369 O O . ALA A 1 541 ? 4.654 -30.525 -11.262 1.00 41.22 541 ALA A O 1
ATOM 4370 N N . ASP A 1 542 ? 6.090 -30.778 -12.967 1.00 37.44 542 ASP A N 1
ATOM 4371 C CA . ASP A 1 542 ? 6.517 -32.155 -12.692 1.00 37.44 542 ASP A CA 1
ATOM 4372 C C . ASP A 1 542 ? 7.292 -32.235 -11.373 1.00 37.44 542 ASP A C 1
ATOM 4374 O O . ASP A 1 542 ? 7.158 -33.168 -10.595 1.00 37.44 542 ASP A O 1
ATOM 4378 N N . ALA A 1 543 ? 8.046 -31.187 -11.033 1.00 39.88 543 ALA A N 1
ATOM 4379 C CA . ALA A 1 543 ? 8.683 -31.085 -9.725 1.00 39.88 543 ALA A CA 1
ATOM 4380 C C . ALA A 1 543 ? 7.691 -30.637 -8.617 1.00 39.88 543 ALA A C 1
ATOM 4382 O O . ALA A 1 543 ? 8.068 -30.417 -7.461 1.00 39.88 543 ALA A O 1
ATOM 4383 N N . ALA A 1 544 ? 6.421 -30.441 -8.956 1.00 40.41 544 ALA A N 1
ATOM 4384 C CA . ALA A 1 544 ? 5.358 -30.016 -8.064 1.00 40.41 544 ALA A CA 1
ATOM 4385 C C . ALA A 1 544 ? 4.245 -31.062 -7.982 1.00 40.41 544 ALA A C 1
ATOM 4387 O O . ALA A 1 544 ? 3.084 -30.675 -8.114 1.00 40.41 544 ALA A O 1
ATOM 4388 N N . ASP A 1 545 ? 4.596 -32.320 -7.679 1.00 35.69 545 ASP A N 1
ATOM 4389 C CA . ASP A 1 545 ? 3.697 -33.341 -7.110 1.00 35.69 545 ASP A CA 1
ATOM 4390 C C . ASP A 1 545 ? 3.046 -32.841 -5.805 1.00 35.69 545 ASP A C 1
ATOM 4392 O O . ASP A 1 545 ? 3.347 -33.235 -4.684 1.00 35.69 545 ASP A O 1
ATOM 4396 N N . ALA A 1 546 ? 2.154 -31.883 -5.980 1.00 34.88 546 ALA A N 1
ATOM 4397 C CA . ALA A 1 546 ? 1.127 -31.429 -5.079 1.00 34.88 546 ALA A CA 1
ATOM 4398 C C . ALA A 1 546 ? -0.145 -31.386 -5.936 1.00 34.88 546 ALA A C 1
ATOM 4400 O O . ALA A 1 546 ? -0.635 -30.294 -6.264 1.00 34.88 546 ALA A O 1
ATOM 4401 N N . PRO A 1 547 ? -0.651 -32.553 -6.385 1.00 29.83 547 PRO A N 1
ATOM 4402 C CA . PRO A 1 547 ? -2.014 -32.602 -6.877 1.00 29.83 547 PRO A CA 1
ATOM 4403 C C . PRO A 1 547 ? -2.896 -32.078 -5.732 1.00 29.83 547 PRO A C 1
ATOM 4405 O O . PRO A 1 547 ? -2.701 -32.462 -4.581 1.00 29.83 547 PRO A O 1
ATOM 4408 N N . ASN A 1 548 ? -3.822 -31.163 -6.036 1.00 32.25 548 ASN A N 1
ATOM 4409 C CA . ASN A 1 548 ? -4.900 -30.683 -5.146 1.00 32.25 548 ASN A CA 1
ATOM 4410 C C . ASN A 1 548 ? -4.768 -29.330 -4.420 1.00 32.25 548 ASN A C 1
ATOM 4412 O O . ASN A 1 548 ? -5.534 -29.088 -3.493 1.00 32.25 548 ASN A O 1
ATOM 4416 N N . LEU A 1 549 ? -3.927 -28.378 -4.849 1.00 32.28 549 LEU A N 1
ATOM 4417 C CA . LEU A 1 549 ? -4.053 -26.988 -4.340 1.00 32.28 549 LEU A CA 1
ATOM 4418 C C . LEU A 1 549 ? -4.424 -25.917 -5.378 1.00 32.28 549 LEU A C 1
ATOM 4420 O O . LEU A 1 549 ? -4.672 -24.781 -4.983 1.00 32.28 549 LEU A O 1
ATOM 4424 N N . VAL A 1 550 ? -4.534 -26.261 -6.674 1.00 30.95 550 VAL A N 1
ATOM 4425 C CA . VAL A 1 550 ? -5.130 -25.388 -7.726 1.00 30.95 550 VAL A CA 1
ATOM 4426 C C . VAL A 1 550 ? -5.846 -26.178 -8.857 1.00 30.95 550 VAL A C 1
ATOM 4428 O O . VAL A 1 550 ? -6.287 -25.587 -9.838 1.00 30.95 550 VAL A O 1
ATOM 4431 N N . SER A 1 551 ? -5.987 -27.506 -8.786 1.00 27.95 551 SER A N 1
ATOM 4432 C CA . SER A 1 551 ? -6.797 -28.279 -9.751 1.00 27.95 551 SER A CA 1
ATOM 4433 C C . SER A 1 551 ? -8.253 -28.275 -9.272 1.00 27.95 551 SER A C 1
ATOM 4435 O O . SER A 1 551 ? -8.516 -28.697 -8.159 1.00 27.95 551 SER A O 1
ATOM 4437 N N . GLU A 1 552 ? -9.234 -27.747 -10.000 1.00 26.64 552 GLU A N 1
ATOM 4438 C CA . GLU A 1 552 ? -9.531 -28.096 -11.383 1.00 26.64 552 GLU A CA 1
ATOM 4439 C C . GLU A 1 552 ? -10.007 -26.918 -12.256 1.00 26.64 552 GLU A C 1
ATOM 4441 O O . GLU A 1 552 ? -10.670 -25.987 -11.810 1.00 26.64 552 GLU A O 1
ATOM 4446 N N . ARG A 1 553 ? -9.733 -27.079 -13.558 1.00 25.72 553 ARG A N 1
ATOM 4447 C CA . ARG A 1 553 ? -10.244 -26.342 -14.730 1.00 25.72 553 ARG A CA 1
ATOM 4448 C C . ARG A 1 553 ? -9.646 -24.963 -15.007 1.00 25.72 553 ARG A C 1
ATOM 4450 O O . ARG A 1 553 ? -10.267 -23.934 -14.795 1.00 25.72 553 ARG A O 1
ATOM 4457 N N . LEU A 1 554 ? -8.532 -24.970 -15.745 1.00 26.84 554 LEU A N 1
ATOM 4458 C CA . LEU A 1 554 ? -8.311 -24.000 -16.827 1.00 26.84 554 LEU A CA 1
ATOM 4459 C C . LEU A 1 554 ? -7.713 -24.702 -18.058 1.00 26.84 554 LEU A C 1
ATOM 4461 O O . LEU A 1 554 ? -6.507 -24.777 -18.278 1.00 26.84 554 LEU A O 1
ATOM 4465 N N . ILE A 1 555 ? -8.661 -25.245 -18.817 1.00 26.39 555 ILE A N 1
ATOM 4466 C CA . ILE A 1 555 ? -8.683 -25.690 -20.214 1.00 26.39 555 ILE A CA 1
ATOM 4467 C C . ILE A 1 555 ? -7.509 -25.171 -21.076 1.00 26.39 555 ILE A C 1
ATOM 4469 O O . ILE A 1 555 ? -7.349 -23.969 -21.300 1.00 26.39 555 ILE A O 1
ATOM 4473 N N . LEU A 1 556 ? -6.752 -26.107 -21.658 1.00 23.56 556 LEU A N 1
ATOM 4474 C CA . LEU A 1 556 ? -6.097 -25.927 -22.959 1.00 23.56 556 LEU A CA 1
ATOM 4475 C C . LEU A 1 556 ? -7.099 -26.294 -24.078 1.00 23.56 556 LEU A C 1
ATOM 4477 O O . LEU A 1 556 ? -7.863 -27.247 -23.907 1.00 23.56 556 LEU A O 1
ATOM 4481 N N . PRO A 1 557 ? -7.106 -25.599 -25.232 1.00 22.78 557 PRO A N 1
ATOM 4482 C CA . PRO A 1 557 ? -7.917 -26.000 -26.377 1.00 22.78 557 PRO A CA 1
ATOM 4483 C C . PRO A 1 557 ? -7.460 -27.354 -26.950 1.00 22.78 557 PRO A C 1
ATOM 4485 O O . PRO A 1 557 ? -6.273 -27.591 -27.156 1.00 22.78 557 PRO A O 1
ATOM 4488 N N . ARG A 1 558 ? -8.435 -28.220 -27.255 1.00 25.67 558 ARG A N 1
ATOM 4489 C CA . ARG A 1 558 ? -8.319 -29.629 -27.697 1.00 25.67 558 ARG A CA 1
ATOM 4490 C C . ARG A 1 558 ? -7.561 -29.898 -29.013 1.00 25.67 558 ARG A C 1
ATOM 4492 O O . ARG A 1 558 ? -7.463 -31.052 -29.420 1.00 25.67 558 ARG A O 1
ATOM 4499 N N . ARG A 1 559 ? -7.003 -28.900 -29.698 1.00 28.98 559 ARG A N 1
ATOM 4500 C CA . ARG A 1 559 ? -6.303 -29.107 -30.980 1.00 28.98 559 ARG A CA 1
ATOM 4501 C C . ARG A 1 559 ? -4.793 -29.088 -30.779 1.00 28.98 559 ARG A C 1
ATOM 4503 O O . ARG A 1 559 ? -4.195 -28.046 -30.983 1.00 28.98 559 ARG A O 1
ATOM 4510 N N . LEU A 1 560 ? -4.214 -30.212 -30.347 1.00 30.81 560 LEU A N 1
ATOM 4511 C CA . LEU A 1 560 ? -2.795 -30.579 -30.574 1.00 30.81 560 LEU A CA 1
ATOM 4512 C C . LEU A 1 560 ? -2.448 -32.024 -30.134 1.00 30.81 560 LEU A C 1
ATOM 4514 O O . LEU A 1 560 ? -1.282 -32.361 -29.993 1.00 30.81 560 LEU A O 1
ATOM 4518 N N . ARG A 1 561 ? -3.438 -32.918 -29.960 1.00 27.47 561 ARG A N 1
ATOM 4519 C CA . ARG A 1 561 ? -3.207 -34.352 -29.663 1.00 27.47 561 ARG A CA 1
ATOM 4520 C C . ARG A 1 561 ? -3.176 -35.272 -30.895 1.00 27.47 561 ARG A C 1
ATOM 4522 O O . ARG A 1 561 ? -3.187 -36.482 -30.735 1.00 27.47 561 ARG A O 1
ATOM 4529 N N . LYS A 1 562 ? -3.133 -34.733 -32.119 1.00 27.28 562 LYS A N 1
ATOM 4530 C CA . LYS A 1 562 ? -3.080 -35.545 -33.355 1.00 27.28 562 LYS A CA 1
ATOM 4531 C C . LYS A 1 562 ? -1.744 -35.493 -34.111 1.00 27.28 562 LYS A C 1
ATOM 4533 O O . LYS A 1 562 ? -1.694 -35.935 -35.246 1.00 27.28 562 LYS A O 1
ATOM 4538 N N . ALA A 1 563 ? -0.666 -34.994 -33.504 1.00 27.08 563 ALA A N 1
ATOM 4539 C CA . ALA A 1 563 ? 0.634 -34.870 -34.181 1.00 27.08 563 ALA A CA 1
ATOM 4540 C C . ALA A 1 563 ? 1.773 -35.675 -33.524 1.00 27.08 563 ALA A C 1
ATOM 4542 O O . ALA A 1 563 ? 2.936 -35.337 -33.695 1.00 27.08 563 ALA A O 1
ATOM 4543 N N . THR A 1 564 ? 1.455 -36.738 -32.780 1.00 26.98 564 THR A N 1
ATOM 4544 C CA . THR A 1 564 ? 2.458 -37.690 -32.252 1.00 26.98 564 THR A CA 1
ATOM 4545 C C . THR A 1 564 ? 2.198 -39.132 -32.686 1.00 26.98 564 THR A C 1
ATOM 4547 O O . THR A 1 564 ? 2.638 -40.070 -32.034 1.00 26.98 564 THR A O 1
ATOM 4550 N N . SER A 1 565 ? 1.515 -39.322 -33.813 1.00 31.12 565 SER A N 1
ATOM 4551 C CA . SER A 1 565 ? 1.568 -40.577 -34.562 1.00 31.12 565 SER A CA 1
ATOM 4552 C C . SER A 1 565 ? 1.482 -40.251 -36.048 1.00 31.12 565 SER A C 1
ATOM 4554 O O . SER A 1 565 ? 0.389 -40.149 -36.593 1.00 31.12 565 SER A O 1
ATOM 4556 N N . LEU A 1 566 ? 2.630 -39.978 -36.658 1.00 26.06 566 LEU A N 1
ATOM 4557 C CA . LEU A 1 566 ? 2.952 -40.303 -38.048 1.00 26.06 566 LEU A CA 1
ATOM 4558 C C . LEU A 1 566 ? 4.441 -39.997 -38.240 1.00 26.06 566 LEU A C 1
ATOM 4560 O O . LEU A 1 566 ? 4.880 -38.849 -38.203 1.00 26.06 566 LEU A O 1
ATOM 4564 N N . GLN A 1 567 ? 5.211 -41.076 -38.342 1.00 28.48 567 GLN A N 1
ATOM 4565 C CA . GLN A 1 567 ? 6.574 -41.092 -38.851 1.00 28.48 567 GLN A CA 1
ATOM 4566 C C . GLN A 1 567 ? 6.622 -40.503 -40.270 1.00 28.48 567 GLN A C 1
ATOM 4568 O O . GLN A 1 567 ? 5.678 -40.666 -41.036 1.00 28.48 567 GLN A O 1
ATOM 4573 N N . GLY A 1 568 ? 7.769 -39.911 -40.615 1.00 27.20 568 GLY A N 1
ATOM 4574 C CA . GLY A 1 568 ? 8.266 -39.833 -41.991 1.00 27.20 568 GLY A CA 1
ATOM 4575 C C . GLY A 1 568 ? 7.585 -38.821 -42.914 1.00 27.20 568 GLY A C 1
ATOM 4576 O O . GLY A 1 568 ? 6.590 -39.125 -43.557 1.00 27.20 568 GLY A O 1
ATOM 4577 N N . ASN A 1 569 ? 8.177 -37.633 -43.052 1.00 24.78 569 ASN A N 1
ATOM 4578 C CA . ASN A 1 569 ? 8.806 -37.208 -44.312 1.00 24.78 569 ASN A CA 1
ATOM 4579 C C . ASN A 1 569 ? 9.218 -35.733 -44.253 1.00 24.78 569 ASN A C 1
ATOM 4581 O O . ASN A 1 569 ? 8.428 -34.828 -43.993 1.00 24.78 569 ASN A O 1
ATOM 4585 N N . SER A 1 570 ? 10.499 -35.519 -44.527 1.00 27.50 570 SER A N 1
ATOM 4586 C CA . SER A 1 570 ? 11.136 -34.242 -44.811 1.00 27.50 570 SER A CA 1
ATOM 4587 C C . SER A 1 570 ? 10.568 -33.612 -46.081 1.00 27.50 570 SER A C 1
ATOM 4589 O O . SER A 1 570 ? 10.679 -34.230 -47.136 1.00 27.50 570 SER A O 1
ATOM 4591 N N . ILE A 1 571 ? 10.081 -32.367 -46.033 1.00 25.59 571 ILE A N 1
ATOM 4592 C CA . ILE A 1 571 ? 10.037 -31.499 -47.221 1.00 25.59 571 ILE A CA 1
ATOM 4593 C C . ILE A 1 571 ? 10.362 -30.053 -46.816 1.00 25.59 571 ILE A C 1
ATOM 4595 O O . ILE A 1 571 ? 9.578 -29.370 -46.160 1.00 25.59 571 ILE A O 1
ATOM 4599 N N . PHE A 1 572 ? 11.538 -29.594 -47.250 1.00 25.59 572 PHE A N 1
ATOM 4600 C CA . PHE A 1 572 ? 11.903 -28.186 -47.398 1.00 25.59 572 PHE A CA 1
ATOM 4601 C C . PHE A 1 572 ? 10.947 -27.508 -48.393 1.00 25.59 572 PHE A C 1
ATOM 4603 O O . PHE A 1 572 ? 10.799 -27.985 -49.516 1.00 25.59 572 PHE A O 1
ATOM 4610 N N . ARG A 1 573 ? 10.378 -26.345 -48.053 1.00 24.77 573 ARG A N 1
ATOM 4611 C CA . ARG A 1 573 ? 9.878 -25.394 -49.062 1.00 24.77 573 ARG A CA 1
ATOM 4612 C C . ARG A 1 573 ? 10.356 -23.979 -48.752 1.00 24.77 573 ARG A C 1
ATOM 4614 O O . ARG A 1 573 ? 9.844 -23.310 -47.860 1.00 24.77 573 ARG A O 1
ATOM 4621 N N . ARG A 1 574 ? 11.353 -23.553 -49.535 1.00 23.41 574 ARG A N 1
ATOM 4622 C CA . ARG A 1 574 ? 11.630 -22.152 -49.872 1.00 23.41 574 ARG A CA 1
ATOM 4623 C C . ARG A 1 574 ? 10.404 -21.588 -50.593 1.00 23.41 574 ARG A C 1
ATOM 4625 O O . ARG A 1 574 ? 9.960 -22.195 -51.562 1.00 23.41 574 ARG A O 1
ATOM 4632 N N . HIS A 1 575 ? 9.931 -20.417 -50.188 1.00 24.97 575 HIS A N 1
ATOM 4633 C CA . HIS A 1 575 ? 9.215 -19.525 -51.095 1.00 24.97 575 HIS A CA 1
ATOM 4634 C C . HIS A 1 575 ? 10.049 -18.259 -51.266 1.00 24.97 575 HIS A C 1
ATOM 4636 O O . HIS A 1 575 ? 10.196 -17.459 -50.346 1.00 24.97 575 HIS A O 1
ATOM 4642 N N . VAL A 1 576 ? 10.644 -18.165 -52.452 1.00 25.34 576 VAL A N 1
ATOM 4643 C CA . VAL A 1 576 ? 11.090 -16.931 -53.092 1.00 25.34 576 VAL A CA 1
ATOM 4644 C C . VAL A 1 576 ? 9.831 -16.293 -53.677 1.00 25.34 576 VAL A C 1
ATOM 4646 O O . VAL A 1 576 ? 9.056 -16.990 -54.331 1.00 25.34 576 VAL A O 1
ATOM 4649 N N . LEU A 1 577 ? 9.611 -15.009 -53.415 1.00 24.91 577 LEU A N 1
ATOM 4650 C CA . LEU A 1 577 ? 8.669 -14.182 -54.163 1.00 24.91 577 LEU A CA 1
ATOM 4651 C C . LEU A 1 577 ? 9.504 -13.150 -54.921 1.00 24.91 577 LEU A C 1
ATOM 4653 O O . LEU A 1 577 ? 10.118 -12.277 -54.311 1.00 24.91 577 LEU A O 1
ATOM 4657 N N . LEU A 1 578 ? 9.572 -13.351 -56.233 1.00 25.78 578 LEU A N 1
ATOM 4658 C CA . LEU A 1 578 ? 9.854 -12.342 -57.242 1.00 25.78 578 LEU A CA 1
ATOM 4659 C C . LEU A 1 578 ? 8.493 -11.959 -57.824 1.00 25.78 578 LEU A C 1
ATOM 4661 O O . LEU A 1 578 ? 7.811 -12.839 -58.346 1.00 25.78 578 LEU A O 1
ATOM 4665 N N . GLU A 1 579 ? 8.093 -10.709 -57.625 1.00 29.80 579 GLU A N 1
ATOM 4666 C CA . GLU A 1 579 ? 7.710 -9.721 -58.651 1.00 29.80 579 GLU A CA 1
ATOM 4667 C C . GLU A 1 579 ? 7.421 -8.382 -57.967 1.00 29.80 579 GLU A C 1
ATOM 4669 O O . GLU A 1 579 ? 6.691 -8.375 -56.945 1.00 29.80 579 GLU A O 1
#

InterPro domains:
  IPR011990 Tetratricopeptide-like helical domain superfamily [G3DSA:1.25.40.10] (131-488)
  IPR024319 ATPase expression protein 2, mitochondrial [PF12921] (247-361)

pLDDT: mean 77.22, std 20.04, range [20.55, 97.12]

Radius of gyration: 28.03 Å; chains: 1; bounding box: 58×76×90 Å